Protein 4IXJ (pdb70)

Foldseek 3Di:
DVVVLVLQLLVVVVQVLLLVQLVVQCVVCVPDDSQVSSVCSQQCPPVPRHVHRDARPVRWDKDWDDVSIGMDTPVHGAPLVLLLVQQVLLVVLLVVCQVPVPLQPDDDDAQVSSQVSCCVPPVVVAADWHDPSLCVQQVHDPATWGWHWGWAPSNDPQIHIWIFIDNDRDDDQWHQWTQDNVNSWIKGFPGTDGQPDAACCDQDPPRHHVVVCLVDPPRMDTGD/DDPVLVLQLLVVVLQVLLQVLLVVQCVVPVVDDSVVSQVCSQVCPVVVRDPDRRARPVRWRKHWDWDDLHIDIDIQTPVHGAPLNLLLVQQVLLVVLLVVCQVPVVVQDDPPDAQVSSQVSCCVPPVVVAADWHDVSNCVLVVHDPATKGWHWGWAPSNDPLIHIWIFIDNDRDDDQWHQWTQDSSVSWIKGFPGTDGQPDAHCCDQDPPRGHVVVCLVDPPRMDTDD

Structure (mmCIF, N/CA/C/O backbone):
data_4IXJ
#
_entry.id   4IXJ
#
_cell.length_a   52.823
_cell.length_b   77.857
_cell.length_c   133.661
_cell.angle_alpha   90.00
_cell.angle_beta   90.00
_cell.angle_gamma   90.00
#
_symmetry.space_group_name_H-M   'P 21 21 21'
#
loop_
_entity.id
_entity.type
_entity.pdbx_description
1 polymer 'Fimbrial protein (Pilin)'
2 non-polymer 'ZINC ION'
3 non-polymer GLYCEROL
4 water water
#
loop_
_atom_site.group_PDB
_atom_site.id
_atom_site.type_symbol
_atom_site.label_atom_id
_atom_site.label_alt_id
_atom_site.label_comp_id
_atom_site.label_asym_id
_atom_site.label_entity_id
_atom_site.label_seq_id
_atom_site.pdbx_PDB_ins_code
_atom_site.Cartn_x
_atom_site.Cartn_y
_atom_site.Cartn_z
_atom_site.occupancy
_atom_site.B_iso_or_equiv
_atom_site.auth_seq_id
_atom_site.auth_comp_id
_atom_site.auth_asym_id
_atom_site.auth_atom_id
_atom_site.pdbx_PDB_model_num
ATOM 1 N N . ARG A 1 47 ? 9.866 25.361 95.750 1.00 54.36 26 ARG A N 1
ATOM 2 C CA . ARG A 1 47 ? 9.724 23.925 95.546 1.00 48.37 26 ARG A CA 1
ATOM 3 C C . ARG A 1 47 ? 10.127 23.141 96.794 1.00 45.79 26 ARG A C 1
ATOM 4 O O . ARG A 1 47 ? 10.696 23.690 97.742 1.00 44.80 26 ARG A O 1
ATOM 12 N N . ASN A 1 48 ? 9.811 21.854 96.799 1.00 46.36 27 ASN A N 1
ATOM 13 C CA . ASN A 1 48 ? 10.318 20.973 97.836 1.00 43.10 27 ASN A CA 1
ATOM 14 C C . ASN A 1 48 ? 11.839 20.825 97.686 1.00 41.42 27 ASN A C 1
ATOM 15 O O . ASN A 1 48 ? 12.549 20.521 98.658 1.00 38.86 27 ASN A O 1
ATOM 20 N N . ILE A 1 49 ? 12.317 21.077 96.465 1.00 40.43 28 ILE A N 1
ATOM 21 C CA . ILE A 1 49 ? 13.741 21.073 96.131 1.00 42.30 28 ILE A CA 1
ATOM 22 C C . ILE A 1 49 ? 14.491 22.161 96.900 1.00 38.26 28 ILE A C 1
ATOM 23 O O . ILE A 1 49 ? 15.527 21.887 97.513 1.00 37.68 28 ILE A O 1
ATOM 28 N N . GLU A 1 50 ? 13.980 23.392 96.862 1.00 36.52 29 GLU A N 1
ATOM 29 C CA . GLU A 1 50 ? 14.648 24.495 97.554 1.00 38.70 29 GLU A CA 1
ATOM 30 C C . GLU A 1 50 ? 14.658 24.300 99.074 1.00 34.31 29 GLU A C 1
ATOM 31 O O . GLU A 1 50 ? 15.657 24.598 99.742 1.00 32.06 29 GLU A O 1
ATOM 37 N N . LYS A 1 51 ? 13.550 23.802 99.615 1.00 31.83 30 LYS A N 1
ATOM 38 C CA . LYS A 1 51 ? 13.454 23.577 101.051 1.00 32.04 30 LYS A CA 1
ATOM 39 C C . LYS A 1 51 ? 14.409 22.477 101.455 1.00 29.37 30 LYS A C 1
ATOM 40 O O . LYS A 1 51 ? 15.038 22.546 102.522 1.00 27.56 30 LYS A O 1
ATOM 46 N N . SER A 1 52 ? 14.497 21.455 100.607 1.00 25.29 31 SER A N 1
ATOM 47 C CA . SER A 1 52 ? 15.386 20.331 100.853 1.00 27.62 31 SER A CA 1
ATOM 48 C C . SER A 1 52 ? 16.819 20.811 100.847 1.00 21.47 31 SER A C 1
ATOM 49 O O . SER A 1 52 ? 17.606 20.421 101.697 1.00 23.26 31 SER A O 1
ATOM 52 N N . LYS A 1 53 ? 17.155 21.651 99.875 1.00 21.66 32 LYS A N 1
ATOM 53 C CA . LYS A 1 53 ? 18.500 22.219 99.810 1.00 25.42 32 LYS A CA 1
ATOM 54 C C . LYS A 1 53 ? 18.834 22.934 101.115 1.00 19.45 32 LYS A C 1
ATOM 55 O O . LYS A 1 53 ? 19.967 22.838 101.611 1.00 19.98 32 LYS A O 1
ATOM 61 N N . ALA A 1 54 ? 17.850 23.659 101.653 1.00 19.44 33 ALA A N 1
ATOM 62 C CA . ALA A 1 54 ? 18.009 24.355 102.928 1.00 20.59 33 ALA A CA 1
ATOM 63 C C . ALA A 1 54 ? 18.187 23.392 104.110 1.00 18.51 33 ALA A C 1
ATOM 64 O O . ALA A 1 54 ? 19.034 23.620 104.980 1.00 19.24 33 ALA A O 1
ATOM 66 N N . VAL A 1 55 ? 17.376 22.338 104.166 1.00 19.84 34 VAL A N 1
ATOM 67 C CA . VAL A 1 55 ? 17.541 21.327 105.213 1.00 18.87 34 VAL A CA 1
ATOM 68 C C . VAL A 1 55 ? 18.891 20.633 105.071 1.00 18.05 34 VAL A C 1
ATOM 69 O O . VAL A 1 55 ? 19.612 20.434 106.051 1.00 16.49 34 VAL A O 1
ATOM 73 N N . THR A 1 56 ? 19.228 20.258 103.841 1.00 18.44 35 THR A N 1
ATOM 74 C CA . THR A 1 56 ? 20.491 19.580 103.587 1.00 19.74 35 THR A CA 1
ATOM 75 C C . THR A 1 56 ? 21.669 20.452 104.000 1.00 18.53 35 THR A C 1
ATOM 76 O O . THR A 1 56 ? 22.609 19.977 104.660 1.00 17.78 35 THR A O 1
ATOM 80 N N . CYS A 1 57 ? 21.614 21.737 103.641 1.00 16.92 36 CYS A N 1
ATOM 81 C CA . CYS A 1 57 ? 22.693 22.656 104.004 1.00 17.45 36 CY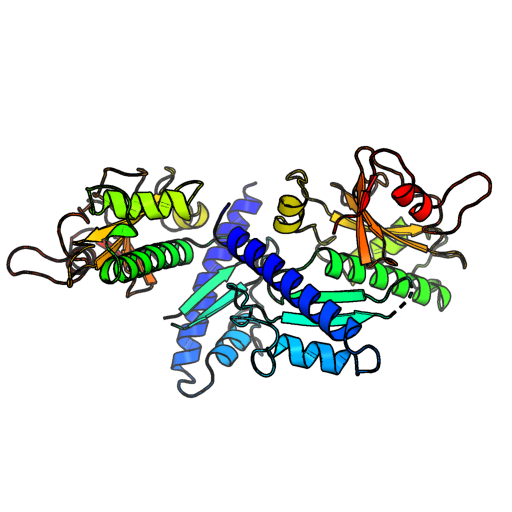S A CA 1
ATOM 82 C C . CYS A 1 57 ? 22.846 22.799 105.518 1.00 15.11 36 CYS A C 1
ATOM 83 O O . CYS A 1 57 ? 23.959 22.805 106.041 1.00 17.03 36 CYS A O 1
ATOM 86 N N . LEU A 1 58 ? 21.733 22.896 106.226 1.00 15.31 37 LEU A N 1
ATOM 87 C CA . LEU A 1 58 ? 21.779 22.941 107.689 1.00 16.30 37 LEU A CA 1
ATOM 88 C C . LEU A 1 58 ? 22.513 21.722 108.261 1.00 17.48 37 LEU A C 1
ATOM 89 O O . LEU A 1 58 ? 23.369 21.856 109.122 1.00 16.77 37 LEU A O 1
ATOM 94 N N . SER A 1 59 ? 22.187 20.528 107.762 1.00 18.51 38 SER A N 1
ATOM 95 C CA . SER A 1 59 ? 22.817 19.313 108.266 1.00 19.46 38 SER A CA 1
ATOM 96 C C . SER A 1 59 ? 24.293 19.310 107.910 1.00 19.26 38 SER A C 1
ATOM 97 O O . SER A 1 59 ? 25.140 18.844 108.688 1.00 16.94 38 SER A O 1
ATOM 100 N N . ASN A 1 60 ? 24.595 19.828 106.723 1.00 17.26 39 ASN A N 1
ATOM 101 C CA . ASN A 1 60 ? 25.978 20.026 106.311 1.00 18.88 39 ASN A CA 1
ATOM 102 C C . ASN A 1 60 ? 26.748 20.867 107.299 1.00 16.85 39 ASN A C 1
ATOM 103 O O . ASN A 1 60 ? 27.853 20.497 107.706 1.00 16.75 39 ASN A O 1
ATOM 108 N N . ARG A 1 61 ? 26.183 22.022 107.652 1.00 16.57 40 ARG A N 1
ATOM 109 C CA . ARG A 1 61 ? 26.873 22.941 108.531 1.00 14.76 40 ARG A CA 1
ATOM 110 C C . ARG A 1 61 ? 27.074 22.321 109.895 1.00 16.37 40 ARG A C 1
ATOM 111 O O . ARG A 1 61 ? 28.109 22.539 110.522 1.00 15.96 40 ARG A O 1
ATOM 119 N N . GLU A 1 62 ? 26.090 21.562 110.364 1.00 16.07 41 GLU A N 1
ATOM 120 C CA . GLU A 1 62 ? 26.241 20.884 111.652 1.00 20.35 41 GLU A CA 1
ATOM 121 C C . GLU A 1 62 ? 27.348 19.829 111.577 1.00 17.07 41 GLU A C 1
ATOM 122 O O . GLU A 1 62 ? 28.136 19.693 112.505 1.00 18.27 41 GLU A O 1
ATOM 128 N N . ASN A 1 63 ? 27.418 19.099 110.464 1.00 20.04 42 ASN A N 1
ATOM 129 C CA . ASN A 1 63 ? 28.504 18.126 110.263 1.00 17.66 42 ASN A CA 1
ATOM 130 C C . ASN A 1 63 ? 29.870 18.790 110.163 1.00 17.96 42 ASN A C 1
ATOM 131 O O . ASN A 1 63 ? 30.866 18.317 110.736 1.00 16.60 42 ASN A O 1
ATOM 136 N N . ILE A 1 64 ? 29.916 19.900 109.437 1.00 17.92 43 ILE A N 1
ATOM 137 C CA . ILE A 1 64 ? 31.133 20.694 109.399 1.00 18.06 43 ILE A CA 1
ATOM 138 C C . ILE A 1 64 ? 31.531 21.106 110.810 1.00 18.32 43 ILE A C 1
ATOM 139 O O . ILE A 1 64 ? 32.705 20.996 111.205 1.00 18.00 43 ILE A O 1
ATOM 144 N N . LYS A 1 65 ? 30.560 21.561 111.594 1.00 15.19 44 LYS A N 1
ATOM 145 C CA . LYS A 1 65 ? 30.882 21.977 112.955 1.00 16.68 44 LYS A CA 1
ATOM 146 C C . LYS A 1 65 ? 31.455 20.841 113.789 1.00 20.18 44 LYS A C 1
ATOM 147 O O . LYS A 1 65 ? 32.485 21.003 114.449 1.00 20.29 44 LYS A O 1
ATOM 153 N N . THR A 1 66 ? 30.805 19.680 113.758 1.00 18.34 45 THR A N 1
ATOM 154 C CA . THR A 1 66 ? 31.316 18.532 114.518 1.00 17.73 45 THR A CA 1
ATOM 155 C C . THR A 1 66 ? 32.721 18.137 114.073 1.00 17.68 45 THR A C 1
ATOM 156 O O . THR A 1 66 ? 33.601 17.924 114.910 1.00 19.38 45 THR A O 1
ATOM 160 N N . GLN A 1 67 ? 32.958 18.091 112.764 1.00 18.25 46 GLN A N 1
ATOM 161 C CA . GLN A 1 67 ? 34.280 17.687 112.270 1.00 23.25 46 GLN A CA 1
ATOM 162 C C . GLN A 1 67 ? 35.370 18.703 112.628 1.00 23.26 46 GLN A C 1
ATOM 163 O O . GLN A 1 67 ? 36.502 18.324 112.948 1.00 23.85 46 GLN A O 1
ATOM 169 N N . ILE A 1 68 ? 35.030 19.987 112.608 1.00 20.27 47 ILE A N 1
ATOM 170 C CA . ILE A 1 68 ? 35.990 20.996 113.022 1.00 23.54 47 ILE A CA 1
ATOM 171 C C . ILE A 1 68 ? 36.300 20.836 114.505 1.00 22.47 47 ILE A C 1
ATOM 172 O O . ILE A 1 68 ? 37.459 20.876 114.919 1.00 26.03 47 ILE A O 1
ATOM 177 N N . VAL A 1 69 ? 35.258 20.662 115.310 1.00 22.87 48 VAL A N 1
ATOM 178 C CA . VAL A 1 69 ? 35.430 20.481 116.749 1.00 25.09 48 VAL A CA 1
ATOM 179 C C . VAL A 1 69 ? 36.322 19.279 117.069 1.00 27.95 48 VAL A C 1
ATOM 180 O O . VAL A 1 69 ? 37.198 19.347 117.950 1.00 26.44 48 VAL A O 1
ATOM 184 N N . ILE A 1 70 ? 36.095 18.176 116.360 1.00 24.69 49 ILE A N 1
ATOM 185 C CA . ILE A 1 70 ? 36.882 16.968 116.583 1.00 24.00 49 ILE A CA 1
ATOM 186 C C . ILE A 1 70 ? 38.301 17.220 116.121 1.00 27.59 49 ILE A C 1
ATOM 187 O O . ILE A 1 70 ? 39.248 16.902 116.835 1.00 28.50 49 ILE A O 1
ATOM 192 N N . ALA A 1 71 ? 38.447 17.834 114.948 1.00 27.48 50 ALA A N 1
ATOM 193 C CA . ALA A 1 71 ? 39.772 18.088 114.383 1.00 30.43 50 ALA A CA 1
ATOM 194 C C . ALA A 1 71 ? 40.641 18.974 115.273 1.00 33.93 50 ALA A C 1
ATOM 195 O O . ALA A 1 71 ? 41.856 18.775 115.341 1.00 36.69 50 ALA A O 1
ATOM 197 N N . MET A 1 72 ? 40.019 19.948 115.942 1.00 32.02 51 MET A N 1
ATOM 198 C CA . MET A 1 72 ? 40.728 20.851 116.845 1.00 34.03 51 MET A CA 1
ATOM 199 C C . MET A 1 72 ? 41.182 20.130 118.114 1.00 43.09 51 MET A C 1
ATOM 200 O O . MET A 1 72 ? 42.265 20.402 118.636 1.00 43.90 51 MET A O 1
ATOM 205 N N . ALA A 1 73 ? 40.337 19.230 118.620 1.00 36.94 52 ALA A N 1
ATOM 206 C CA . ALA A 1 73 ? 40.684 18.423 119.787 1.00 38.93 52 ALA A CA 1
ATOM 207 C C . ALA A 1 73 ? 41.822 17.466 119.440 1.00 39.29 52 ALA A C 1
ATOM 208 O O . ALA A 1 73 ? 42.634 17.112 120.292 1.00 44.40 52 ALA A O 1
ATOM 210 N N . GLU A 1 74 ? 41.865 17.048 118.179 1.00 38.85 53 GLU A N 1
ATOM 211 C CA . GLU A 1 74 ? 42.934 16.186 117.678 1.00 49.10 53 GLU A CA 1
ATOM 212 C C . GLU A 1 74 ? 44.269 16.938 117.663 1.00 55.31 53 GLU A C 1
ATOM 213 O O . GLU A 1 74 ? 45.159 16.656 118.470 1.00 60.31 53 GLU A O 1
ATOM 219 N N . GLU A 1 75 ? 44.415 17.892 116.749 1.00 59.32 54 GLU A N 1
ATOM 220 C CA . GLU A 1 75 ? 45.593 18.753 116.765 1.00 62.65 54 GLU A CA 1
ATOM 221 C C . GLU A 1 75 ? 45.315 20.013 117.579 1.00 62.24 54 GLU A C 1
ATOM 222 O O . GLU A 1 75 ? 45.024 21.076 117.020 1.00 61.49 54 GLU A O 1
ATOM 228 N N . SER A 1 76 ? 45.395 19.871 118.903 1.00 63.61 55 SER A N 1
ATOM 229 C CA . SER A 1 76 ? 45.166 20.971 119.841 1.00 65.23 55 SER A CA 1
ATOM 230 C C . SER A 1 76 ? 46.150 22.127 119.648 1.00 70.19 55 SER A C 1
ATOM 231 O O . SER A 1 76 ? 45.812 23.290 119.892 1.00 69.08 55 SER A O 1
ATOM 234 N N . SER A 1 77 ? 47.363 21.797 119.208 1.00 71.79 56 SER A N 1
ATOM 235 C CA . SER A 1 77 ? 48.417 22.792 119.023 1.00 74.43 56 SER A CA 1
ATOM 236 C C . SER A 1 77 ? 48.767 23.008 117.545 1.00 74.60 56 SER A C 1
ATOM 237 O O . SER A 1 77 ? 49.868 22.670 117.095 1.00 76.35 56 SER A O 1
ATOM 240 N N . LYS A 1 78 ? 47.807 23.560 116.804 1.00 72.83 57 LYS A N 1
ATOM 241 C CA . LYS A 1 78 ? 48.000 23.988 115.418 1.00 71.90 57 LYS A CA 1
ATOM 242 C C . LYS A 1 78 ? 46.942 25.027 115.098 1.00 65.71 57 LYS A C 1
ATOM 243 O O . LYS A 1 78 ? 45.839 24.969 115.638 1.00 67.08 57 LYS A O 1
ATOM 249 N N . ASP A 1 79 ? 47.286 25.980 114.238 1.00 64.97 58 ASP A N 1
ATOM 250 C CA . ASP A 1 79 ? 46.398 27.092 113.904 1.00 60.20 58 ASP A CA 1
ATOM 251 C C . ASP A 1 79 ? 44.973 26.667 113.538 1.00 54.38 58 ASP A C 1
ATOM 252 O O . ASP A 1 79 ? 44.765 25.817 112.665 1.00 50.01 58 ASP A O 1
ATOM 257 N N . LYS A 1 80 ? 43.997 27.279 114.205 1.00 53.14 59 LYS A N 1
ATOM 258 C CA . LYS A 1 80 ? 42.601 26.894 114.043 1.00 49.55 59 LYS A CA 1
ATOM 259 C C . LYS A 1 80 ? 42.058 27.240 112.656 1.00 48.56 59 LYS A C 1
ATOM 260 O O . LYS A 1 80 ? 41.257 26.485 112.094 1.00 43.69 59 LYS A O 1
ATOM 266 N N . ASN A 1 81 ? 42.501 28.361 112.091 1.00 47.74 60 ASN A N 1
ATOM 267 C CA . ASN A 1 81 ? 42.019 28.755 110.775 1.00 47.77 60 ASN A CA 1
ATOM 268 C C . ASN A 1 81 ? 42.458 27.729 109.746 1.00 44.13 60 ASN A C 1
ATOM 269 O O . ASN A 1 81 ? 41.729 27.421 108.799 1.00 40.36 60 ASN A O 1
ATOM 274 N N . GLU A 1 82 ? 43.646 27.178 109.956 1.00 44.09 61 GLU A N 1
ATOM 275 C CA . GLU A 1 82 ? 44.152 26.150 109.067 1.00 45.24 61 GLU A CA 1
ATOM 276 C C . GLU A 1 82 ? 43.349 24.851 109.230 1.00 42.44 61 GLU A C 1
ATOM 277 O O . GLU A 1 82 ? 43.068 24.155 108.247 1.00 42.13 61 GLU A O 1
ATOM 283 N N . VAL A 1 83 ? 42.968 24.540 110.469 1.00 43.71 62 VAL A N 1
ATOM 284 C CA . VAL A 1 83 ? 42.122 23.379 110.738 1.00 38.13 62 VAL A CA 1
ATOM 285 C C . VAL A 1 83 ? 40.791 23.555 110.014 1.00 34.77 62 VAL A C 1
ATOM 286 O O . VAL A 1 83 ? 40.313 22.651 109.316 1.00 33.08 62 VAL A O 1
ATOM 290 N N . ILE A 1 84 ? 40.209 24.743 110.163 1.00 35.70 63 ILE A N 1
ATOM 291 C CA . ILE A 1 84 ? 38.937 25.061 109.532 1.00 31.05 63 ILE A CA 1
ATOM 292 C C . ILE A 1 84 ? 39.006 24.921 108.013 1.00 32.12 63 ILE A C 1
ATOM 293 O O . ILE A 1 84 ? 38.094 24.372 107.384 1.00 29.59 63 ILE A O 1
ATOM 298 N N . LYS A 1 85 ? 40.094 25.402 107.421 1.00 34.93 64 LYS A N 1
ATOM 299 C CA . LYS A 1 85 ? 40.273 25.347 105.968 1.00 32.38 64 LYS A CA 1
ATOM 300 C C . LYS A 1 85 ? 40.318 23.904 105.439 1.00 35.23 64 LYS A C 1
ATOM 301 O O . LYS A 1 85 ? 39.730 23.589 104.388 1.00 33.45 64 LYS A O 1
ATOM 307 N N . GLU A 1 86 ? 40.998 23.023 106.171 1.00 33.04 65 GLU A N 1
ATOM 308 C CA . GLU A 1 86 ? 41.139 21.636 105.725 1.00 36.62 65 GLU A CA 1
ATOM 309 C C . GLU A 1 86 ? 39.823 20.880 105.824 1.00 34.25 65 GLU A C 1
ATOM 310 O O . GLU A 1 86 ? 39.480 20.071 104.949 1.00 34.83 65 GLU A O 1
ATOM 316 N N . VAL A 1 87 ? 39.089 21.142 106.900 1.00 34.12 66 VAL A N 1
ATOM 317 C CA . VAL A 1 87 ? 37.775 20.534 107.060 1.00 31.00 66 VAL A CA 1
ATOM 318 C C . VAL A 1 87 ? 36.869 21.005 105.930 1.00 30.93 66 VAL A C 1
ATOM 319 O O . VAL A 1 87 ? 36.241 20.193 105.258 1.00 32.92 66 VAL A O 1
ATOM 323 N N . LEU A 1 88 ? 36.837 22.315 105.698 1.00 30.35 67 LEU A N 1
ATOM 324 C CA . LEU A 1 88 ? 35.964 22.877 104.676 1.00 32.45 67 LEU A CA 1
ATOM 325 C C . LEU A 1 88 ? 36.268 22.302 103.290 1.00 33.42 67 LEU A C 1
ATOM 326 O O . LEU A 1 88 ? 35.357 22.037 102.495 1.00 32.74 67 LEU A O 1
ATOM 331 N N . GLU A 1 89 ? 37.548 22.078 103.020 1.00 34.80 68 GLU A N 1
ATOM 332 C CA . GLU A 1 89 ? 37.962 21.594 101.709 1.00 35.80 68 GLU A CA 1
ATOM 333 C C . GLU A 1 89 ? 38.014 20.070 101.653 1.00 39.41 68 GLU A C 1
ATOM 334 O O . GLU A 1 89 ? 38.246 19.488 100.587 1.00 37.02 68 GLU A O 1
ATOM 340 N N . ASN A 1 90 ? 37.765 19.425 102.793 1.00 36.44 69 ASN A N 1
ATOM 341 C CA . ASN A 1 90 ? 37.838 17.962 102.884 1.00 34.94 69 ASN A CA 1
ATOM 342 C C . ASN A 1 90 ? 39.190 17.439 102.426 1.00 35.22 69 ASN A C 1
ATOM 343 O O . ASN A 1 90 ? 39.263 16.475 101.659 1.00 35.67 69 ASN A O 1
ATOM 348 N N . LYS A 1 91 ? 40.252 18.089 102.896 1.00 37.67 70 LYS A N 1
ATOM 349 C CA . LYS A 1 91 ? 41.621 17.680 102.581 1.00 43.20 70 LYS A CA 1
ATOM 350 C C . LYS A 1 91 ? 41.843 16.159 102.677 1.00 43.83 70 LYS A C 1
ATOM 351 O O . LYS A 1 91 ? 41.575 15.537 103.715 1.00 42.35 70 LYS A O 1
ATOM 357 N N . ASP A 1 92 ? 42.313 15.580 101.574 1.00 41.20 71 ASP A N 1
ATOM 358 C CA . ASP A 1 92 ? 42.636 14.157 101.474 1.00 42.15 71 ASP A CA 1
ATOM 359 C C . ASP A 1 92 ? 41.463 13.228 101.812 1.00 41.97 71 ASP A C 1
ATOM 360 O O . ASP A 1 92 ? 41.674 12.117 102.310 1.00 43.80 71 ASP A O 1
ATOM 365 N N . GLY A 1 93 ? 40.236 13.681 101.535 1.00 35.80 72 GLY A N 1
ATOM 366 C CA . GLY A 1 93 ? 39.033 12.913 101.824 1.00 33.58 72 GLY A CA 1
ATOM 367 C C . GLY A 1 93 ? 38.900 12.454 103.269 1.00 35.28 72 GLY A C 1
ATOM 368 O O . GLY A 1 93 ? 38.200 11.480 103.561 1.00 35.05 72 GLY A O 1
ATOM 369 N N . LYS A 1 94 ? 39.568 13.161 104.177 1.00 35.25 73 LYS A N 1
ATOM 370 C CA . LYS A 1 94 ? 39.662 12.737 105.576 1.00 34.20 73 LYS A CA 1
ATOM 371 C C . LYS A 1 94 ? 38.403 13.008 106.402 1.00 33.99 73 LYS A C 1
ATOM 372 O O . LYS A 1 94 ? 38.170 12.345 107.418 1.00 32.78 73 LYS A O 1
ATOM 378 N N . TYR A 1 95 ? 37.590 13.975 105.978 1.00 32.40 74 TYR A N 1
ATOM 379 C CA . TYR A 1 95 ? 36.509 14.453 106.840 1.00 27.28 74 TYR A CA 1
ATOM 380 C C . TYR A 1 95 ? 35.112 14.064 106.381 1.00 30.22 74 TYR A C 1
ATOM 381 O O . TYR A 1 95 ? 34.217 13.843 107.209 1.00 26.49 74 TYR A O 1
ATOM 390 N N . PHE A 1 96 ? 34.929 13.986 105.062 1.00 26.24 75 PHE A N 1
ATOM 391 C CA . PHE A 1 96 ? 33.631 13.682 104.486 1.00 24.68 75 PHE A CA 1
ATOM 392 C C . PHE A 1 96 ? 33.771 12.747 103.282 1.00 28.86 75 PHE A C 1
ATOM 393 O O . PHE A 1 96 ? 34.886 12.428 102.858 1.00 27.35 75 PHE A O 1
ATOM 401 N N . GLU A 1 97 ? 32.632 12.322 102.736 1.00 29.42 76 GLU A N 1
ATOM 402 C CA . GLU A 1 97 ? 32.609 11.515 101.518 1.00 31.95 76 GLU A CA 1
ATOM 403 C C . GLU A 1 97 ? 33.002 12.398 100.330 1.00 36.24 76 GLU A C 1
ATOM 404 O O . GLU A 1 97 ? 33.571 11.923 99.347 1.00 34.46 76 GLU A O 1
ATOM 410 N N . THR A 1 98 ? 32.706 13.692 100.440 1.00 33.69 77 THR A N 1
ATOM 411 C CA . THR A 1 98 ? 33.069 14.664 99.410 1.00 33.48 77 THR A CA 1
ATOM 412 C C . THR A 1 98 ? 33.082 16.069 100.010 1.00 36.78 77 THR A C 1
ATOM 413 O O . THR A 1 98 ? 32.545 16.283 101.102 1.00 32.74 77 THR A O 1
ATOM 417 N N . GLU A 1 99 ? 33.701 17.027 99.327 1.00 34.85 78 GLU A N 1
ATOM 418 C CA . GLU A 1 99 ? 33.724 18.394 99.862 1.00 35.29 78 GLU A CA 1
ATOM 419 C C . GLU A 1 99 ? 32.299 18.922 100.061 1.00 31.24 78 GLU A C 1
ATOM 420 O O . GLU A 1 99 ? 31.473 18.829 99.150 1.00 27.81 78 GLU A O 1
ATOM 426 N N . PRO A 1 100 ? 31.997 19.449 101.265 1.00 29.13 79 PRO A N 1
ATOM 427 C CA . PRO A 1 100 ? 30.615 19.881 101.494 1.00 27.72 79 PRO A CA 1
ATOM 428 C C . PRO A 1 100 ? 30.330 21.040 100.568 1.00 26.56 79 PRO A C 1
ATOM 429 O O . PRO A 1 100 ? 31.142 21.961 100.483 1.00 26.79 79 PRO A O 1
ATOM 433 N N . LYS A 1 101 ? 29.214 20.972 99.859 1.00 24.48 80 LYS A N 1
ATOM 434 C CA . LYS A 1 101 ? 28.812 22.034 98.950 1.00 25.40 80 LYS A CA 1
ATOM 435 C C . LYS A 1 101 ? 27.363 22.354 99.252 1.00 27.14 80 LYS A C 1
ATOM 436 O O . LYS A 1 101 ? 26.557 21.448 99.481 1.00 27.37 80 LYS A O 1
ATOM 442 N N . CYS A 1 102 ? 27.024 23.636 99.262 1.00 22.50 81 CYS A N 1
ATOM 443 C CA . CYS A 1 102 ? 25.636 24.029 99.396 1.00 20.97 81 CYS A CA 1
ATOM 444 C C . CYS A 1 102 ? 24.986 23.910 98.019 1.00 24.20 81 CYS A C 1
ATOM 445 O O . CYS A 1 102 ? 25.492 24.464 97.046 1.00 22.28 81 CYS A O 1
ATOM 448 N N . LYS A 1 103 ? 23.872 23.191 97.930 1.00 23.40 82 LYS A N 1
ATOM 449 C CA . LYS A 1 103 ? 23.211 23.007 96.642 1.00 26.58 82 LYS A CA 1
ATOM 450 C C . LYS A 1 103 ? 22.530 24.268 96.092 1.00 25.62 82 LYS A C 1
ATOM 451 O O . LYS A 1 103 ? 22.031 24.269 94.968 1.00 25.55 82 LYS A O 1
ATOM 457 N N . SER A 1 104 ? 22.515 25.339 96.871 1.00 23.37 83 SER A N 1
ATOM 458 C CA . SER A 1 104 ? 21.949 26.583 96.379 1.00 22.96 83 SER A CA 1
ATOM 459 C C . SER A 1 104 ? 23.076 27.495 95.955 1.00 25.08 83 SER A C 1
ATOM 460 O O . SER A 1 104 ? 22.846 28.644 95.600 1.00 28.48 83 SER A O 1
ATOM 463 N N . GLY A 1 105 ? 24.301 26.987 96.019 1.00 22.25 84 GLY A N 1
ATOM 464 C CA . GLY A 1 105 ? 25.446 27.733 95.537 1.00 22.66 84 GLY A CA 1
ATOM 465 C C . GLY A 1 105 ? 26.077 28.606 96.598 1.00 24.24 84 GLY A C 1
ATOM 466 O O . GLY A 1 105 ? 26.920 29.451 96.283 1.00 21.56 84 GLY A O 1
ATOM 467 N N . GLY A 1 106 ? 25.677 28.416 97.854 1.00 22.49 85 GLY A N 1
ATOM 468 C CA . GLY A 1 106 ? 26.258 29.172 98.953 1.00 17.56 85 GLY A CA 1
ATOM 469 C C . GLY A 1 106 ? 27.704 28.820 99.189 1.00 18.35 85 GLY A C 1
ATOM 470 O O . GLY A 1 106 ? 28.182 27.792 98.701 1.00 19.01 85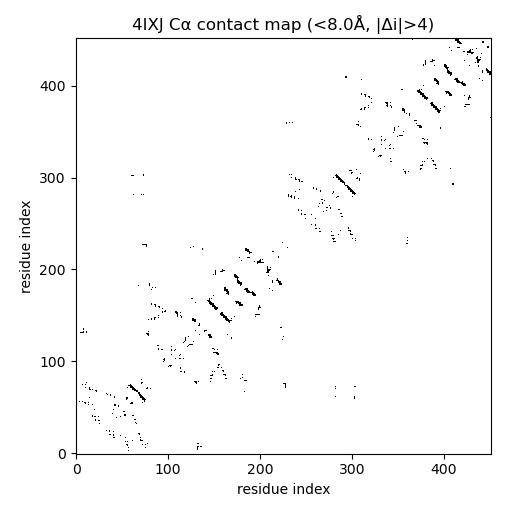 GLY A O 1
ATOM 471 N N . ILE A 1 107 ? 28.409 29.682 99.915 1.00 15.87 86 ILE A N 1
ATOM 472 C CA . ILE A 1 107 ? 29.800 29.428 100.280 1.00 18.02 86 ILE A CA 1
ATOM 473 C C . ILE A 1 107 ? 29.888 29.331 101.807 1.00 19.84 86 ILE A C 1
ATOM 474 O O . ILE A 1 107 ? 29.412 30.219 102.516 1.00 19.57 86 ILE A O 1
ATOM 479 N N . TYR A 1 108 ? 30.479 28.251 102.318 1.00 19.27 87 TYR A N 1
ATOM 480 C CA . TYR A 1 108 ? 30.587 28.053 103.774 1.00 18.04 87 TYR A CA 1
ATOM 481 C C . TYR A 1 108 ? 31.707 28.839 104.420 1.00 19.81 87 TYR A C 1
ATOM 482 O O . TYR A 1 108 ? 32.740 29.070 103.797 1.00 20.49 87 TYR A O 1
ATOM 491 N N . SER A 1 109 ? 31.492 29.236 105.676 1.00 14.27 88 SER A N 1
ATOM 492 C CA . SER A 1 109 ? 32.522 29.852 106.495 1.00 15.90 88 SER A CA 1
ATOM 493 C C . SER A 1 109 ? 32.384 29.208 107.849 1.00 18.40 88 SER A C 1
ATOM 494 O O . SER A 1 109 ? 31.305 28.720 108.203 1.00 17.11 88 SER A O 1
ATOM 497 N N . ALA A 1 110 ? 33.461 29.214 108.616 1.00 18.74 89 ALA A N 1
ATOM 498 C CA . ALA A 1 110 ? 33.395 28.762 109.993 1.00 23.75 89 ALA A CA 1
ATOM 499 C C . ALA A 1 110 ? 34.325 29.629 110.819 1.00 25.98 89 ALA A C 1
ATOM 500 O O . ALA A 1 110 ? 35.323 30.138 110.296 1.00 27.40 89 ALA A O 1
ATOM 502 N N . THR A 1 111 ? 33.989 29.814 112.094 1.00 24.02 90 THR A N 1
ATOM 503 C CA . THR A 1 111 ? 34.814 30.593 113.017 1.00 31.21 90 THR A CA 1
ATOM 504 C C . THR A 1 111 ? 34.981 29.863 114.341 1.00 35.85 90 THR A C 1
ATOM 505 O O . THR A 1 111 ? 34.225 28.931 114.642 1.00 28.06 90 THR A O 1
ATOM 509 N N . PHE A 1 112 ? 35.951 30.330 115.131 1.00 38.36 91 PHE A N 1
ATOM 510 C CA . PHE A 1 112 ? 36.241 29.807 116.467 1.00 41.61 91 PHE A CA 1
ATOM 511 C C . PHE A 1 112 ? 36.138 30.950 117.474 1.00 47.65 91 PHE A C 1
ATOM 512 O O . PHE A 1 112 ? 36.755 32.001 117.281 1.00 50.01 91 PHE A O 1
ATOM 520 N N . ASP A 1 113 ? 35.342 30.764 118.527 1.00 44.48 92 ASP A N 1
ATOM 521 C CA . ASP A 1 113 ? 35.310 31.708 119.642 1.00 45.61 92 ASP A CA 1
ATOM 522 C C . ASP A 1 113 ? 35.998 31.085 120.847 1.00 51.10 92 ASP A C 1
ATOM 523 O O . ASP A 1 113 ? 37.147 31.399 121.149 1.00 58.53 92 ASP A O 1
ATOM 528 N N . LYS A 1 127 ? 34.379 27.518 121.031 1.00 35.67 106 LYS A N 1
ATOM 529 C CA . LYS A 1 127 ? 33.106 27.194 120.398 1.00 29.47 106 LYS A CA 1
ATOM 530 C C . LYS A 1 127 ? 33.191 27.499 118.901 1.00 35.03 106 LYS A C 1
ATOM 531 O O . LYS A 1 127 ? 33.778 28.500 118.492 1.00 32.35 106 LYS A O 1
ATOM 537 N N . VAL A 1 128 ? 32.596 26.629 118.091 1.00 28.81 107 VAL A N 1
ATOM 538 C CA . VAL A 1 128 ? 32.726 26.685 116.641 1.00 27.25 107 VAL A CA 1
ATOM 539 C C . VAL A 1 128 ? 31.372 26.983 116.004 1.00 27.14 107 VAL A C 1
ATOM 540 O O . VAL A 1 128 ? 30.365 26.388 116.390 1.00 24.38 107 VAL A O 1
ATOM 544 N N . TYR A 1 129 ? 31.344 27.927 115.062 1.00 22.00 108 TYR A N 1
ATOM 545 C CA . TYR A 1 129 ? 30.120 28.244 114.324 1.00 24.16 108 TYR A CA 1
ATOM 546 C C . TYR A 1 129 ? 30.350 28.229 112.817 1.00 19.86 108 TYR A C 1
ATOM 547 O O . TYR A 1 129 ? 31.446 28.536 112.362 1.00 21.84 108 TYR A O 1
ATOM 556 N N . VAL A 1 130 ? 29.327 27.839 112.061 1.00 18.52 109 VAL A N 1
ATOM 557 C CA . VAL A 1 130 ? 29.427 27.659 110.610 1.00 19.32 109 VAL A CA 1
ATOM 558 C C . VAL A 1 130 ? 28.289 28.438 109.972 1.00 17.38 109 VAL A C 1
ATOM 559 O O . VAL A 1 130 ? 27.166 28.437 110.489 1.00 20.66 109 VAL A O 1
ATOM 563 N N . THR A 1 131 ? 28.573 29.101 108.857 1.00 17.11 110 THR A N 1
ATOM 564 C CA . THR A 1 131 ? 27.549 29.829 108.124 1.00 16.20 110 THR A CA 1
ATOM 565 C C . THR A 1 131 ? 27.595 29.512 106.646 1.00 16.03 110 THR A C 1
ATOM 566 O O . THR A 1 131 ? 28.601 29.024 106.129 1.00 16.57 110 THR A O 1
ATOM 570 N N . CYS A 1 132 ? 26.501 29.817 105.962 1.00 16.88 111 CYS A N 1
ATOM 571 C CA . CYS A 1 132 ? 26.429 29.681 104.513 1.00 16.70 111 CYS A CA 1
ATOM 572 C C . CYS A 1 132 ? 25.880 30.989 103.938 1.00 17.93 111 CYS A C 1
ATOM 573 O O . CYS A 1 132 ? 24.837 31.455 104.391 1.00 16.77 111 CYS A O 1
ATOM 576 N N . THR A 1 133 ? 26.554 31.564 102.937 1.00 18.40 112 THR A N 1
ATOM 577 C CA . THR A 1 133 ? 26.110 32.829 102.317 1.00 20.65 112 THR A CA 1
ATOM 578 C C . THR A 1 133 ? 24.726 32.780 101.659 1.00 22.13 112 THR A C 1
ATOM 579 O O . THR A 1 133 ? 24.126 33.822 101.386 1.00 22.00 112 THR A O 1
ATOM 583 N N . LYS A 1 134 ? 24.214 31.588 101.388 1.00 16.11 113 LYS A N 1
ATOM 584 C CA . LYS A 1 134 ? 22.865 31.485 100.844 1.00 18.46 113 LYS A CA 1
ATOM 585 C C . LYS A 1 134 ? 21.813 30.971 101.829 1.00 19.71 113 LYS A C 1
ATOM 586 O O . LYS A 1 134 ? 20.627 30.912 101.484 1.00 20.67 113 LYS A O 1
ATOM 592 N N . HIS A 1 135 ? 22.218 30.597 103.046 1.00 16.90 114 HIS A N 1
ATOM 593 C CA . HIS A 1 135 ? 21.248 30.066 104.016 1.00 17.42 114 HIS A CA 1
ATOM 594 C C . HIS A 1 135 ? 21.485 30.610 105.405 1.00 16.05 114 HIS A C 1
ATOM 595 O O . HIS A 1 135 ? 22.234 30.016 106.190 1.00 20.85 114 HIS A O 1
ATOM 602 N N . PRO A 1 136 ? 20.852 31.748 105.715 1.00 17.26 115 PRO A N 1
ATOM 603 C CA . PRO A 1 136 ? 20.983 32.395 107.025 1.00 18.42 115 PRO A CA 1
ATOM 604 C C . PRO A 1 136 ? 20.723 31.380 108.132 1.00 19.20 115 PRO A C 1
ATOM 605 O O . PRO A 1 136 ? 19.831 30.525 108.002 1.00 17.90 115 PRO A O 1
ATOM 609 N N . ASP A 1 137 ? 21.509 31.465 109.197 1.00 18.34 116 ASP A N 1
ATOM 610 C CA . ASP A 1 137 ? 21.506 30.435 110.218 1.00 20.00 116 ASP A CA 1
ATOM 611 C C . ASP A 1 137 ? 21.011 30.980 111.552 1.00 18.58 116 ASP A C 1
ATOM 612 O O . ASP A 1 137 ? 21.504 32.008 112.012 1.00 15.94 116 ASP A O 1
ATOM 617 N N . GLY A 1 138 ? 20.063 30.280 112.181 1.00 18.63 117 GLY A N 1
ATOM 618 C CA . GLY A 1 138 ? 19.422 30.793 113.388 1.00 17.85 117 GLY A CA 1
ATOM 619 C C . GLY A 1 138 ? 20.348 30.965 114.574 1.00 19.06 117 GLY A C 1
ATOM 620 O O . GLY A 1 138 ? 20.124 31.827 115.452 1.00 19.51 117 GLY A O 1
ATOM 621 N N . ILE A 1 139 ? 21.391 30.147 114.635 1.00 18.41 118 ILE A N 1
ATOM 622 C CA . ILE A 1 139 ? 22.354 30.291 115.728 1.00 17.35 118 ILE A CA 1
ATOM 623 C C . ILE A 1 139 ? 23.156 31.586 115.560 1.00 21.38 118 ILE A C 1
ATOM 624 O O . ILE A 1 139 ? 23.351 32.331 116.517 1.00 17.38 118 ILE A O 1
ATOM 629 N N . GLU A 1 140 ? 23.587 31.877 114.331 1.00 19.36 119 GLU A N 1
ATOM 630 C CA . GLU A 1 140 ? 24.303 33.117 114.100 1.00 17.80 119 GLU A CA 1
ATOM 631 C C . GLU A 1 140 ? 23.411 34.306 114.442 1.00 16.47 119 GLU A C 1
ATOM 632 O O . GLU A 1 140 ? 23.864 35.267 115.065 1.00 18.45 119 GLU A O 1
ATOM 638 N N . MET A 1 141 ? 22.142 34.242 114.044 1.00 17.20 120 MET A N 1
ATOM 639 C CA . MET A 1 141 ? 21.216 35.353 114.310 1.00 16.71 120 MET A CA 1
ATOM 640 C C . MET A 1 141 ? 21.073 35.581 115.817 1.00 19.21 120 MET A C 1
ATOM 641 O O . MET A 1 141 ? 21.062 36.730 116.288 1.00 18.42 120 MET A O 1
ATOM 646 N N . ALA A 1 142 ? 21.005 34.495 116.577 1.00 17.07 121 ALA A N 1
ATOM 647 C CA . ALA A 1 142 ? 20.864 34.613 118.025 1.00 16.84 121 ALA A CA 1
ATOM 648 C C . ALA A 1 142 ? 22.108 35.211 118.622 1.00 16.61 121 ALA A C 1
ATOM 649 O O . ALA A 1 142 ? 22.044 36.039 119.543 1.00 16.22 121 ALA A O 1
ATOM 651 N N . ARG A 1 143 ? 23.261 34.776 118.113 1.00 17.32 122 ARG A N 1
ATOM 652 C CA . ARG A 1 143 ? 24.529 35.267 118.647 1.00 18.42 122 ARG A CA 1
ATOM 653 C C . ARG A 1 143 ? 24.650 36.742 118.371 1.00 18.86 122 ARG A C 1
ATOM 654 O O . ARG A 1 143 ? 25.029 37.511 119.246 1.00 18.66 122 ARG A O 1
ATOM 662 N N . ASP A 1 144 ? 24.310 37.134 117.144 1.00 17.36 123 ASP A N 1
ATOM 663 C CA . ASP A 1 144 ? 24.356 38.546 116.759 1.00 19.04 123 ASP A CA 1
ATOM 664 C C . ASP A 1 144 ? 23.428 39.424 117.622 1.00 18.67 123 ASP A C 1
ATOM 665 O O . ASP A 1 144 ? 23.811 40.513 118.057 1.00 20.19 123 ASP A O 1
ATOM 670 N N . ILE A 1 145 ? 22.207 38.952 117.859 1.00 18.10 124 ILE A N 1
ATOM 671 C CA . ILE A 1 145 ? 21.272 39.641 118.756 1.00 18.63 124 ILE A CA 1
ATOM 672 C C . ILE A 1 145 ? 21.841 39.772 120.178 1.00 19.76 124 ILE A C 1
ATOM 673 O O . ILE A 1 145 ? 21.775 40.844 120.807 1.00 17.85 124 ILE A O 1
ATOM 678 N N . HIS A 1 146 ? 22.391 38.674 120.686 1.00 17.70 125 HIS A N 1
ATOM 679 C CA . HIS A 1 146 ? 22.960 38.649 122.025 1.00 18.60 125 HIS A CA 1
ATOM 680 C C . HIS A 1 146 ? 24.044 39.714 122.145 1.00 21.75 125 HIS A C 1
ATOM 681 O O . HIS A 1 146 ? 24.084 40.467 123.105 1.00 19.99 125 HIS A O 1
ATOM 688 N N . GLN A 1 147 ? 24.923 39.780 121.150 1.00 22.10 126 GLN A N 1
ATOM 689 C CA . GLN A 1 147 ? 26.054 40.698 121.202 1.00 21.56 126 GLN A CA 1
ATOM 690 C C . GLN A 1 147 ? 25.653 42.156 121.012 1.00 20.77 126 GLN A C 1
ATOM 691 O O . GLN A 1 147 ? 26.278 43.055 121.576 1.00 23.16 126 GLN A O 1
ATOM 697 N N . SER A 1 148 ? 24.603 42.391 120.234 1.00 21.98 127 SER A N 1
ATOM 698 C CA . SER A 1 148 ? 24.112 43.749 120.031 1.00 21.33 127 SER A CA 1
ATOM 699 C C . SER A 1 148 ? 23.531 44.303 121.316 1.00 23.40 127 SER A C 1
ATOM 700 O O . SER A 1 148 ? 23.761 45.472 121.682 1.00 19.15 127 SER A O 1
ATOM 703 N N . MET A 1 149 ? 22.776 43.470 122.018 1.00 21.73 128 MET A N 1
ATOM 704 C CA . MET A 1 149 ? 22.264 43.898 123.311 1.00 18.99 128 MET A CA 1
ATOM 705 C C . MET A 1 149 ? 23.415 44.088 124.310 1.00 20.30 128 MET A C 1
ATOM 706 O O . MET A 1 149 ? 23.436 45.069 125.055 1.00 22.72 128 MET A O 1
ATOM 711 N N . LYS A 1 150 ? 24.385 43.171 124.321 1.00 23.08 129 LYS A N 1
ATOM 712 C CA . LYS A 1 150 ? 25.515 43.319 125.255 1.00 24.65 129 LYS A CA 1
ATOM 713 C C . LYS A 1 150 ? 26.284 44.624 125.011 1.00 25.99 129 LYS A C 1
ATOM 714 O O . LYS A 1 150 ? 26.659 45.304 125.966 1.00 24.47 129 LYS A O 1
ATOM 720 N N . ASP A 1 151 ? 26.502 44.957 123.736 1.00 24.61 130 ASP A N 1
ATOM 721 C CA . ASP A 1 151 ? 27.156 46.217 123.332 1.00 24.48 130 ASP A CA 1
ATOM 722 C C . ASP A 1 151 ? 26.365 47.408 123.812 1.00 21.99 130 ASP A C 1
ATOM 723 O O . ASP A 1 151 ? 26.919 48.380 124.318 1.00 23.63 130 ASP A O 1
ATOM 728 N N . LEU A 1 152 ? 25.052 47.346 123.627 1.00 22.95 131 LEU A N 1
ATOM 729 C CA . LEU A 1 152 ? 24.195 48.447 124.043 1.00 23.34 131 LEU A CA 1
ATOM 730 C C . LEU A 1 152 ? 24.236 48.623 125.565 1.00 22.95 131 LEU A C 1
ATOM 731 O O . LEU A 1 152 ? 24.274 49.750 126.078 1.00 24.50 131 LEU A O 1
ATOM 736 N N . ILE A 1 153 ? 24.244 47.511 126.288 1.00 23.93 132 ILE A N 1
ATOM 737 C CA . ILE A 1 153 ? 24.349 47.579 127.745 1.00 25.72 132 ILE A CA 1
ATOM 738 C C . ILE A 1 153 ? 25.677 48.226 128.156 1.00 25.40 132 ILE A C 1
ATOM 739 O O . ILE A 1 153 ? 25.723 49.063 129.064 1.00 25.63 132 ILE A O 1
ATOM 744 N N . ALA A 1 154 ? 26.761 47.848 127.481 1.00 27.54 133 ALA A N 1
ATOM 745 C CA . ALA A 1 154 ? 28.053 48.456 127.779 1.00 26.22 133 ALA A CA 1
ATOM 746 C C . ALA A 1 154 ? 28.048 49.961 127.447 1.00 30.25 133 ALA A C 1
ATOM 747 O O . ALA A 1 154 ? 28.594 50.781 128.202 1.00 27.83 133 ALA A O 1
ATOM 749 N N . SER A 1 155 ? 27.421 50.332 126.332 1.00 23.59 134 SER A N 1
ATOM 750 C CA . SER A 1 155 ? 27.337 51.747 125.974 1.00 25.05 134 SER A CA 1
ATOM 751 C C . SER A 1 155 ? 26.573 52.566 127.007 1.00 28.88 134 SER A C 1
ATOM 752 O O . SER A 1 155 ? 26.995 53.667 127.382 1.00 27.47 134 SER A O 1
ATOM 755 N N . PHE A 1 156 ? 25.451 52.030 127.473 1.00 28.00 135 PHE A N 1
ATOM 756 C CA . PHE A 1 156 ? 24.669 52.716 128.492 1.00 25.04 135 PHE A CA 1
ATOM 757 C C . PHE A 1 156 ? 25.502 52.927 129.753 1.00 26.86 135 PHE A C 1
ATOM 758 O O . PHE A 1 156 ? 25.377 53.950 130.411 1.00 23.61 135 PHE A O 1
ATOM 766 N N . ALA A 1 157 ? 26.348 51.960 130.093 1.00 28.69 136 ALA A N 1
ATOM 767 C CA . ALA A 1 157 ? 27.157 52.099 131.304 1.00 30.11 136 ALA A CA 1
ATOM 768 C C . ALA A 1 157 ? 28.107 53.306 131.247 1.00 33.65 136 ALA A C 1
ATOM 769 O O . ALA A 1 157 ? 28.632 53.723 132.274 1.00 35.09 136 ALA A O 1
ATOM 771 N N . GLN A 1 158 ? 28.327 53.865 130.057 1.00 32.31 137 GLN A N 1
ATOM 772 C CA . GLN A 1 158 ? 29.190 55.036 129.918 1.00 31.21 137 GLN A CA 1
ATOM 773 C C . GLN A 1 158 ? 28.373 56.262 129.628 1.00 31.31 137 GLN A C 1
ATOM 774 O O . GLN A 1 158 ? 28.872 57.376 129.705 1.00 34.02 137 GLN A O 1
ATOM 780 N N . ASP A 1 159 ? 27.112 56.059 129.274 1.00 31.78 138 ASP A N 1
ATOM 781 C CA . ASP A 1 159 ? 26.297 57.142 128.738 1.00 29.10 138 ASP A CA 1
ATOM 782 C C . ASP A 1 159 ? 24.828 56.741 128.722 1.00 29.33 138 ASP A C 1
ATOM 783 O O . ASP A 1 159 ? 24.350 56.136 127.756 1.00 26.84 138 ASP A O 1
ATOM 788 N N . PRO A 1 160 ? 24.121 57.067 129.809 1.00 28.45 139 PRO A N 1
ATOM 789 C CA . PRO A 1 160 ? 22.690 56.841 130.020 1.00 27.56 139 PRO A CA 1
ATOM 790 C C . PRO A 1 160 ? 21.847 57.400 128.884 1.00 31.93 139 PRO A C 1
ATOM 791 O O . PRO A 1 160 ? 20.764 56.871 128.592 1.00 30.45 139 PRO A O 1
ATOM 795 N N . SER A 1 161 ? 22.327 58.474 128.263 1.00 26.00 140 SER A N 1
ATOM 796 C CA . SER A 1 161 ? 21.550 59.155 127.241 1.00 25.35 140 SER A CA 1
ATOM 797 C C . SER A 1 161 ? 21.537 58.405 125.917 1.00 24.18 140 SER A C 1
ATOM 798 O O . SER A 1 161 ? 20.816 58.796 124.999 1.00 28.17 140 SER A O 1
ATOM 801 N N . ILE A 1 162 ? 22.311 57.332 125.794 1.00 25.03 141 ILE A N 1
ATOM 802 C CA . ILE A 1 162 ? 22.250 56.587 124.537 1.00 28.08 141 ILE A CA 1
ATOM 803 C C . ILE A 1 162 ? 20.839 56.014 124.306 1.00 27.97 141 ILE A C 1
ATOM 804 O O . ILE A 1 162 ? 20.389 55.875 123.168 1.00 25.43 141 ILE A O 1
ATOM 809 N N . ILE A 1 163 ? 20.145 55.691 125.397 1.00 25.95 142 ILE A N 1
ATOM 810 C CA . ILE A 1 163 ? 18.726 55.370 125.319 1.00 25.88 142 ILE A CA 1
ATOM 811 C C . ILE A 1 163 ? 17.943 56.659 125.504 1.00 25.90 142 ILE A C 1
ATOM 812 O O . ILE A 1 163 ? 17.999 57.250 126.590 1.00 24.71 142 ILE A O 1
ATOM 817 N N . PRO A 1 164 ? 17.191 57.092 124.469 1.00 26.48 143 PRO A N 1
ATOM 818 C CA . PRO A 1 164 ? 16.407 58.338 124.573 1.00 26.97 143 PRO A CA 1
ATOM 819 C C . PRO A 1 164 ? 15.254 58.166 125.543 1.00 31.23 143 PRO A C 1
ATOM 820 O O . PRO A 1 164 ? 14.825 57.027 125.756 1.00 29.73 143 PRO A O 1
ATOM 824 N N . GLY A 1 165 ? 14.768 59.251 126.141 1.00 30.41 144 GLY A N 1
ATOM 825 C CA . GLY A 1 165 ? 13.614 59.156 127.019 1.00 31.38 144 GLY A CA 1
ATOM 826 C C . GLY A 1 165 ? 13.937 58.865 128.471 1.00 30.50 144 GLY A C 1
ATOM 827 O O . GLY A 1 165 ? 15.091 58.585 128.820 1.00 31.68 144 GLY A O 1
ATOM 828 N N . ALA A 1 166 ? 12.913 58.919 129.322 1.00 28.02 145 ALA A N 1
ATOM 829 C CA . ALA A 1 166 ? 13.096 58.746 130.761 1.00 30.00 145 ALA A CA 1
ATOM 830 C C . ALA A 1 166 ? 13.217 57.280 131.175 1.00 34.33 145 ALA A C 1
ATOM 831 O O . ALA A 1 166 ? 13.845 56.954 132.183 1.00 34.63 145 ALA A O 1
ATOM 833 N N . SER A 1 167 ? 12.599 56.393 130.408 1.00 28.76 146 SER A N 1
ATOM 834 C CA . SER A 1 167 ? 12.580 54.983 130.773 1.00 30.63 146 SER A CA 1
ATOM 835 C C . SER A 1 167 ? 13.790 54.255 130.195 1.00 26.87 146 SER A C 1
ATOM 836 O O . SER A 1 167 ? 14.023 54.305 128.993 1.00 25.70 146 SER A O 1
ATOM 839 N N . LYS A 1 168 ? 14.545 53.576 131.051 1.00 27.09 147 LYS A N 1
ATOM 840 C CA . LYS A 1 168 ? 15.766 52.880 130.650 1.00 24.01 147 LYS A CA 1
ATOM 841 C C . LYS A 1 168 ? 15.624 51.381 130.945 1.00 24.12 147 LYS A C 1
ATOM 842 O O . LYS A 1 168 ? 16.535 50.748 131.510 1.00 23.99 147 LYS A O 1
ATOM 848 N N . GLY A 1 169 ? 14.482 50.816 130.567 1.00 22.36 148 GLY A N 1
ATOM 849 C CA . GLY A 1 169 ? 14.204 49.423 130.873 1.00 22.89 148 GLY A CA 1
ATOM 850 C C . GLY A 1 169 ? 14.465 48.531 129.675 1.00 21.78 148 GLY A C 1
ATOM 851 O O . GLY A 1 169 ? 14.740 49.025 128.574 1.00 18.60 148 GLY A O 1
ATOM 852 N N . ASN A 1 170 ? 14.385 47.223 129.901 1.00 21.40 149 ASN A N 1
ATOM 853 C CA . ASN A 1 170 ? 14.525 46.228 128.846 1.00 21.10 149 ASN A CA 1
ATOM 854 C C . ASN A 1 170 ? 13.776 46.584 127.548 1.00 18.17 149 ASN A C 1
ATOM 855 O O . ASN A 1 170 ? 14.331 46.466 126.452 1.00 21.29 149 ASN A O 1
ATOM 860 N N . ASP A 1 171 ? 12.528 47.043 127.646 1.00 19.34 150 ASP A N 1
ATOM 861 C CA . ASP A 1 171 ? 11.797 47.392 126.420 1.00 22.14 150 ASP A CA 1
ATOM 862 C C . ASP A 1 171 ? 12.445 48.561 125.681 1.00 23.37 150 ASP A C 1
ATOM 863 O O . ASP A 1 171 ? 12.425 48.620 124.448 1.00 22.17 150 ASP A O 1
ATOM 868 N N . ASP A 1 172 ? 13.016 49.492 126.430 1.00 20.40 151 ASP A N 1
ATOM 869 C CA . ASP A 1 172 ? 13.649 50.664 125.818 1.00 22.38 151 ASP A CA 1
ATOM 870 C C . ASP A 1 172 ? 14.993 50.305 125.170 1.00 22.01 151 ASP A C 1
ATOM 871 O O . ASP A 1 172 ? 15.360 50.855 124.135 1.00 21.52 151 ASP A O 1
ATOM 876 N N . PHE A 1 173 ? 15.726 49.371 125.768 1.00 21.49 152 PHE A N 1
ATOM 877 C CA . PHE A 1 173 ? 16.926 48.858 125.114 1.00 19.79 152 PHE A CA 1
ATOM 878 C C . PHE A 1 173 ? 16.553 48.095 123.841 1.00 20.21 152 PHE A C 1
ATOM 879 O O . PHE A 1 173 ? 17.216 48.255 122.811 1.00 20.50 152 PHE A O 1
ATOM 887 N N . ARG A 1 174 ? 15.502 47.272 123.901 1.00 18.87 153 ARG A N 1
ATOM 888 C CA . ARG A 1 174 ? 15.058 46.547 122.709 1.00 19.25 153 ARG A CA 1
ATOM 889 C C . ARG A 1 174 ? 14.619 47.520 121.612 1.00 19.85 153 ARG A C 1
ATOM 890 O O . ARG A 1 174 ? 14.937 47.328 120.432 1.00 19.39 153 ARG A O 1
ATOM 898 N N . LYS A 1 175 ? 13.864 48.546 121.993 1.00 20.40 154 LYS A N 1
ATOM 899 C CA . LYS A 1 175 ? 13.401 49.535 121.011 1.00 23.29 154 LYS A CA 1
ATOM 900 C C . LYS A 1 175 ? 14.572 50.189 120.283 1.00 21.27 154 LYS A C 1
ATOM 901 O O . LYS A 1 175 ? 14.517 50.421 119.057 1.00 22.23 154 LYS A O 1
ATOM 907 N N . TYR A 1 176 ? 15.634 50.470 121.038 1.00 20.48 155 TYR A N 1
ATOM 908 C CA . TYR A 1 176 ? 16.855 51.021 120.456 1.00 22.53 155 TYR A CA 1
ATOM 909 C C . TYR A 1 176 ? 17.387 50.068 119.400 1.00 23.95 155 TYR A C 1
ATOM 910 O O . TYR A 1 176 ? 17.723 50.488 118.288 1.00 20.23 155 TYR A O 1
ATOM 919 N N . LEU A 1 177 ? 17.489 48.787 119.752 1.00 19.18 156 LEU A N 1
ATOM 920 C CA . LEU A 1 177 ? 17.955 47.791 118.789 1.00 18.98 156 LEU A CA 1
ATOM 921 C C . LEU A 1 177 ? 17.084 47.753 117.535 1.00 19.83 156 LEU A C 1
ATOM 922 O O . LEU A 1 177 ? 17.586 47.623 116.402 1.00 19.15 156 LEU A O 1
ATOM 927 N N . LEU A 1 178 ? 15.771 47.852 117.716 1.00 19.50 157 LEU A N 1
ATOM 928 C CA . LEU A 1 178 ? 14.879 47.782 116.559 1.00 20.70 157 LEU A CA 1
ATOM 929 C C . LEU A 1 178 ? 15.005 49.022 115.670 1.00 24.52 157 LEU A C 1
ATOM 930 O O . LEU A 1 178 ? 15.011 48.918 114.436 1.00 24.66 157 LEU A O 1
ATOM 935 N N . ASP A 1 179 ? 15.128 50.187 116.307 1.00 23.12 158 ASP A N 1
ATOM 936 C CA . ASP A 1 179 ? 15.183 51.470 115.614 1.00 23.62 158 ASP A CA 1
ATOM 937 C C . ASP A 1 179 ? 16.487 51.685 114.871 1.00 23.72 158 ASP A C 1
ATOM 938 O O . ASP A 1 179 ? 16.532 52.385 113.863 1.00 31.34 158 ASP A O 1
ATOM 943 N N . ASN A 1 180 ? 17.560 51.096 115.374 1.00 22.47 159 ASN A N 1
ATOM 944 C CA . ASN A 1 180 ? 18.886 51.432 114.884 1.00 21.61 159 ASN A CA 1
ATOM 945 C C . ASN A 1 180 ? 19.559 50.326 114.110 1.00 26.31 159 ASN A C 1
ATOM 9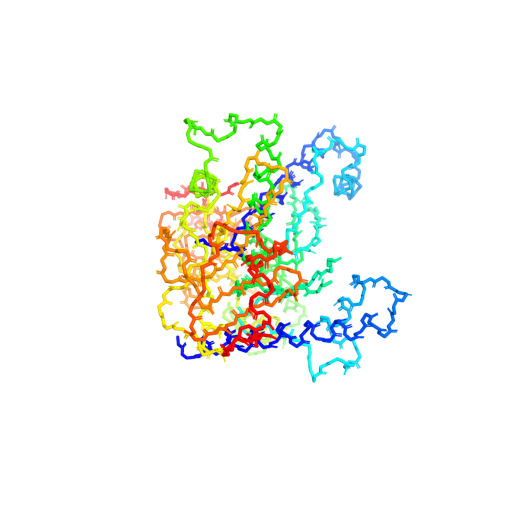46 O O . ASN A 1 180 ? 20.450 50.590 113.299 1.00 30.30 159 ASN A O 1
ATOM 951 N N . LYS A 1 181 ? 19.120 49.092 114.335 1.00 24.42 160 LYS A N 1
ATOM 952 C CA . LYS A 1 181 ? 19.718 47.943 113.659 1.00 22.40 160 LYS A CA 1
ATOM 953 C C . LYS A 1 181 ? 18.695 47.008 113.001 1.00 26.53 160 LYS A C 1
ATOM 954 O O . LYS A 1 181 ? 18.688 46.833 111.773 1.00 28.31 160 LYS A O 1
ATOM 960 N N . TYR A 1 182 ? 17.822 46.407 113.802 1.00 21.63 161 TYR A N 1
ATOM 961 C CA . TYR A 1 182 ? 16.866 45.452 113.248 1.00 21.39 161 TYR A CA 1
ATOM 962 C C . TYR A 1 182 ? 15.625 46.177 112.747 1.00 24.37 161 TYR A C 1
ATOM 963 O O . TYR A 1 182 ? 14.551 46.073 113.336 1.00 22.81 161 TYR A O 1
ATOM 972 N N . LYS A 1 183 ? 15.784 46.900 111.635 1.00 23.78 162 LYS A N 1
ATOM 973 C CA . LYS A 1 183 ? 14.770 47.848 111.192 1.00 23.59 162 LYS A CA 1
ATOM 974 C C . LYS A 1 183 ? 13.603 47.212 110.484 1.00 25.17 162 LYS A C 1
ATOM 975 O O . LYS A 1 183 ? 12.563 47.847 110.322 1.00 27.88 162 LYS A O 1
ATOM 981 N N . ASN A 1 184 ? 13.773 45.965 110.065 1.00 26.16 163 ASN A N 1
ATOM 982 C CA . ASN A 1 184 ? 12.670 45.185 109.535 1.00 27.06 163 ASN A CA 1
ATOM 983 C C . ASN A 1 184 ? 12.123 44.224 110.583 1.00 27.31 163 ASN A C 1
ATOM 984 O O . ASN A 1 184 ? 11.339 43.328 110.270 1.00 26.96 163 ASN A O 1
ATOM 989 N N . GLY A 1 185 ? 12.539 44.419 111.830 1.00 23.56 164 GLY A N 1
ATOM 990 C CA . GLY A 1 185 ? 12.054 43.604 112.928 1.00 21.22 164 GLY A CA 1
ATOM 991 C C . GLY A 1 185 ? 13.039 42.520 113.314 1.00 19.81 164 GLY A C 1
ATOM 992 O O . GLY A 1 185 ? 14.113 42.399 112.707 1.00 18.83 164 GLY A O 1
ATOM 993 N N . TRP A 1 186 ? 12.678 41.722 114.315 1.00 19.40 165 TRP A N 1
ATOM 994 C CA . TRP A 1 186 ? 13.565 40.658 114.795 1.00 18.82 165 TRP A CA 1
ATOM 995 C C . TRP A 1 186 ? 13.791 39.631 113.700 1.00 16.24 165 TRP A C 1
ATOM 996 O O . TRP A 1 186 ? 12.878 39.340 112.919 1.00 13.54 165 TRP A O 1
ATOM 1007 N N . PRO A 1 187 ? 15.004 39.054 113.654 1.00 19.16 166 PRO A N 1
ATOM 1008 C CA . PRO A 1 187 ? 15.236 37.942 112.734 1.00 19.03 166 PRO A CA 1
ATOM 1009 C C . PRO A 1 187 ? 14.447 36.719 113.191 1.00 22.47 166 PRO A C 1
ATOM 1010 O O . PRO A 1 187 ? 14.037 36.627 114.361 1.00 20.29 166 PRO A O 1
ATOM 1014 N N . THR A 1 188 ? 14.240 35.772 112.283 1.00 17.74 167 THR A N 1
ATOM 1015 C CA . THR A 1 188 ? 13.344 34.669 112.571 1.00 18.84 167 THR A CA 1
ATOM 1016 C C . THR A 1 188 ? 14.015 33.321 112.362 1.00 18.82 167 THR A C 1
ATOM 1017 O O . THR A 1 188 ? 14.877 33.185 111.503 1.00 18.65 167 THR A O 1
ATOM 1021 N N . ILE A 1 189 ? 13.602 32.317 113.132 1.00 18.66 168 ILE A N 1
ATOM 1022 C CA . ILE A 1 189 ? 14.206 30.988 112.996 1.00 18.27 168 ILE A CA 1
ATOM 1023 C C . ILE A 1 189 ? 13.904 30.423 111.608 1.00 17.30 168 ILE A C 1
ATOM 1024 O O . ILE A 1 189 ? 12.741 30.334 111.215 1.00 18.60 168 ILE A O 1
ATOM 1029 N N . PRO A 1 190 ? 14.951 30.070 110.846 1.00 19.98 169 PRO A N 1
ATOM 1030 C CA . PRO A 1 190 ? 14.777 29.544 109.484 1.00 21.29 169 PRO A CA 1
ATOM 1031 C C . PRO A 1 190 ? 13.849 28.326 109.414 1.00 20.11 169 PRO A C 1
ATOM 1032 O O . PRO A 1 190 ? 13.857 27.509 110.339 1.00 18.19 169 PRO A O 1
ATOM 1036 N N . ASP A 1 191 ? 13.068 28.207 108.342 1.00 19.62 170 ASP A N 1
ATOM 1037 C CA . ASP A 1 191 ? 12.107 27.111 108.222 1.00 21.64 170 ASP A CA 1
ATOM 1038 C C . ASP A 1 191 ? 12.778 25.742 108.279 1.00 21.08 170 ASP A C 1
ATOM 1039 O O . ASP A 1 191 ? 12.197 24.769 108.773 1.00 20.19 170 ASP A O 1
ATOM 1044 N N . GLU A 1 192 ? 13.993 25.643 107.756 1.00 18.82 171 GLU A N 1
ATOM 1045 C CA . GLU A 1 192 ? 14.656 24.338 107.724 1.00 20.53 171 GLU A CA 1
ATOM 1046 C C . GLU A 1 192 ? 15.036 23.838 109.134 1.00 21.97 171 GLU A C 1
ATOM 1047 O O . GLU A 1 192 ? 14.989 22.635 109.416 1.00 20.69 171 GLU A O 1
ATOM 1053 N N . PHE A 1 193 ? 15.391 24.768 110.021 1.00 18.76 172 PHE A N 1
ATOM 1054 C CA . PHE A 1 193 ? 15.716 24.441 111.401 1.00 17.53 172 PHE A CA 1
ATOM 1055 C C . PHE A 1 193 ? 14.436 24.021 112.116 1.00 21.58 172 PHE A C 1
ATOM 1056 O O . PHE A 1 193 ? 14.424 23.057 112.898 1.00 21.05 172 PHE A O 1
ATOM 1064 N N . LYS A 1 194 ? 13.347 24.740 111.849 1.00 19.16 173 LYS A N 1
ATOM 1065 C CA . LYS A 1 194 ? 12.070 24.391 112.464 1.00 18.49 173 LYS A CA 1
ATOM 1066 C C . LYS A 1 194 ? 11.614 23.005 112.005 1.00 21.16 173 LYS A C 1
ATOM 1067 O O . LYS A 1 194 ? 11.115 22.223 112.807 1.00 21.01 173 LYS A O 1
ATOM 1073 N N . ALA A 1 195 ? 11.796 22.701 110.721 1.00 19.59 174 ALA A N 1
ATOM 1074 C CA . ALA A 1 195 ? 11.321 21.428 110.184 1.00 23.88 174 ALA A CA 1
ATOM 1075 C C . ALA A 1 195 ? 12.134 20.293 110.790 1.00 22.68 174 ALA A C 1
ATOM 1076 O O . ALA A 1 195 ? 11.593 19.271 111.261 1.00 23.76 174 ALA A O 1
ATOM 1078 N N . LYS A 1 196 ? 13.442 20.496 110.831 1.00 22.13 175 LYS A N 1
ATOM 1079 C CA . LYS A 1 196 ? 14.334 19.463 111.334 1.00 25.17 175 LYS A CA 1
ATOM 1080 C C . LYS A 1 196 ? 14.098 19.191 112.803 1.00 23.41 175 LYS A C 1
ATOM 1081 O O . LYS A 1 196 ? 14.119 18.043 113.241 1.00 25.51 175 LYS A O 1
ATOM 1087 N N . TYR A 1 197 ? 13.865 20.247 113.574 1.00 23.37 176 TYR A N 1
ATOM 1088 C CA . TYR A 1 197 ? 13.850 20.097 115.016 1.00 22.35 176 TYR A CA 1
ATOM 1089 C C . TYR A 1 197 ? 12.444 20.132 115.597 1.00 24.40 176 TYR A C 1
ATOM 1090 O O . TYR A 1 197 ? 12.262 20.289 116.809 1.00 26.68 176 TYR A O 1
ATOM 1099 N N . GLY A 1 198 ? 11.455 19.956 114.724 1.00 24.81 177 GLY A N 1
ATOM 1100 C CA . GLY A 1 198 ? 10.070 19.856 115.167 1.00 26.54 177 GLY A CA 1
ATOM 1101 C C . GLY A 1 198 ? 9.530 21.110 115.832 1.00 27.65 177 GLY A C 1
ATOM 1102 O O . GLY A 1 198 ? 8.841 21.037 116.851 1.00 26.45 177 GLY A O 1
ATOM 1103 N N . LEU A 1 199 ? 9.828 22.272 115.258 1.00 25.23 178 LEU A N 1
ATOM 1104 C CA . LEU A 1 199 ? 9.324 23.508 115.830 1.00 25.52 178 LEU A CA 1
ATOM 1105 C C . LEU A 1 199 ? 8.107 24.001 115.045 1.00 27.01 178 LEU A C 1
ATOM 1106 O O . LEU A 1 199 ? 7.788 23.480 113.977 1.00 28.22 178 LEU A O 1
ATOM 1111 N N . SER A 1 200 ? 7.426 24.997 115.598 1.00 30.08 179 SER A N 1
ATOM 1112 C CA . SER A 1 200 ? 6.130 25.463 115.097 1.00 30.68 179 SER A CA 1
ATOM 1113 C C . SER A 1 200 ? 6.175 26.063 113.696 1.00 32.15 179 SER A C 1
ATOM 1114 O O . SER A 1 200 ? 7.180 26.658 113.305 1.00 33.83 179 SER A O 1
ATOM 1117 N N . LYS A 1 201 ? 5.083 25.926 112.946 1.00 31.08 180 LYS A N 1
ATOM 1118 C CA . LYS A 1 201 ? 4.939 26.642 111.676 1.00 32.68 180 LYS A CA 1
ATOM 1119 C C . LYS A 1 201 ? 4.944 28.145 111.908 1.00 28.45 180 LYS A C 1
ATOM 1120 O O . LYS A 1 201 ? 5.338 28.901 111.024 1.00 30.86 180 LYS A O 1
ATOM 1126 N N . ASP A 1 202 ? 4.490 28.576 113.081 1.00 29.73 181 ASP A N 1
ATOM 1127 C CA . ASP A 1 202 ? 4.461 30.009 113.398 1.00 31.54 181 ASP A CA 1
ATOM 1128 C C . ASP A 1 202 ? 5.820 30.653 113.189 1.00 27.03 181 ASP A C 1
ATOM 1129 O O . ASP A 1 202 ? 6.856 30.021 113.425 1.00 25.15 181 ASP A O 1
ATOM 1134 N N . THR A 1 203 ? 5.817 31.905 112.745 1.00 23.89 182 THR A N 1
ATOM 1135 C CA . THR A 1 203 ? 7.048 32.678 112.715 1.00 23.94 182 THR A CA 1
ATOM 1136 C C . THR A 1 203 ? 7.579 32.747 114.139 1.00 24.24 182 THR A C 1
ATOM 1137 O O . THR A 1 203 ? 6.835 33.046 115.089 1.00 26.08 182 THR A O 1
ATOM 1141 N N . LEU A 1 204 ? 8.852 32.408 114.299 1.00 18.03 183 LEU A N 1
ATOM 1142 C CA . LEU A 1 204 ? 9.464 32.397 115.620 1.00 18.74 183 LEU A CA 1
ATOM 1143 C C . LEU A 1 204 ? 10.506 33.504 115.610 1.00 20.00 183 LEU A C 1
ATOM 1144 O O . LEU A 1 204 ? 11.454 33.471 114.812 1.00 16.53 183 LEU A O 1
ATOM 1149 N N . TYR A 1 205 ? 10.298 34.512 116.454 1.00 16.60 184 TYR A N 1
ATOM 1150 C CA . TYR A 1 205 ? 11.160 35.692 116.477 1.00 16.78 184 TYR A CA 1
ATOM 1151 C C . TYR A 1 205 ? 12.288 35.537 117.477 1.00 16.70 184 TYR A C 1
ATOM 1152 O O . TYR A 1 205 ? 12.051 35.332 118.690 1.00 14.90 184 TYR A O 1
ATOM 1161 N N . ILE A 1 206 ? 13.514 35.644 116.963 1.00 17.51 185 ILE A N 1
ATOM 1162 C CA . ILE A 1 206 ? 14.729 35.549 117.776 1.00 16.67 185 ILE A CA 1
ATOM 1163 C C . ILE A 1 206 ? 15.012 36.944 118.345 1.00 18.91 185 ILE A C 1
ATOM 1164 O O . ILE A 1 206 ? 15.175 37.921 117.602 1.00 15.92 185 ILE A O 1
ATOM 1169 N N . GLN A 1 207 ? 15.084 37.038 119.664 1.00 14.97 186 GLN A N 1
ATOM 1170 C CA . GLN A 1 207 ? 15.035 38.344 120.308 1.00 18.20 186 GLN A CA 1
ATOM 1171 C C . GLN A 1 207 ? 15.631 38.281 121.700 1.00 18.26 186 GLN A C 1
ATOM 1172 O O . GLN A 1 207 ? 15.751 37.186 122.275 1.00 17.06 186 GLN A O 1
ATOM 1178 N N . PRO A 1 208 ? 16.021 39.451 122.246 1.00 16.61 187 PRO A N 1
ATOM 1179 C CA . PRO A 1 208 ? 16.727 39.454 123.522 1.00 16.93 187 PRO A CA 1
ATOM 1180 C C . PRO A 1 208 ? 15.847 39.900 124.690 1.00 18.79 187 PRO A C 1
ATOM 1181 O O . PRO A 1 208 ? 14.861 40.621 124.508 1.00 19.21 187 PRO A O 1
ATOM 1185 N N . TYR A 1 209 ? 16.195 39.450 125.884 1.00 16.91 188 TYR A N 1
ATOM 1186 C CA . TYR A 1 209 ? 15.665 40.054 127.088 1.00 16.27 188 TYR A CA 1
ATOM 1187 C C . TYR A 1 209 ? 16.863 40.484 127.912 1.00 17.19 188 TYR A C 1
ATOM 1188 O O . TYR A 1 209 ? 17.753 39.689 128.177 1.00 17.28 188 TYR A O 1
ATOM 1197 N N . ALA A 1 210 ? 16.896 41.750 128.313 1.00 17.98 189 ALA A N 1
ATOM 1198 C CA . ALA A 1 210 ? 18.018 42.233 129.098 1.00 18.78 189 ALA A CA 1
ATOM 1199 C C . ALA A 1 210 ? 17.579 42.293 130.558 1.00 20.75 189 ALA A C 1
ATOM 1200 O O . ALA A 1 210 ? 16.626 43.012 130.882 1.00 21.85 189 ALA A O 1
ATOM 1202 N N . TYR A 1 211 ? 18.250 41.547 131.435 1.00 20.56 190 TYR A N 1
ATOM 1203 C CA . TYR A 1 211 ? 17.951 41.631 132.864 1.00 20.72 190 TYR A CA 1
ATOM 1204 C C . TYR A 1 211 ? 18.777 42.750 133.494 1.00 22.03 190 TYR A C 1
ATOM 1205 O O . TYR A 1 211 ? 19.989 42.775 133.324 1.00 22.67 190 TYR A O 1
ATOM 1214 N N . ASN A 1 212 ? 18.127 43.656 134.227 1.00 22.75 191 ASN A N 1
ATOM 1215 C CA . ASN A 1 212 ? 18.806 44.786 134.878 1.00 25.39 191 ASN A CA 1
ATOM 1216 C C . ASN A 1 212 ? 19.801 45.512 133.971 1.00 24.94 191 ASN A C 1
ATOM 1217 O O . ASN A 1 212 ? 20.966 45.648 134.332 1.00 25.36 191 ASN A O 1
ATOM 1222 N N . PRO A 1 213 ? 19.350 45.982 132.797 1.00 22.02 192 PRO A N 1
ATOM 1223 C CA . PRO A 1 213 ? 20.311 46.510 131.813 1.00 24.33 192 PRO A CA 1
ATOM 1224 C C . PRO A 1 213 ? 21.093 47.759 132.263 1.00 26.94 192 PRO A C 1
ATOM 1225 O O . PRO A 1 213 ? 22.137 48.062 131.668 1.00 25.28 192 PRO A O 1
ATOM 1229 N N . THR A 1 214 ? 20.604 48.483 133.270 1.00 26.16 193 THR A N 1
ATOM 1230 C CA . THR A 1 214 ? 21.304 49.685 133.747 1.00 26.27 193 THR A CA 1
ATOM 1231 C C . THR A 1 214 ? 22.206 49.396 134.942 1.00 29.68 193 THR A C 1
ATOM 1232 O O . THR A 1 214 ? 22.785 50.316 135.518 1.00 28.98 193 THR A O 1
ATOM 1236 N N . LYS A 1 215 ? 22.313 48.131 135.331 1.00 26.59 194 LYS A N 1
ATOM 1237 C CA . LYS A 1 215 ? 23.036 47.790 136.556 1.00 27.27 194 LYS A CA 1
ATOM 1238 C C . LYS A 1 215 ? 24.219 46.899 136.264 1.00 27.62 194 LYS A C 1
ATOM 1239 O O . LYS A 1 215 ? 24.337 46.380 135.150 1.00 25.89 194 LYS A O 1
ATOM 1245 N N . SER A 1 216 ? 25.084 46.715 137.266 1.00 27.93 195 SER A N 1
ATOM 1246 C CA . SER A 1 216 ? 26.323 45.947 137.105 1.00 27.44 195 SER A CA 1
ATOM 1247 C C . SER A 1 216 ? 26.081 44.454 136.934 1.00 30.68 195 SER A C 1
ATOM 1248 O O . SER A 1 216 ? 26.948 43.730 136.438 1.00 31.36 195 SER A O 1
ATOM 1251 N N . ASP A 1 217 ? 24.915 43.971 137.345 1.00 28.92 196 ASP A N 1
ATOM 1252 C CA . ASP A 1 217 ? 24.631 42.556 137.134 1.00 29.38 196 ASP A CA 1
ATOM 1253 C C . ASP A 1 217 ? 23.742 42.295 135.907 1.00 26.31 196 ASP A C 1
ATOM 1254 O O . ASP A 1 217 ? 23.102 41.243 135.816 1.00 25.12 196 ASP A O 1
ATOM 1259 N N . ALA A 1 218 ? 23.720 43.235 134.965 1.00 29.10 197 ALA A N 1
ATOM 1260 C CA . ALA A 1 218 ? 23.005 43.035 133.695 1.00 25.30 197 ALA A CA 1
ATOM 1261 C C . ALA A 1 218 ? 23.350 41.711 133.033 1.00 22.91 197 ALA A C 1
ATOM 1262 O O . ALA A 1 218 ? 24.508 41.295 133.035 1.00 25.39 197 ALA A O 1
ATOM 1264 N N . THR A 1 219 ? 22.342 41.025 132.491 1.00 23.39 198 THR A N 1
ATOM 1265 C CA . THR A 1 219 ? 22.575 39.842 131.663 1.00 24.06 198 THR A CA 1
ATOM 1266 C C . THR A 1 219 ? 21.677 39.909 130.435 1.00 22.82 198 THR A C 1
ATOM 1267 O O . THR A 1 219 ? 20.735 40.717 130.387 1.00 21.98 198 THR A O 1
ATOM 1271 N N . VAL A 1 220 ? 21.981 39.073 129.445 1.00 22.25 199 VAL A N 1
ATOM 1272 C CA . VAL A 1 220 ? 21.208 39.028 128.219 1.00 22.90 199 VAL A CA 1
ATOM 1273 C C . VAL A 1 220 ? 20.812 37.600 127.964 1.00 19.59 199 VAL A C 1
ATOM 1274 O O . VAL A 1 220 ? 21.653 36.706 128.032 1.00 23.88 199 VAL A O 1
ATOM 1278 N N . VAL A 1 221 ? 19.534 37.362 127.693 1.00 17.85 200 VAL A N 1
ATOM 1279 C CA . VAL A 1 221 ? 19.160 36.055 127.166 1.00 19.78 200 VAL A CA 1
ATOM 1280 C C . VAL A 1 221 ? 18.425 36.206 125.838 1.00 19.67 200 VAL A C 1
ATOM 1281 O O . VAL A 1 221 ? 17.537 37.051 125.684 1.00 20.43 200 VAL A O 1
ATOM 1285 N N . VAL A 1 222 ? 18.823 35.396 124.870 1.00 17.67 201 VAL A N 1
ATOM 1286 C CA . VAL A 1 222 ? 18.129 35.357 123.615 1.00 15.50 201 VAL A CA 1
ATOM 1287 C C . VAL A 1 222 ? 17.158 34.181 123.590 1.00 18.23 201 VAL A C 1
ATOM 1288 O O . VAL A 1 222 ? 17.489 33.052 124.005 1.00 18.95 201 VAL A O 1
ATOM 1292 N N . PHE A 1 223 ? 15.953 34.431 123.098 1.00 15.25 202 PHE A N 1
ATOM 1293 C CA . PHE A 1 223 ? 14.947 33.384 123.082 1.00 18.76 202 PHE A CA 1
ATOM 1294 C C . PHE A 1 223 ? 14.160 33.527 121.804 1.00 20.24 202 PHE A C 1
ATOM 1295 O O . PHE A 1 223 ? 14.415 34.447 121.012 1.00 17.67 202 PHE A O 1
ATOM 1303 N N . ALA A 1 224 ? 13.235 32.603 121.565 1.00 18.95 203 ALA A N 1
ATOM 1304 C CA . ALA A 1 224 ? 12.384 32.732 120.397 1.00 19.14 203 ALA A CA 1
ATOM 1305 C C . ALA A 1 224 ? 10.988 32.338 120.769 1.00 19.43 203 ALA A C 1
ATOM 1306 O O . ALA A 1 224 ? 10.782 31.329 121.444 1.00 23.88 203 ALA A O 1
ATOM 1308 N N . ASN A 1 225 ? 10.024 33.154 120.355 1.00 18.82 204 ASN A N 1
ATOM 1309 C CA . ASN A 1 225 ? 8.640 32.739 120.463 1.00 20.94 204 ASN A CA 1
ATOM 1310 C C . ASN A 1 225 ? 7.881 33.385 119.345 1.00 22.01 204 ASN A C 1
ATOM 1311 O O . ASN A 1 225 ? 8.487 34.045 118.491 1.00 19.19 204 ASN A O 1
ATOM 1316 N N . ASN A 1 226 ? 6.573 33.185 119.298 1.00 22.38 205 ASN A N 1
ATOM 1317 C CA . ASN A 1 226 ? 5.836 33.691 118.148 1.00 23.57 205 ASN A CA 1
ATOM 1318 C C . ASN A 1 226 ? 5.407 35.167 118.282 1.00 22.83 205 ASN A C 1
ATOM 1319 O O . ASN A 1 226 ? 4.684 35.683 117.430 1.00 26.87 205 ASN A O 1
ATOM 1324 N N . LYS A 1 227 ? 5.887 35.847 119.323 1.00 25.31 206 LYS A N 1
ATOM 1325 C CA . LYS A 1 227 ? 5.581 37.279 119.529 1.00 25.58 206 LYS A CA 1
ATOM 1326 C C . LYS A 1 227 ? 6.774 38.204 119.262 1.00 23.35 206 LYS A C 1
ATOM 1327 O O . LYS A 1 227 ? 7.923 37.812 119.459 1.00 21.56 206 LYS A O 1
ATOM 1333 N N . THR A 1 228 ? 6.513 39.439 118.836 1.00 23.86 207 THR A N 1
ATOM 1334 C CA . THR A 1 228 ? 7.608 40.381 118.618 1.00 22.89 207 THR A CA 1
ATOM 1335 C C . THR A 1 228 ? 7.935 41.176 119.870 1.00 25.13 207 THR A C 1
ATOM 1336 O O . THR A 1 228 ? 8.948 41.879 119.925 1.00 23.49 207 THR A O 1
ATOM 1340 N N . GLY A 1 229 ? 7.078 41.082 120.878 1.00 26.63 208 GLY A N 1
ATOM 1341 C CA . GLY A 1 229 ? 7.343 41.753 122.134 1.00 28.26 208 GLY A CA 1
ATOM 1342 C C . GLY A 1 229 ? 6.262 41.494 123.156 1.00 29.89 208 GLY A C 1
ATOM 1343 O O . GLY A 1 229 ? 5.233 40.889 122.847 1.00 32.28 208 GLY A O 1
ATOM 1344 N N . GLY A 1 230 ? 6.507 41.936 124.382 1.00 33.70 209 GLY A N 1
ATOM 1345 C CA . GLY A 1 230 ? 5.513 41.865 125.439 1.00 34.98 209 GLY A CA 1
ATOM 1346 C C . GLY A 1 230 ? 5.167 40.477 125.945 1.00 33.19 209 GLY A C 1
ATOM 1347 O O . GLY A 1 230 ? 4.178 40.310 126.659 1.00 39.58 209 GLY A O 1
ATOM 1348 N N . ASN A 1 231 ? 5.960 39.475 125.578 1.00 30.65 210 ASN A N 1
ATOM 1349 C CA . ASN A 1 231 ? 5.730 38.122 126.090 1.00 31.29 210 ASN A CA 1
ATOM 1350 C C . ASN A 1 231 ? 7.061 37.464 126.366 1.00 25.65 210 ASN A C 1
ATOM 1351 O O . ASN A 1 231 ? 7.816 37.162 125.428 1.00 20.56 210 ASN A O 1
ATOM 1356 N N . TRP A 1 232 ? 7.333 37.245 127.651 1.00 21.33 211 TRP A N 1
ATOM 1357 C CA . TRP A 1 232 ? 8.633 36.780 128.099 1.00 21.26 211 TRP A CA 1
ATOM 1358 C C . TRP A 1 232 ? 8.608 35.300 128.428 1.00 18.28 211 TRP A C 1
ATOM 1359 O O . TRP A 1 232 ? 9.602 34.760 128.910 1.00 18.97 211 TRP A O 1
ATOM 1370 N N . TYR A 1 233 ? 7.476 34.644 128.182 1.00 20.49 212 TYR A N 1
ATOM 1371 C CA . TYR A 1 233 ? 7.428 33.182 128.293 1.00 21.15 212 TYR A CA 1
ATOM 1372 C C . TYR A 1 233 ? 7.820 32.543 126.973 1.00 19.22 212 TYR A C 1
ATOM 1373 O O . TYR A 1 233 ? 7.389 32.989 125.907 1.00 20.55 212 TYR A O 1
ATOM 1382 N N . THR A 1 234 ? 8.629 31.488 127.054 1.00 20.76 213 THR A N 1
ATOM 1383 C CA . THR A 1 234 ? 9.211 30.886 125.868 1.00 21.01 213 THR A CA 1
ATOM 1384 C C . THR A 1 234 ? 9.520 29.396 126.096 1.00 22.27 213 THR A C 1
ATOM 13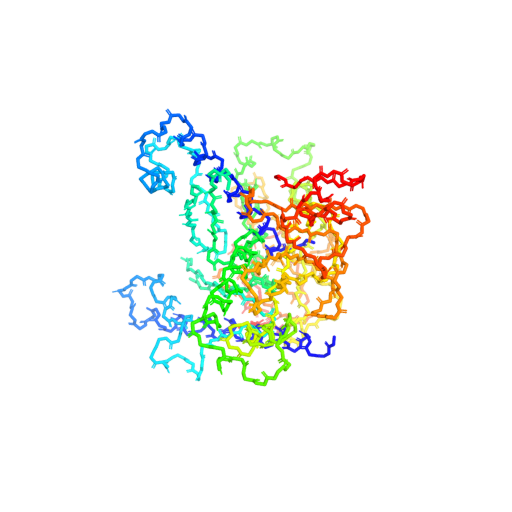85 O O . THR A 1 234 ? 9.837 28.982 127.218 1.00 23.39 213 THR A O 1
ATOM 1389 N N . SER A 1 235 ? 9.419 28.607 125.028 1.00 22.40 214 SER A N 1
ATOM 1390 C CA . SER A 1 235 ? 9.813 27.192 125.036 1.00 26.13 214 SER A CA 1
ATOM 1391 C C . SER A 1 235 ? 11.110 27.002 124.263 1.00 25.72 214 SER A C 1
ATOM 1392 O O . SER A 1 235 ? 11.543 25.872 124.052 1.00 23.99 214 SER A O 1
ATOM 1395 N N . LEU A 1 236 ? 11.702 28.102 123.803 1.00 21.45 215 LEU A N 1
ATOM 1396 C CA . LEU A 1 236 ? 12.947 28.034 123.048 1.00 22.47 215 LEU A CA 1
ATOM 1397 C C . LEU A 1 236 ? 13.913 29.053 123.584 1.00 20.39 215 LEU A C 1
ATOM 1398 O O . LEU A 1 236 ? 13.696 30.261 123.473 1.00 22.10 215 LEU A O 1
ATOM 1403 N N . VAL A 1 237 ? 14.991 28.584 124.177 1.00 19.08 216 VAL A N 1
ATOM 1404 C CA . VAL A 1 237 ? 15.949 29.510 124.757 1.00 20.01 216 VAL A CA 1
ATOM 1405 C C . VAL A 1 237 ? 17.299 29.196 124.159 1.00 22.21 216 VAL A C 1
ATOM 1406 O O . VAL A 1 237 ? 17.668 28.017 124.031 1.00 23.46 216 VAL A O 1
ATOM 1410 N N . TYR A 1 238 ? 18.023 30.235 123.762 1.00 22.20 217 TYR A N 1
ATOM 1411 C CA . TYR A 1 238 ? 19.341 30.037 123.188 1.00 21.11 217 TYR A CA 1
ATOM 1412 C C . TYR A 1 238 ? 20.364 30.110 124.302 1.00 22.30 217 TYR A C 1
ATOM 1413 O O . TYR A 1 238 ? 20.470 31.125 124.977 1.00 23.31 217 TYR A O 1
ATOM 1422 N N . ASP A 1 239 ? 21.101 29.030 124.535 1.00 24.62 218 ASP A N 1
ATOM 1423 C CA . ASP A 1 239 ? 22.131 29.108 125.565 1.00 23.59 218 ASP A CA 1
ATOM 1424 C C . ASP A 1 239 ? 23.372 29.607 124.854 1.00 25.34 218 ASP A C 1
ATOM 1425 O O . ASP A 1 239 ? 24.017 28.864 124.107 1.00 25.44 218 ASP A O 1
ATOM 1430 N N . TYR A 1 240 ? 23.683 30.872 125.077 1.00 23.05 219 TYR A N 1
ATOM 1431 C CA . TYR A 1 240 ? 24.790 31.527 124.409 1.00 28.28 219 TYR A CA 1
ATOM 1432 C C . TYR A 1 240 ? 26.120 30.855 124.751 1.00 30.73 219 TYR A C 1
ATOM 1433 O O . TYR A 1 240 ? 27.038 30.803 123.913 1.00 24.77 219 TYR A O 1
ATOM 1442 N N . ASP A 1 241 ? 26.217 30.337 125.975 1.00 27.63 220 ASP A N 1
ATOM 1443 C CA . ASP A 1 241 ? 27.447 29.694 126.427 1.00 28.42 220 ASP A CA 1
ATOM 1444 C C . ASP A 1 241 ? 27.687 28.358 125.733 1.00 25.79 220 ASP A C 1
ATOM 1445 O O . ASP A 1 241 ? 28.831 27.979 125.527 1.00 33.16 220 ASP A O 1
ATOM 1450 N N . GLU A 1 242 ? 26.620 27.647 125.368 1.00 26.55 221 GLU A N 1
ATOM 1451 C CA . GLU A 1 242 ? 26.741 26.337 124.730 1.00 30.65 221 GLU A CA 1
ATOM 1452 C C . GLU A 1 242 ? 26.671 26.339 123.197 1.00 33.72 221 GLU A C 1
ATOM 1453 O O . GLU A 1 242 ? 27.028 25.341 122.566 1.00 30.53 221 GLU A O 1
ATOM 1459 N N . GLY A 1 243 ? 26.167 27.415 122.598 1.00 30.96 222 GLY A N 1
ATOM 1460 C CA . GLY A 1 243 ? 25.924 27.409 121.156 1.00 28.24 222 GLY A CA 1
ATOM 1461 C C . GLY A 1 243 ? 24.756 26.516 120.782 1.00 31.01 222 GLY A C 1
ATOM 1462 O O . GLY A 1 243 ? 24.696 25.965 119.673 1.00 31.79 222 GLY A O 1
ATOM 1463 N N . ARG A 1 244 ? 23.812 26.366 121.709 1.00 28.90 223 ARG A N 1
ATOM 1464 C CA . ARG A 1 244 ? 22.696 25.443 121.520 1.00 26.93 223 ARG A CA 1
ATOM 1465 C C . ARG A 1 244 ? 21.369 26.091 121.880 1.00 23.77 223 ARG A C 1
ATOM 1466 O O . ARG A 1 244 ? 21.266 26.792 122.881 1.00 24.78 223 ARG A O 1
ATOM 1474 N N . TRP A 1 245 ? 20.341 25.809 121.090 1.00 22.10 224 TRP A N 1
ATOM 1475 C CA . TRP A 1 245 ? 18.989 26.098 121.514 1.00 23.99 224 TRP A CA 1
ATOM 147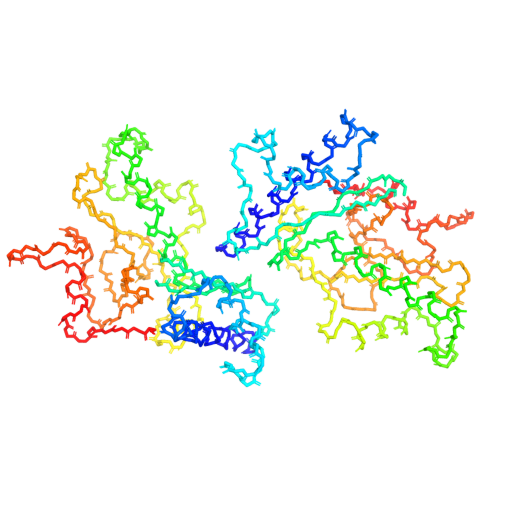6 C C . TRP A 1 245 ? 18.536 25.019 122.503 1.00 32.74 224 TRP A C 1
ATOM 1477 O O . TRP A 1 245 ? 18.817 23.816 122.296 1.00 26.99 224 TRP A O 1
ATOM 1488 N N . TYR A 1 246 ? 17.843 25.449 123.561 1.00 25.82 225 TYR A N 1
ATOM 1489 C CA . TYR A 1 246 ? 17.074 24.548 124.424 1.00 25.93 225 TYR A CA 1
ATOM 1490 C C . TYR A 1 246 ? 15.579 24.666 124.138 1.00 28.55 225 TYR A C 1
ATOM 1491 O O . TYR A 1 246 ? 15.071 25.764 123.850 1.00 24.13 225 TYR A O 1
ATOM 1500 N N . LYS A 1 247 ? 14.898 23.521 124.164 1.00 21.97 226 LYS A N 1
ATOM 1501 C CA . LYS A 1 247 ? 13.458 23.433 123.944 1.00 24.94 226 LYS A CA 1
ATOM 1502 C C . LYS A 1 247 ? 12.819 22.685 125.121 1.00 30.15 226 LYS A C 1
ATOM 1503 O O . LYS A 1 247 ? 13.419 21.751 125.668 1.00 29.74 226 LYS A O 1
ATOM 1509 N N . GLY A 1 248 ? 11.628 23.109 125.533 1.00 27.50 227 GLY A N 1
ATOM 1510 C CA . GLY A 1 248 ? 10.838 22.358 126.505 1.00 29.10 227 GLY A CA 1
ATOM 1511 C C . GLY A 1 248 ? 9.394 22.491 126.072 1.00 31.19 227 GLY A C 1
ATOM 1512 O O . GLY A 1 248 ? 9.119 23.356 125.252 1.00 33.71 227 GLY A O 1
ATOM 1513 N N . LYS A 1 249 ? 8.459 21.683 126.574 1.00 33.17 228 LYS A N 1
ATOM 1514 C CA . LYS A 1 249 ? 7.070 21.948 126.173 1.00 35.84 228 LYS A CA 1
ATOM 1515 C C . LYS A 1 249 ? 6.391 22.967 127.063 1.00 36.28 228 LYS A C 1
ATOM 1516 O O . LYS A 1 249 ? 5.530 23.726 126.607 1.00 37.33 228 LYS A O 1
ATOM 1522 N N . ASN A 1 250 ? 6.767 22.990 128.333 1.00 32.53 229 ASN A N 1
ATOM 1523 C CA . ASN A 1 250 ? 6.230 24.006 129.214 1.00 32.42 229 ASN A CA 1
ATOM 1524 C C . ASN A 1 250 ? 7.135 25.227 129.191 1.00 29.98 229 ASN A C 1
ATOM 1525 O O . ASN A 1 250 ? 8.292 25.153 129.601 1.00 27.99 229 ASN A O 1
ATOM 1530 N N . GLY A 1 251 ? 6.601 26.351 128.725 1.00 26.68 230 GLY A N 1
ATOM 1531 C CA . GLY A 1 251 ? 7.374 27.577 128.666 1.00 24.87 230 GLY A CA 1
ATOM 1532 C C . GLY A 1 251 ? 7.866 28.059 130.018 1.00 29.53 230 GLY A C 1
ATOM 1533 O O . GLY A 1 251 ? 7.286 27.720 131.059 1.00 26.76 230 GLY A O 1
ATOM 1534 N N . ILE A 1 252 ? 8.959 28.821 130.007 1.00 23.56 231 ILE A N 1
ATOM 1535 C CA . ILE A 1 252 ? 9.429 29.497 131.203 1.00 25.49 231 ILE A CA 1
ATOM 1536 C C . ILE A 1 252 ? 9.580 30.990 130.930 1.00 22.19 231 ILE A C 1
ATOM 1537 O O . ILE A 1 252 ? 9.722 31.414 129.773 1.00 21.36 231 ILE A O 1
ATOM 1542 N N . SER A 1 253 ? 9.572 31.786 131.991 1.00 20.50 232 SER A N 1
ATOM 1543 C CA . SER A 1 253 ? 9.741 33.220 131.824 1.00 22.05 232 SER A CA 1
ATOM 1544 C C . SER A 1 253 ? 11.213 33.566 131.839 1.00 20.79 232 SER A C 1
ATOM 1545 O O . SER A 1 253 ? 11.940 33.112 132.729 1.00 19.47 232 SER A O 1
ATOM 1548 N N . VAL A 1 254 ? 11.659 34.380 130.878 1.00 17.78 233 VAL A N 1
ATOM 1549 C CA . VAL A 1 254 ? 13.039 34.869 130.906 1.00 18.17 233 VAL A CA 1
ATOM 1550 C C . VAL A 1 254 ? 13.155 36.192 131.642 1.00 19.72 233 VAL A C 1
ATOM 1551 O O . VAL A 1 254 ? 14.261 36.677 131.882 1.00 21.07 233 VAL A O 1
ATOM 1555 N N . ALA A 1 255 ? 12.011 36.760 132.021 1.00 18.92 234 ALA A N 1
ATOM 1556 C CA . ALA A 1 255 ? 11.960 38.096 132.612 1.00 20.18 234 ALA A CA 1
ATOM 1557 C C . ALA A 1 255 ? 12.244 38.107 134.112 1.00 22.48 234 ALA A C 1
ATOM 1558 O O . ALA A 1 255 ? 12.015 37.109 134.792 1.00 21.96 234 ALA A O 1
ATOM 1560 N N . GLY A 1 256 ? 12.729 39.245 134.613 1.00 21.94 235 GLY A N 1
ATOM 1561 C CA . GLY A 1 256 ? 12.811 39.512 136.050 1.00 21.19 235 GLY A CA 1
ATOM 1562 C C . GLY A 1 256 ? 13.867 38.726 136.803 1.00 22.62 235 GLY A C 1
ATOM 1563 O O . GLY A 1 256 ? 13.881 38.717 138.035 1.00 21.88 235 GLY A O 1
ATOM 1564 N N . ARG A 1 257 ? 14.753 38.050 136.078 1.00 20.29 236 ARG A N 1
ATOM 1565 C CA . ARG A 1 257 ? 15.801 37.280 136.734 1.00 21.34 236 ARG A CA 1
ATOM 1566 C C . ARG A 1 257 ? 17.004 37.124 135.821 1.00 22.11 236 ARG A C 1
ATOM 1567 O O . ARG A 1 257 ? 16.901 37.259 134.603 1.00 21.51 236 ARG A O 1
ATOM 1575 N N . SER A 1 258 ? 18.144 36.830 136.431 1.00 23.24 237 SER A N 1
ATOM 1576 C CA . SER A 1 258 ? 19.419 36.732 135.734 1.00 25.19 237 SER A CA 1
ATOM 1577 C C . SER A 1 258 ? 19.468 35.547 134.777 1.00 24.76 237 SER A C 1
ATOM 1578 O O . SER A 1 258 ? 18.845 34.513 135.024 1.00 22.75 237 SER A O 1
ATOM 1581 N N . TRP A 1 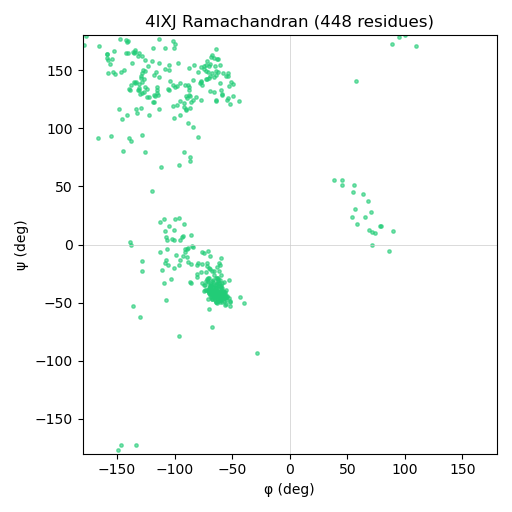259 ? 20.199 35.697 133.675 1.00 24.92 238 TRP A N 1
ATOM 1582 C CA . TRP A 1 259 ? 20.473 34.564 132.811 1.00 21.49 238 TRP A CA 1
ATOM 1583 C C . TRP A 1 259 ? 21.171 33.441 133.577 1.00 23.10 238 TRP A C 1
ATOM 1584 O O . TRP A 1 259 ? 20.826 32.272 133.425 1.00 24.62 238 TRP A O 1
ATOM 1595 N N . ASP A 1 260 ? 22.158 33.776 134.402 1.00 25.21 239 ASP A N 1
ATOM 1596 C CA . ASP A 1 260 ? 22.981 32.696 134.969 1.00 27.34 239 ASP A CA 1
ATOM 1597 C C . ASP A 1 260 ? 23.374 32.794 136.459 1.00 26.50 239 ASP A C 1
ATOM 1598 O O . ASP A 1 260 ? 24.096 31.936 136.972 1.00 30.85 239 ASP A O 1
ATOM 1603 N N . VAL A 1 261 ? 22.909 33.820 137.153 1.00 23.28 240 VAL A N 1
ATOM 1604 C CA . VAL A 1 261 ? 23.154 33.910 138.590 1.00 27.24 240 VAL A CA 1
ATOM 1605 C C . VAL A 1 261 ? 21.922 33.453 139.368 1.00 31.44 240 VAL A C 1
ATOM 1606 O O . VAL A 1 261 ? 20.904 34.154 139.381 1.00 27.26 240 VAL A O 1
ATOM 1610 N N . ASP A 1 262 ? 22.012 32.284 140.000 1.00 29.03 241 ASP A N 1
ATOM 1611 C CA . ASP A 1 262 ? 20.932 31.773 140.850 1.00 31.42 241 ASP A CA 1
ATOM 1612 C C . ASP A 1 262 ? 20.891 32.538 142.163 1.00 32.79 241 ASP A C 1
ATOM 1613 O O . ASP A 1 262 ? 21.916 33.045 142.609 1.00 35.18 241 ASP A O 1
ATOM 1618 N N . THR A 1 263 ? 19.711 32.643 142.773 1.00 34.43 242 THR A N 1
ATOM 1619 C CA . THR A 1 263 ? 19.612 33.027 144.186 1.00 32.47 242 THR A CA 1
ATOM 1620 C C . THR A 1 263 ? 19.077 31.832 144.975 1.00 34.41 242 THR A C 1
ATOM 1621 O O . THR A 1 263 ? 18.758 30.792 144.387 1.00 28.90 242 THR A O 1
ATOM 1625 N N . ASP A 1 264 ? 18.985 31.976 146.298 1.00 38.28 243 ASP A N 1
ATOM 1626 C CA . ASP A 1 264 ? 18.435 30.919 147.145 1.00 38.14 243 ASP A CA 1
ATOM 1627 C C . ASP A 1 264 ? 17.073 30.496 146.619 1.00 37.48 243 ASP A C 1
ATOM 1628 O O . ASP A 1 264 ? 16.800 29.305 146.472 1.00 38.48 243 ASP A O 1
ATOM 1633 N N . SER A 1 265 ? 16.240 31.483 146.292 1.00 30.29 244 SER A N 1
ATOM 1634 C CA . SER A 1 265 ? 14.852 31.213 145.932 1.00 33.81 244 SER A CA 1
ATOM 1635 C C . SER A 1 265 ? 14.523 31.342 144.439 1.00 30.56 244 SER A C 1
ATOM 1636 O O . SER A 1 265 ? 13.499 30.833 143.989 1.00 32.50 244 SER A O 1
ATOM 1639 N N . VAL A 1 266 ? 15.372 32.005 143.662 1.00 27.97 245 VAL A N 1
ATOM 1640 C CA . VAL A 1 266 ? 15.076 32.171 142.228 1.00 27.65 245 VAL A CA 1
ATOM 1641 C C . VAL A 1 266 ? 16.183 31.608 141.355 1.00 23.06 245 VAL A C 1
ATOM 1642 O O . VAL A 1 266 ? 17.277 32.156 141.320 1.00 26.93 245 VAL A O 1
ATOM 1646 N N . LYS A 1 267 ? 15.900 30.527 140.642 1.00 22.65 246 LYS A N 1
ATOM 1647 C CA . LYS A 1 267 ? 16.909 29.921 139.792 1.00 28.10 246 LYS A CA 1
ATOM 1648 C C . LYS A 1 267 ? 17.058 30.744 138.512 1.00 29.02 246 LYS A C 1
ATOM 1649 O O . LYS A 1 267 ? 16.072 31.249 137.971 1.00 24.78 246 LYS A O 1
ATOM 1655 N N . SER A 1 268 ? 18.297 30.899 138.057 1.00 26.38 247 SER A N 1
ATOM 1656 C CA . SER A 1 268 ? 18.580 31.613 136.819 1.00 26.35 247 SER A CA 1
ATOM 1657 C C . SER A 1 268 ? 17.920 30.895 135.653 1.00 24.52 247 SER A C 1
ATOM 1658 O O . SER A 1 268 ? 17.591 29.702 135.748 1.00 26.56 247 SER A O 1
ATOM 1661 N N . VAL A 1 269 ? 17.730 31.612 134.545 1.00 24.03 248 VAL A N 1
ATOM 1662 C CA . VAL A 1 269 ? 17.162 31.009 133.344 1.00 20.00 248 VAL A CA 1
ATOM 1663 C C . VAL A 1 269 ? 17.968 29.783 132.925 1.00 21.21 248 VAL A C 1
ATOM 1664 O O . VAL A 1 269 ? 17.409 28.725 132.607 1.00 23.81 248 VAL A O 1
ATOM 1668 N N . LYS A 1 270 ? 19.291 29.920 132.943 1.00 23.67 249 LYS A N 1
ATOM 1669 C CA . LYS A 1 270 ? 20.176 28.854 132.469 1.00 22.90 249 LYS A CA 1
ATOM 1670 C C . LYS A 1 270 ? 20.042 27.605 133.328 1.00 25.91 249 LYS A C 1
ATOM 1671 O O . LYS A 1 270 ? 19.968 26.478 132.816 1.00 25.13 249 LYS A O 1
ATOM 1677 N N . THR A 1 271 ? 20.009 27.808 134.640 1.00 25.84 250 THR A N 1
ATOM 1678 C CA . THR A 1 271 ? 19.827 26.674 135.547 1.00 28.54 250 THR A CA 1
ATOM 1679 C C . THR A 1 271 ? 18.540 25.976 135.157 1.00 24.49 250 THR A C 1
ATOM 1680 O O . THR A 1 271 ? 18.515 24.774 134.876 1.00 29.08 250 THR A O 1
ATOM 1684 N N . GLU A 1 272 ? 17.473 26.752 135.064 1.00 27.69 251 GLU A N 1
ATOM 1685 C CA . GLU A 1 272 ? 16.177 26.189 134.744 1.00 24.07 251 GLU A CA 1
ATOM 1686 C C . GLU A 1 272 ? 16.117 25.389 133.436 1.00 29.23 251 GLU A C 1
ATOM 1687 O O . GLU A 1 272 ? 15.546 24.293 133.399 1.00 26.87 251 GLU A O 1
ATOM 1693 N N . ILE A 1 273 ? 16.707 25.906 132.362 1.00 25.22 252 ILE A N 1
ATOM 1694 C CA . ILE A 1 273 ? 16.562 25.209 131.074 1.00 27.95 252 ILE A CA 1
ATOM 1695 C C . ILE A 1 273 ? 17.319 23.879 131.075 1.00 26.95 252 ILE A C 1
ATOM 1696 O O . ILE A 1 273 ? 17.027 22.973 130.294 1.00 30.65 252 ILE A O 1
ATOM 1701 N N . HIS A 1 274 ? 18.288 23.776 131.971 1.00 29.14 253 HIS A N 1
ATOM 1702 C CA . HIS A 1 274 ? 19.108 22.578 132.095 1.00 30.10 253 HIS A CA 1
ATOM 1703 C C . HIS A 1 274 ? 18.564 21.579 133.122 1.00 34.77 253 HIS A C 1
ATOM 1704 O O . HIS A 1 274 ? 19.046 20.455 133.202 1.00 33.54 253 HIS A O 1
ATOM 1711 N N . SER A 1 275 ? 17.562 21.979 133.902 1.00 34.92 254 SER A N 1
ATOM 1712 C CA . SER A 1 275 ? 17.059 21.098 134.958 1.00 36.89 254 SER A CA 1
ATOM 1713 C C . SER A 1 275 ? 15.548 20.864 134.954 1.00 40.25 254 SER A C 1
ATOM 1714 O O . SER A 1 275 ? 15.072 19.871 135.506 1.00 45.91 254 SER A O 1
ATOM 1717 N N . LYS A 1 276 ? 14.793 21.775 134.351 1.00 39.19 255 LYS A N 1
ATOM 1718 C CA . LYS A 1 276 ? 13.339 21.633 134.284 1.00 38.70 255 LYS A CA 1
ATOM 1719 C C . LYS A 1 276 ? 12.958 20.383 133.503 1.00 42.92 255 LYS A C 1
ATOM 1720 O O . LYS A 1 276 ? 13.680 19.971 132.589 1.00 39.73 255 LYS A O 1
ATOM 1726 N N . GLU A 1 277 ? 11.834 19.767 133.870 1.00 44.80 256 GLU A N 1
ATOM 1727 C CA . GLU A 1 277 ? 11.396 18.552 133.190 1.00 44.67 256 GLU A CA 1
ATOM 1728 C C . GLU A 1 277 ? 10.775 18.874 131.838 1.00 40.66 256 GLU A C 1
ATOM 1729 O O . GLU A 1 277 ? 10.039 19.850 131.698 1.00 39.51 256 GLU A O 1
ATOM 1735 N N . GLY A 1 278 ? 11.082 18.045 130.846 1.00 31.41 257 GLY A N 1
ATOM 1736 C CA . GLY A 1 278 ? 10.601 18.260 129.500 1.00 36.53 257 GLY A CA 1
ATOM 1737 C C . GLY A 1 278 ? 11.512 19.195 128.728 1.00 32.71 257 GLY A C 1
ATOM 1738 O O . GLY A 1 278 ? 11.312 19.405 127.536 1.00 32.41 257 GLY A O 1
ATOM 1739 N N . TRP A 1 279 ? 12.513 19.749 129.406 1.00 32.63 258 TRP A N 1
ATOM 1740 C CA . TRP A 1 279 ? 13.494 20.624 128.766 1.00 36.46 258 TRP A CA 1
ATOM 1741 C C . TRP A 1 279 ? 14.755 19.870 128.345 1.00 35.81 258 TRP A C 1
ATOM 1742 O O . TRP A 1 279 ? 15.255 19.009 129.072 1.00 35.42 258 TRP A O 1
ATOM 1753 N N . GLY A 1 280 ? 15.259 20.191 127.159 1.00 31.63 259 GLY A N 1
ATOM 1754 C CA . GLY A 1 280 ? 16.485 19.593 126.671 1.00 34.21 259 GLY A CA 1
ATOM 1755 C C . GLY A 1 280 ? 17.069 20.339 125.485 1.00 38.07 259 GLY A C 1
ATOM 1756 O O . GLY A 1 280 ? 16.427 21.248 124.937 1.00 35.12 259 GLY A O 1
ATOM 1757 N N . PRO A 1 281 ? 18.296 19.964 125.090 1.00 38.60 260 PRO A N 1
ATOM 1758 C CA . PRO A 1 281 ? 19.021 20.526 123.942 1.00 34.85 260 PRO A CA 1
ATOM 1759 C C . PRO A 1 281 ? 18.387 20.129 122.620 1.00 35.82 260 PRO A C 1
ATOM 1760 O O . PRO A 1 281 ? 17.873 19.013 122.511 1.00 36.09 260 PRO A O 1
ATOM 1764 N N . LEU A 1 282 ? 18.416 21.020 121.629 1.00 31.23 261 LEU A N 1
ATOM 1765 C CA . LEU A 1 282 ? 17.870 20.701 120.315 1.00 33.90 261 LEU A CA 1
ATOM 1766 C C . LEU A 1 282 ? 18.953 20.240 119.362 1.00 33.83 261 LEU A C 1
ATOM 1767 O O . LEU A 1 282 ? 19.104 19.039 119.065 1.00 30.81 261 LEU A O 1
ATOM 1772 N N . ASN A 1 283 ? 19.683 21.221 118.844 1.00 27.55 262 ASN A N 1
ATOM 1773 C CA . ASN A 1 283 ? 20.789 20.944 117.953 1.00 30.37 262 ASN A CA 1
ATOM 1774 C C . ASN A 1 283 ? 21.957 20.450 118.796 1.00 30.60 262 ASN A C 1
ATOM 1775 O O . ASN A 1 283 ? 22.882 19.799 118.297 1.00 29.52 262 ASN A O 1
ATOM 1781 N N . ARG B 1 47 ? 15.562 41.476 104.136 1.00 45.54 26 ARG B N 1
ATOM 1782 C CA . ARG B 1 47 ? 16.877 41.599 104.773 1.00 40.49 26 ARG B CA 1
ATOM 1783 C C . ARG B 1 47 ? 17.107 40.542 105.863 1.00 40.19 26 ARG B C 1
ATOM 1784 O O . ARG B 1 47 ? 16.269 40.317 106.739 1.00 44.57 26 ARG B O 1
ATOM 1792 N N . ASN B 1 48 ? 18.249 39.876 105.773 1.00 28.68 27 ASN B N 1
ATOM 1793 C CA . ASN B 1 48 ? 18.633 38.872 106.734 1.00 24.73 27 ASN B CA 1
ATOM 1794 C C . ASN B 1 48 ? 20.122 39.036 106.961 1.00 22.58 27 ASN B C 1
ATOM 1795 O O . ASN B 1 48 ? 20.780 39.833 106.278 1.00 20.73 27 ASN B O 1
ATOM 1800 N N . ILE B 1 49 ? 20.660 38.283 107.904 1.00 18.01 28 ILE B N 1
ATOM 1801 C CA . ILE B 1 49 ? 22.042 38.468 108.309 1.00 18.00 28 ILE B CA 1
ATOM 1802 C C . ILE B 1 49 ? 23.039 38.180 107.176 1.00 19.17 28 ILE B C 1
ATOM 1803 O O . ILE B 1 49 ? 24.126 38.759 107.151 1.00 17.37 28 ILE B O 1
ATOM 1808 N N . GLU B 1 50 ? 22.692 37.295 106.240 1.00 16.19 29 GLU B N 1
ATOM 1809 C CA . GLU B 1 50 ? 23.610 37.020 105.132 1.00 18.00 29 GLU B CA 1
ATOM 1810 C C . GLU B 1 50 ? 23.647 38.183 104.140 1.00 18.14 29 GLU B C 1
ATOM 1811 O O . GLU B 1 50 ? 24.704 38.524 103.611 1.00 18.61 29 GLU B O 1
ATOM 1817 N N . LYS B 1 51 ? 22.491 38.786 103.889 1.00 18.61 30 LYS B N 1
ATOM 1818 C CA . LYS B 1 51 ? 22.423 39.951 103.005 1.00 22.98 30 LYS B CA 1
ATOM 1819 C C . LYS B 1 51 ? 23.175 41.093 103.635 1.00 20.73 30 LYS B C 1
ATOM 1820 O O . LYS B 1 51 ? 23.947 41.792 102.975 1.00 19.25 30 LYS B O 1
ATOM 1826 N N . SER B 1 52 ? 22.961 41.264 104.932 1.00 19.73 31 SER B N 1
ATOM 1827 C CA . SER B 1 52 ? 23.631 42.316 105.689 1.00 23.89 31 SER B CA 1
ATOM 1828 C C . SER B 1 52 ? 25.152 42.216 105.597 1.00 21.01 31 SER B C 1
ATOM 1829 O O . SER B 1 52 ? 25.839 43.204 105.310 1.00 18.10 31 SER B O 1
ATOM 1832 N N . LYS B 1 53 ? 25.687 41.022 105.826 1.00 16.43 32 LYS B N 1
ATOM 1833 C CA . LYS B 1 53 ? 27.127 40.810 105.709 1.00 16.41 32 LYS B CA 1
ATOM 1834 C C . LYS B 1 53 ? 27.608 41.045 104.264 1.00 17.99 32 LYS B C 1
ATOM 1835 O O . LYS B 1 53 ? 28.736 41.517 104.042 1.00 15.87 32 LYS B O 1
ATOM 1841 N N . ALA B 1 54 ? 26.758 40.728 103.287 1.00 15.75 33 ALA B N 1
ATOM 1842 C CA . ALA B 1 54 ? 27.119 40.910 101.873 1.00 16.46 33 ALA B CA 1
ATOM 1843 C C . ALA B 1 54 ? 27.084 42.397 101.477 1.00 16.28 33 ALA B C 1
ATOM 1844 O O . ALA B 1 54 ? 27.945 42.879 100.728 1.00 16.90 33 ALA B O 1
ATOM 1846 N N . VAL B 1 55 ? 26.089 43.123 101.970 1.00 16.33 34 VAL B N 1
ATOM 1847 C CA . VAL B 1 55 ? 25.994 44.560 101.668 1.00 17.58 34 VAL B CA 1
ATOM 1848 C C . VAL B 1 55 ? 27.189 45.266 102.281 1.00 18.83 34 VAL B C 1
ATOM 1849 O O . VAL B 1 55 ? 27.875 46.059 101.632 1.00 19.12 34 VAL B O 1
ATOM 1853 N N . THR B 1 56 ? 27.446 44.959 103.541 1.00 16.51 35 THR B N 1
ATOM 1854 C CA . THR B 1 56 ? 28.600 45.515 104.246 1.00 20.26 35 THR B CA 1
ATOM 1855 C C . THR B 1 56 ? 29.915 45.211 103.508 1.00 19.59 35 THR B C 1
ATOM 1856 O O . THR B 1 56 ? 30.789 46.069 103.377 1.00 18.64 35 THR B O 1
ATOM 1860 N N . CYS B 1 57 ? 30.051 43.983 103.015 1.00 16.52 36 CYS B N 1
ATOM 1861 C CA . CYS B 1 57 ? 31.274 43.598 102.324 1.00 19.19 36 CYS B CA 1
ATOM 1862 C C . CYS B 1 57 ? 31.406 44.318 100.981 1.00 16.16 36 CYS B C 1
ATOM 1863 O O . CYS B 1 57 ? 32.507 44.672 100.565 1.00 16.66 36 CYS B O 1
ATOM 1866 N N . LEU B 1 58 ? 30.293 44.529 100.293 1.00 16.98 37 LEU B N 1
ATOM 1867 C CA . LEU B 1 58 ? 30.357 45.324 99.062 1.00 20.02 37 LEU B CA 1
ATOM 1868 C C . LEU B 1 58 ? 30.857 46.753 99.359 1.00 19.72 37 LEU B C 1
ATOM 1869 O O . LEU B 1 58 ? 31.708 47.266 98.636 1.00 20.08 37 LEU B O 1
ATOM 1874 N N . SER B 1 59 ? 30.366 47.377 100.431 1.00 22.98 38 SER B N 1
ATOM 1875 C CA . SER B 1 59 ? 30.854 48.713 100.819 1.00 22.69 38 SER B CA 1
ATOM 1876 C C . SER B 1 59 ? 32.346 48.675 101.102 1.00 22.17 38 SER B C 1
ATOM 1877 O O . SER B 1 59 ? 33.098 49.561 100.667 1.00 23.16 38 SER B O 1
ATOM 1880 N N . ASN B 1 60 ? 32.770 47.662 101.848 1.00 19.07 39 ASN B N 1
ATOM 1881 C CA . ASN B 1 60 ? 34.181 47.456 102.091 1.00 18.38 39 ASN B CA 1
ATOM 1882 C C . ASN B 1 60 ? 34.947 47.431 100.782 1.00 17.09 39 ASN B C 1
ATOM 1883 O O . ASN B 1 60 ? 35.946 48.119 100.648 1.00 17.52 39 ASN B O 1
ATOM 1888 N N . ARG B 1 61 ? 34.487 46.644 99.809 1.00 15.09 40 ARG B N 1
ATOM 1889 C CA . ARG B 1 61 ? 35.215 46.534 98.552 1.00 17.26 40 ARG B CA 1
ATOM 1890 C C . ARG B 1 61 ? 35.254 47.866 97.793 1.00 18.47 40 ARG B C 1
ATOM 1891 O O . ARG B 1 61 ? 36.269 48.218 97.204 1.00 18.47 40 ARG B O 1
ATOM 1899 N N . GLU B 1 62 ? 34.155 48.607 97.803 1.00 20.19 41 GLU B N 1
ATOM 1900 C CA . GLU B 1 62 ? 34.144 49.911 97.130 1.00 22.96 41 GLU B CA 1
ATOM 1901 C C . GLU B 1 62 ? 35.116 50.858 97.833 1.00 22.82 41 GLU B C 1
ATOM 1902 O O . GLU B 1 62 ? 35.817 51.646 97.186 1.00 21.93 41 GLU B O 1
ATOM 1908 N N . ASN B 1 63 ? 35.154 50.785 99.162 1.00 20.58 42 ASN B N 1
ATOM 1909 C CA . ASN B 1 63 ? 36.031 51.666 99.924 1.00 22.36 42 ASN B CA 1
ATOM 1910 C C . ASN B 1 63 ? 37.494 51.358 99.669 1.00 21.46 42 ASN B C 1
ATOM 1911 O O . ASN B 1 63 ? 38.309 52.269 99.502 1.00 22.27 42 ASN B O 1
ATOM 1916 N N . ILE B 1 64 ? 37.812 50.071 99.632 1.00 22.17 43 ILE B N 1
ATOM 1917 C CA . ILE B 1 64 ? 39.139 49.602 99.259 1.00 18.93 43 ILE B CA 1
ATOM 1918 C C . ILE B 1 64 ? 39.463 50.049 97.847 1.00 21.29 43 ILE B C 1
ATOM 1919 O O . ILE B 1 64 ? 40.552 50.578 97.581 1.00 21.46 43 ILE B O 1
ATOM 1924 N N . LYS B 1 65 ? 38.540 49.813 96.919 1.00 20.80 44 LYS B N 1
ATOM 1925 C CA . LYS B 1 65 ? 38.779 50.242 95.543 1.00 20.76 44 LYS B CA 1
ATOM 1926 C C . LYS B 1 65 ? 39.077 51.748 95.479 1.00 22.59 44 LYS B C 1
ATOM 1927 O O . LYS B 1 65 ? 40.000 52.180 94.791 1.00 22.70 44 LYS B O 1
ATOM 1933 N N . THR B 1 66 ? 38.298 52.534 96.214 1.00 25.14 45 THR B N 1
ATOM 1934 C CA . THR B 1 66 ? 38.474 53.982 96.244 1.00 21.87 45 THR B CA 1
ATOM 1935 C C . THR B 1 66 ? 39.859 54.383 96.772 1.00 26.01 45 THR B C 1
ATOM 1936 O O . THR B 1 66 ? 40.514 55.270 96.208 1.00 23.29 45 THR B O 1
ATOM 1940 N N . GLN B 1 67 ? 40.308 53.734 97.846 1.00 20.99 46 GLN B N 1
ATOM 1941 C CA . GLN B 1 67 ? 41.636 54.023 98.398 1.00 22.74 46 GLN B CA 1
ATOM 1942 C C . GLN B 1 67 ? 42.723 53.675 97.389 1.00 24.49 46 GLN B C 1
ATOM 1943 O O . GLN B 1 67 ? 43.718 54.394 97.255 1.00 26.13 46 GLN B O 1
ATOM 1949 N N . ILE B 1 68 ? 42.517 52.597 96.649 1.00 22.67 47 ILE B N 1
ATOM 1950 C CA . ILE B 1 68 ? 43.494 52.189 95.653 1.00 23.83 47 ILE B CA 1
ATOM 1951 C C . ILE B 1 68 ? 43.530 53.209 94.506 1.00 28.83 47 ILE B C 1
ATOM 1952 O O . ILE B 1 68 ? 44.603 53.563 93.997 1.00 28.22 47 ILE B O 1
ATOM 1957 N N . VAL B 1 69 ? 42.354 53.680 94.097 1.00 25.57 48 VAL B N 1
ATOM 1958 C CA . VAL B 1 69 ? 42.280 54.625 92.988 1.00 24.01 48 VAL B CA 1
ATOM 1959 C C . VAL B 1 69 ? 42.991 55.925 93.348 1.00 27.19 48 VAL B C 1
ATOM 1960 O O . VAL B 1 69 ? 43.800 56.424 92.569 1.00 27.13 48 VAL B O 1
ATOM 1964 N N . ILE B 1 70 ? 42.708 56.444 94.545 1.00 27.74 49 ILE B N 1
ATOM 1965 C CA . ILE B 1 70 ? 43.326 57.673 95.024 1.00 27.06 49 ILE B CA 1
ATOM 1966 C C . ILE B 1 70 ? 44.836 57.488 95.145 1.00 31.80 49 ILE B C 1
ATOM 1967 O O . ILE B 1 70 ? 45.612 58.335 94.702 1.00 31.99 49 ILE B O 1
ATOM 1972 N N . ALA B 1 71 ? 45.250 56.362 95.719 1.00 30.50 50 ALA B N 1
ATOM 1973 C CA . ALA B 1 71 ? 46.670 56.098 95.937 1.00 32.87 50 ALA B CA 1
ATOM 1974 C C . ALA B 1 71 ? 47.409 55.999 94.613 1.00 30.95 50 ALA B C 1
ATOM 1975 O O . ALA B 1 71 ? 48.550 56.453 94.501 1.00 35.50 50 ALA B O 1
ATOM 1977 N N . MET B 1 72 ? 46.767 55.410 93.607 1.00 33.32 51 MET B N 1
ATOM 1978 C CA . MET B 1 72 ? 47.371 55.343 92.275 1.00 30.04 51 MET B CA 1
ATOM 1979 C C . MET B 1 72 ? 47.454 56.725 91.620 1.00 37.86 51 MET B C 1
ATOM 1980 O O . MET B 1 72 ? 48.471 57.066 91.022 1.00 37.63 51 MET B O 1
ATOM 1985 N N . ALA B 1 73 ? 46.395 57.526 91.740 1.00 35.07 52 ALA B N 1
ATOM 1986 C CA . ALA B 1 73 ? 46.391 58.852 91.122 1.00 33.51 52 ALA B CA 1
ATOM 1987 C C . ALA B 1 73 ? 47.409 59.767 91.789 1.00 38.26 52 ALA B C 1
ATOM 1988 O O . ALA B 1 73 ? 47.978 60.641 91.138 1.00 41.89 52 ALA B O 1
ATOM 1990 N N . GLU B 1 74 ? 47.645 59.571 93.084 1.00 37.02 53 GLU B N 1
ATOM 1991 C CA . GLU B 1 74 ? 48.563 60.459 93.795 1.00 41.72 53 GLU B CA 1
ATOM 1992 C C . GLU B 1 74 ? 50.018 60.085 93.566 1.00 46.86 53 GLU B C 1
ATOM 1993 O O . GLU B 1 74 ? 50.915 60.898 93.804 1.00 48.26 53 GLU B O 1
ATOM 1999 N N . GLU B 1 75 ? 50.245 58.856 93.104 1.00 45.63 54 GLU B N 1
ATOM 2000 C CA . GLU B 1 75 ? 51.580 58.393 92.722 1.00 46.94 54 GLU B CA 1
ATOM 2001 C C . GLU B 1 75 ? 51.479 57.451 91.527 1.00 45.42 54 GLU B C 1
ATOM 2002 O O . GLU B 1 75 ? 51.530 56.231 91.693 1.00 46.20 54 GLU B O 1
ATOM 2008 N N . SER B 1 76 ? 51.344 58.012 90.328 1.00 44.23 55 SER B N 1
ATOM 2009 C CA . SER B 1 76 ? 51.082 57.209 89.133 1.00 46.52 55 SER B CA 1
ATOM 2010 C C . SER B 1 76 ? 52.291 56.401 88.660 1.00 47.72 55 SER B C 1
ATOM 2011 O O . SER B 1 76 ? 52.137 55.387 87.978 1.00 49.97 55 SER B O 1
ATOM 2014 N N . SER B 1 77 ? 53.490 56.850 89.019 1.00 51.77 56 SER B N 1
ATOM 2015 C CA . SER B 1 77 ? 54.710 56.157 88.604 1.00 53.19 56 SER B CA 1
ATOM 2016 C C . SER B 1 77 ? 55.062 55.013 89.565 1.00 52.92 56 SER B C 1
ATOM 2017 O O . SER B 1 77 ? 56.045 54.300 89.364 1.00 54.40 56 SER B O 1
ATOM 2020 N N . LYS B 1 78 ? 54.255 54.840 90.609 1.00 51.98 57 LYS B N 1
ATOM 2021 C CA . LYS B 1 78 ? 54.491 53.774 91.579 1.00 50.88 57 LYS B CA 1
ATOM 2022 C C . LYS B 1 78 ? 53.904 52.449 91.101 1.00 49.37 57 LYS B C 1
ATOM 2023 O O . LYS B 1 78 ? 52.826 52.416 90.501 1.00 48.60 57 LYS B O 1
ATOM 2029 N N . ASP B 1 79 ? 54.630 51.365 91.362 1.00 49.94 58 ASP B N 1
ATOM 2030 C CA . ASP B 1 79 ? 54.206 50.018 90.991 1.00 48.37 58 ASP B CA 1
ATOM 2031 C C . ASP B 1 79 ? 52.783 49.709 91.477 1.00 45.59 58 ASP B C 1
ATOM 2032 O O . ASP B 1 79 ? 52.492 49.754 92.686 1.00 44.44 58 ASP B O 1
ATOM 2037 N N . LYS B 1 80 ? 51.907 49.393 90.526 1.00 41.47 59 LYS B N 1
ATOM 2038 C CA . LYS B 1 80 ? 50.491 49.218 90.814 1.00 41.51 59 LYS B CA 1
ATOM 2039 C C . LYS B 1 80 ? 50.202 48.099 91.823 1.00 43.19 59 LYS B C 1
ATOM 2040 O O . LYS B 1 80 ? 49.340 48.251 92.685 1.00 41.49 59 LYS B O 1
ATOM 2046 N N . ASN B 1 81 ? 50.923 46.986 91.723 1.00 44.45 60 ASN B N 1
ATOM 2047 C CA . ASN B 1 81 ? 50.759 45.892 92.680 1.00 41.90 60 ASN B CA 1
ATOM 2048 C C . ASN B 1 81 ? 51.212 46.288 94.086 1.00 42.19 60 ASN B C 1
ATOM 2049 O O . ASN B 1 81 ? 50.668 45.827 95.093 1.00 42.73 60 ASN B O 1
ATOM 2054 N N . GLU B 1 82 ? 52.209 47.160 94.149 1.00 43.00 61 GLU B N 1
ATOM 2055 C CA . GLU B 1 82 ? 52.744 47.618 95.420 1.00 44.88 61 GLU B CA 1
ATOM 2056 C C . GLU B 1 82 ? 51.747 48.579 96.073 1.00 43.42 61 GLU B C 1
ATOM 2057 O O . GLU B 1 82 ? 51.599 48.607 97.306 1.00 44.56 61 GLU B O 1
ATOM 2063 N N . VAL B 1 83 ? 51.058 49.365 95.241 1.00 40.29 62 VAL B N 1
ATOM 2064 C CA . VAL B 1 83 ? 49.996 50.240 95.728 1.00 37.00 62 VAL B CA 1
ATOM 2065 C C . VAL B 1 83 ? 48.874 49.390 96.306 1.00 33.92 62 VAL B C 1
ATOM 2066 O O . VAL B 1 83 ? 48.414 49.616 97.432 1.00 34.81 62 VAL B O 1
ATOM 2070 N N . ILE B 1 84 ? 48.451 48.395 95.537 1.00 34.46 63 ILE B N 1
ATOM 2071 C CA . ILE B 1 84 ? 47.420 47.479 95.998 1.00 33.19 63 ILE B CA 1
ATOM 2072 C C . ILE B 1 84 ? 47.797 46.812 97.328 1.00 37.02 63 ILE B C 1
ATOM 2073 O O . ILE B 1 84 ? 46.986 46.797 98.266 1.00 33.74 63 ILE B O 1
ATOM 2078 N N . LYS B 1 85 ? 49.021 46.288 97.426 1.00 39.12 64 LYS B N 1
ATOM 2079 C CA . LYS B 1 85 ? 49.455 45.597 98.651 1.00 40.43 64 LYS B CA 1
ATOM 2080 C C . LYS B 1 85 ? 49.392 46.492 99.888 1.00 39.39 64 LYS B C 1
ATOM 2081 O O . LYS B 1 85 ? 48.900 46.077 100.949 1.00 38.88 64 LYS B O 1
ATOM 2087 N N . GLU B 1 86 ? 49.874 47.724 99.750 1.00 38.54 65 GLU B N 1
ATOM 2088 C CA . GLU B 1 86 ? 49.927 48.637 100.890 1.00 38.88 65 GLU B CA 1
ATOM 2089 C C . GLU B 1 86 ? 48.536 49.081 101.345 1.00 35.75 65 GLU B C 1
ATOM 2090 O O . GLU B 1 86 ? 48.288 49.250 102.543 1.00 39.15 65 GLU B O 1
ATOM 2096 N N . VAL B 1 87 ? 47.626 49.264 100.392 1.00 34.15 66 VAL B N 1
ATOM 2097 C CA . VAL B 1 87 ? 46.245 49.579 100.737 1.00 34.50 66 VAL B CA 1
ATOM 2098 C C . VAL B 1 87 ? 45.619 48.411 101.495 1.00 31.79 66 VAL B C 1
ATOM 2099 O O . VAL B 1 87 ? 45.044 48.598 102.565 1.00 32.64 66 VAL B O 1
ATOM 2103 N N . LEU B 1 88 ? 45.755 47.205 100.953 1.00 34.53 67 LEU B N 1
ATOM 2104 C CA . LEU B 1 88 ? 45.162 46.026 101.582 1.00 33.34 67 LEU B CA 1
ATOM 2105 C C . LEU B 1 88 ? 45.706 45.799 102.995 1.00 34.93 67 LEU B C 1
ATOM 2106 O O . LEU B 1 88 ? 45.020 45.228 103.846 1.00 37.78 67 LEU B O 1
ATOM 2111 N N . GLU B 1 89 ? 46.922 46.274 103.251 1.00 36.06 68 GLU B N 1
ATOM 2112 C CA . GLU B 1 89 ? 47.528 46.137 104.575 1.00 38.96 68 GLU B CA 1
ATOM 2113 C C . GLU B 1 89 ? 47.297 47.328 105.487 1.00 43.61 68 GLU B C 1
ATOM 2114 O O . GLU B 1 89 ? 47.851 47.368 106.589 1.00 44.03 68 GLU B O 1
ATOM 2120 N N . ASN B 1 90 ? 46.475 48.278 105.039 1.00 40.55 69 ASN B N 1
ATOM 2121 C CA . ASN B 1 90 ? 46.314 49.562 105.726 1.00 41.57 69 ASN B CA 1
ATOM 2122 C C . ASN B 1 90 ? 47.647 50.049 106.264 1.00 43.71 69 ASN B C 1
ATOM 2123 O O . ASN B 1 90 ? 47.801 50.286 107.464 1.00 42.37 69 ASN B O 1
ATOM 2128 N N . LYS B 1 91 ? 48.607 50.153 105.351 1.00 44.40 70 LYS B N 1
ATOM 2129 C CA . LYS B 1 91 ? 49.980 50.498 105.670 1.00 45.43 70 LYS B CA 1
ATOM 2130 C C . LYS B 1 91 ? 50.065 51.799 106.450 1.00 48.84 70 LYS B C 1
ATOM 2131 O O . LYS B 1 91 ? 49.546 52.839 106.015 1.00 47.85 70 LYS B O 1
ATOM 2137 N N . ASP B 1 92 ? 50.698 51.718 107.619 1.00 48.89 71 ASP B N 1
ATOM 2138 C CA . ASP B 1 92 ? 50.844 52.852 108.523 1.00 47.18 71 ASP B CA 1
ATOM 2139 C C . ASP B 1 92 ? 49.497 53.445 108.965 1.00 47.80 71 ASP B C 1
ATOM 2140 O O . ASP B 1 92 ? 49.447 54.571 109.464 1.00 44.51 71 ASP B O 1
ATOM 2145 N N . GLY B 1 93 ? 48.415 52.682 108.791 1.00 45.34 72 GLY B N 1
ATOM 2146 C CA . GLY B 1 93 ? 47.072 53.139 109.130 1.00 40.86 72 GLY B CA 1
ATOM 2147 C C . GLY B 1 93 ? 46.614 54.299 108.260 1.00 38.55 72 GLY B C 1
ATOM 2148 O O . GLY B 1 93 ? 45.740 55.075 108.639 1.00 39.97 72 GLY B O 1
ATOM 2149 N N . LYS B 1 94 ? 47.206 54.403 107.078 1.00 39.17 73 LYS B N 1
ATOM 2150 C CA . LYS B 1 94 ? 47.060 55.576 106.217 1.00 39.53 73 LYS B CA 1
ATOM 2151 C C . LYS B 1 94 ? 45.760 55.599 105.401 1.00 39.99 73 LYS B C 1
ATOM 2152 O O . LYS B 1 94 ? 45.273 56.668 105.019 1.00 40.76 73 LYS B O 1
ATOM 2158 N N . TYR B 1 95 ? 45.198 54.420 105.136 1.00 37.96 74 TYR B N 1
ATOM 2159 C CA . TYR B 1 95 ? 44.067 54.295 104.216 1.00 32.29 74 TYR B CA 1
ATOM 2160 C C . TYR B 1 95 ? 42.719 54.107 104.907 1.00 35.33 74 TYR B C 1
ATOM 2161 O O . TYR B 1 95 ? 41.680 54.517 104.375 1.00 32.16 74 TYR B O 1
ATOM 2170 N N . PHE B 1 96 ? 42.741 53.491 106.089 1.00 35.46 75 PHE B N 1
ATOM 2171 C CA . PHE B 1 96 ? 41.515 53.157 106.800 1.00 34.31 75 PHE B CA 1
ATOM 2172 C C . PHE B 1 96 ? 41.631 53.437 108.285 1.00 37.09 75 PHE B C 1
ATOM 2173 O O . PHE B 1 96 ? 42.647 53.142 108.910 1.00 38.77 75 PHE B O 1
ATOM 2181 N N . GLU B 1 97 ? 40.567 54.010 108.828 1.00 38.62 76 GLU B N 1
ATOM 2182 C CA . GLU B 1 97 ? 40.329 54.118 110.257 1.00 42.47 76 GLU B CA 1
ATOM 2183 C C . GLU B 1 97 ? 40.460 52.748 110.945 1.00 48.38 76 GLU B C 1
ATOM 2184 O O . GLU B 1 97 ? 41.210 52.587 111.917 1.00 45.73 76 GLU B O 1
ATOM 2190 N N . THR B 1 98 ? 39.731 51.761 110.427 1.00 46.27 77 THR B N 1
ATOM 2191 C CA . THR B 1 98 ? 39.863 50.369 110.855 1.00 47.57 77 THR B CA 1
ATOM 2192 C C . THR B 1 98 ? 39.885 49.484 109.622 1.00 44.78 77 THR B C 1
ATOM 2193 O O . THR B 1 98 ? 39.165 49.743 108.654 1.00 42.36 77 THR B O 1
ATOM 2197 N N . GLU B 1 99 ? 40.737 48.467 109.645 1.00 42.84 78 GLU B N 1
ATOM 2198 C CA . GLU B 1 99 ? 40.859 47.546 108.522 1.00 47.63 78 GLU B CA 1
ATOM 2199 C C . GLU B 1 99 ? 39.488 46.971 108.145 1.00 39.00 78 GLU B C 1
ATOM 2200 O O . GLU B 1 99 ? 38.770 46.463 109.006 1.00 35.19 78 GLU B O 1
ATOM 2206 N N . PRO B 1 100 ? 39.102 47.101 106.864 1.00 35.29 79 PRO B N 1
ATOM 2207 C CA . PRO B 1 100 ? 37.852 46.483 106.402 1.00 31.48 79 PRO B CA 1
ATOM 2208 C C . PRO B 1 100 ? 37.925 44.980 106.618 1.00 27.43 79 PRO B C 1
ATOM 2209 O O . PRO B 1 100 ? 38.935 44.344 106.282 1.00 30.55 79 PRO B O 1
ATOM 2213 N N . LYS B 1 101 ? 36.874 44.413 107.187 1.00 28.18 80 LYS B N 1
ATOM 2214 C CA . LYS B 1 101 ? 36.821 42.979 107.382 1.00 25.83 80 LYS B CA 1
ATOM 2215 C C . LYS B 1 101 ? 35.505 42.442 106.877 1.00 24.09 80 LYS B C 1
ATOM 2216 O O . LYS B 1 101 ? 34.440 42.997 107.147 1.00 21.97 80 LYS B O 1
ATOM 2222 N N . CYS B 1 102 ? 35.581 41.370 106.107 1.00 21.14 81 CYS B N 1
ATOM 2223 C CA . CYS B 1 102 ? 34.365 40.699 105.688 1.00 20.07 81 CYS B CA 1
ATOM 2224 C C . CYS B 1 102 ? 33.844 39.881 106.870 1.00 20.21 81 CYS B C 1
ATOM 2225 O O . CYS B 1 102 ? 34.584 39.069 107.430 1.00 17.49 81 CYS B O 1
ATOM 2228 N N . LYS B 1 103 ? 32.595 40.108 107.273 1.00 18.59 82 LYS B N 1
ATOM 2229 C CA . LYS B 1 103 ? 32.040 39.414 108.436 1.00 21.73 82 LYS B CA 1
ATOM 2230 C C . LYS B 1 103 ? 31.829 37.917 108.165 1.00 22.27 82 LYS B C 1
ATOM 2231 O O . LYS B 1 103 ? 31.547 37.148 109.070 1.00 22.11 82 LYS B O 1
ATOM 2237 N N . SER B 1 104 ? 31.970 37.510 106.909 1.00 17.34 83 SER B N 1
ATOM 2238 C CA . SER B 1 104 ? 31.885 36.102 106.561 1.00 17.05 83 SER B CA 1
ATOM 2239 C C . SER B 1 104 ? 33.259 35.467 106.561 1.00 18.82 83 SER B C 1
ATOM 2240 O O . SER B 1 104 ? 33.415 34.322 106.143 1.00 16.61 83 SER B O 1
ATOM 2243 N N . GLY B 1 105 ? 34.269 36.205 106.999 1.00 19.21 84 GLY B N 1
ATOM 2244 C CA . GLY B 1 105 ? 35.613 35.645 107.046 1.00 17.13 84 GLY B CA 1
ATOM 2245 C C . GLY B 1 105 ? 36.313 35.638 105.702 1.00 19.24 84 GLY B C 1
ATOM 2246 O O . GLY B 1 105 ? 37.327 34.963 105.520 1.00 21.44 84 GLY B O 1
ATOM 2247 N N . GLY B 1 106 ? 35.789 36.401 104.747 1.00 20.87 85 GLY B N 1
ATOM 2248 C CA . GLY B 1 106 ? 36.380 36.427 103.416 1.00 19.11 85 GLY B CA 1
ATOM 2249 C C . GLY B 1 106 ? 37.702 37.161 103.399 1.00 20.24 85 GLY B C 1
ATOM 2250 O O . GLY B 1 106 ? 37.990 37.985 104.269 1.00 22.58 85 GLY B O 1
ATOM 2251 N N . ILE B 1 107 ? 38.514 36.862 102.400 1.00 21.97 86 ILE B N 1
ATOM 2252 C CA . ILE B 1 107 ? 39.784 37.545 102.225 1.00 26.16 86 ILE B CA 1
ATOM 2253 C C . ILE B 1 107 ? 39.661 38.536 101.058 1.00 23.32 86 ILE B C 1
ATOM 2254 O O . ILE B 1 107 ? 39.125 38.179 100.007 1.00 23.03 86 ILE B O 1
ATOM 2259 N N . TYR B 1 108 ? 40.127 39.772 101.249 1.00 24.23 87 TYR B N 1
ATOM 2260 C CA . TYR B 1 108 ? 40.095 40.764 100.171 1.00 24.19 87 TYR B CA 1
ATOM 2261 C C . TYR B 1 108 ? 41.336 40.693 99.291 1.00 26.37 87 TYR B C 1
ATOM 2262 O O . TYR B 1 108 ? 42.459 40.567 99.781 1.00 24.33 87 TYR B O 1
ATOM 2271 N N . SER B 1 109 ? 41.121 40.756 97.981 1.00 21.88 88 SER B N 1
ATOM 2272 C CA . SER B 1 109 ? 42.214 40.899 97.047 1.00 25.94 88 SER B CA 1
ATOM 2273 C C . SER B 1 109 ? 41.834 41.949 96.024 1.00 22.34 88 SER B C 1
ATOM 2274 O O . SER B 1 109 ? 40.662 42.317 95.904 1.00 21.72 88 SER B O 1
ATOM 2277 N N . ALA B 1 110 ? 42.824 42.425 95.284 1.00 25.05 89 ALA B N 1
ATOM 2278 C CA . ALA B 1 110 ? 42.570 43.396 94.230 1.00 25.00 89 ALA B CA 1
ATOM 2279 C C . ALA B 1 110 ? 43.540 43.172 93.085 1.00 31.42 89 ALA B C 1
ATOM 2280 O O . ALA B 1 110 ? 44.676 42.739 93.307 1.00 28.26 89 ALA B O 1
ATOM 2282 N N . THR B 1 111 ? 43.090 43.463 91.863 1.00 28.78 90 THR B N 1
ATOM 2283 C CA . THR B 1 111 ? 43.948 43.366 90.687 1.00 29.67 90 THR B CA 1
ATOM 2284 C C . THR B 1 111 ? 43.819 44.655 89.892 1.00 32.06 90 THR B C 1
ATOM 2285 O O . THR B 1 111 ? 42.891 45.436 90.120 1.00 26.32 90 THR B O 1
ATOM 2289 N N . PHE B 1 112 ? 44.748 44.871 88.963 1.00 35.94 91 PHE B N 1
ATOM 2290 C CA . PHE B 1 112 ? 44.796 46.094 88.165 1.00 35.40 91 PHE B CA 1
ATOM 2291 C C . PHE B 1 112 ? 44.839 45.739 86.675 1.00 38.47 91 PHE B C 1
ATOM 2292 O O . PHE B 1 112 ? 45.338 44.678 86.284 1.00 36.52 91 PHE B O 1
ATOM 2300 N N . ASP B 1 113 ? 44.287 46.615 85.844 1.00 41.07 92 ASP B N 1
ATOM 2301 C CA . ASP B 1 113 ? 44.250 46.387 84.403 1.00 43.24 92 ASP B CA 1
ATOM 2302 C C . ASP B 1 113 ? 44.324 47.755 83.727 1.00 42.33 92 ASP B C 1
ATOM 2303 O O . ASP B 1 113 ? 43.442 48.593 83.911 1.00 42.28 92 ASP B O 1
ATOM 2308 N N . ASP B 1 114 ? 45.394 47.990 82.972 1.00 49.45 93 ASP B N 1
ATOM 2309 C CA . ASP B 1 114 ? 45.631 49.312 82.374 1.00 49.49 93 ASP B CA 1
ATOM 2310 C C . ASP B 1 114 ? 44.942 49.516 81.023 1.00 46.21 93 ASP B C 1
ATOM 2311 O O . ASP B 1 114 ? 44.034 48.768 80.654 1.00 47.51 93 ASP B O 1
ATOM 2316 N N . SER B 1 124 ? 40.427 50.473 77.730 1.00 40.10 103 SER B N 1
ATOM 2317 C CA . SER B 1 124 ? 40.486 51.930 77.642 1.00 42.51 103 SER B CA 1
ATOM 2318 C C . SER B 1 124 ? 41.135 52.532 78.901 1.00 42.87 103 SER B C 1
ATOM 2319 O O . SER B 1 124 ? 42.363 52.654 78.993 1.00 47.70 103 SER B O 1
ATOM 2322 N N . ILE B 1 125 ? 40.299 52.895 79.867 1.00 38.71 104 ILE B N 1
ATOM 2323 C CA . ILE B 1 125 ? 40.747 53.422 81.152 1.00 43.27 104 ILE B CA 1
ATOM 2324 C C . ILE B 1 125 ? 41.432 52.332 82.016 1.00 42.47 104 ILE B C 1
ATOM 2325 O O . ILE B 1 125 ? 41.168 51.134 81.835 1.00 41.49 104 ILE B O 1
ATOM 2330 N N . ALA B 1 126 ? 42.331 52.737 82.918 1.00 40.68 105 ALA B N 1
ATOM 2331 C CA . ALA B 1 126 ? 42.923 51.801 83.877 1.00 42.84 105 ALA B CA 1
ATOM 2332 C C . ALA B 1 126 ? 41.845 51.400 84.879 1.00 42.19 105 ALA B C 1
ATOM 2333 O O . ALA B 1 126 ? 41.002 52.219 85.262 1.00 40.66 105 ALA B O 1
ATOM 2335 N N . LYS B 1 127 ? 41.864 50.143 85.302 1.00 38.76 106 LYS B N 1
ATOM 2336 C CA . LYS B 1 127 ? 40.760 49.619 86.093 1.00 36.17 106 LYS B CA 1
ATOM 2337 C C . LYS B 1 127 ? 41.265 48.831 87.298 1.00 35.07 106 LYS B C 1
ATOM 2338 O O . LYS B 1 127 ? 42.252 48.094 87.197 1.00 30.11 106 LYS B O 1
ATOM 2344 N N . VAL B 1 128 ? 40.593 49.017 88.435 1.00 31.88 107 VAL B N 1
ATOM 2345 C CA . VAL B 1 128 ? 40.881 48.279 89.667 1.00 30.28 107 VAL B CA 1
ATOM 2346 C C . VAL B 1 128 ? 39.699 47.386 90.016 1.00 29.14 107 VAL B C 1
ATOM 2347 O O . VAL B 1 128 ? 38.564 47.864 90.051 1.00 27.35 107 VAL B O 1
ATOM 2351 N N . TYR B 1 129 ? 39.960 46.099 90.266 1.00 23.93 108 TYR B N 1
ATOM 2352 C CA . TYR B 1 129 ? 38.913 45.145 90.631 1.00 25.27 108 TYR B CA 1
ATOM 2353 C C . TYR B 1 129 ? 39.210 44.626 92.029 1.00 25.13 108 TYR B C 1
ATOM 2354 O O . TYR B 1 129 ? 40.323 44.200 92.283 1.00 28.40 108 TYR B O 1
ATOM 2363 N N . VAL B 1 130 ? 38.230 44.672 92.929 1.00 23.00 109 VAL B N 1
ATOM 2364 C CA . VAL B 1 130 ? 38.417 44.181 94.300 1.00 21.89 109 VAL B CA 1
ATOM 2365 C C . VAL B 1 130 ? 37.485 42.980 94.472 1.00 23.23 109 VAL B C 1
ATOM 2366 O O . VAL B 1 130 ? 36.334 43.025 94.030 1.00 21.97 109 VAL B O 1
ATOM 2370 N N . THR B 1 131 ? 37.976 41.900 95.075 1.00 19.77 110 THR B N 1
ATOM 2371 C CA . THR B 1 131 ? 37.161 40.707 95.258 1.00 19.32 110 THR B CA 1
ATOM 2372 C C . THR B 1 131 ? 37.196 40.266 96.714 1.00 21.31 110 THR B C 1
ATOM 2373 O O . THR B 1 131 ? 38.063 40.682 97.478 1.00 21.79 110 THR B O 1
ATOM 2377 N N . CYS B 1 132 ? 36.234 39.435 97.088 1.00 19.87 111 CYS B N 1
ATOM 2378 C CA . CYS B 1 132 ? 36.204 38.781 98.386 1.00 18.67 111 CYS B CA 1
ATOM 2379 C C . CYS B 1 132 ? 35.994 37.289 98.157 1.00 17.49 111 CYS B C 1
ATOM 2380 O O . CYS B 1 132 ? 35.256 36.905 97.250 1.00 19.11 111 CYS B O 1
ATOM 2383 N N . THR B 1 133 ? 36.623 36.437 98.963 1.00 20.29 112 THR B N 1
ATOM 2384 C CA . THR B 1 133 ? 36.506 34.993 98.732 1.00 20.07 112 THR B CA 1
ATOM 2385 C C . THR B 1 133 ? 35.146 34.411 99.079 1.00 20.47 112 THR B C 1
ATOM 2386 O O . THR B 1 133 ? 34.817 33.310 98.628 1.00 18.60 112 THR B O 1
ATOM 2390 N N . LYS B 1 134 ? 34.353 35.131 99.875 1.00 18.18 113 LYS B N 1
ATOM 2391 C CA . LYS B 1 134 ? 33.031 34.626 100.257 1.00 17.99 113 LYS B CA 1
ATOM 2392 C C . LYS B 1 134 ? 31.878 35.242 99.448 1.00 18.61 113 LYS B C 1
ATOM 2393 O O . LYS B 1 134 ? 30.781 34.668 99.378 1.00 20.37 113 LYS B O 1
ATOM 2399 N N . HIS B 1 135 ? 32.130 36.400 98.834 1.00 15.29 114 HIS B N 1
ATOM 2400 C CA . HIS B 1 135 ? 31.077 37.200 98.212 1.00 15.26 114 HIS B CA 1
ATOM 2401 C C . HIS B 1 135 ? 31.440 37.565 96.763 1.00 17.00 114 HIS B C 1
ATOM 2402 O O . HIS B 1 135 ? 32.131 38.553 96.532 1.00 18.31 114 HIS B O 1
ATOM 2409 N N . PRO B 1 136 ? 30.987 36.756 95.795 1.00 17.38 115 PRO B N 1
ATOM 2410 C CA . PRO B 1 136 ? 31.303 37.019 94.382 1.00 18.92 115 PRO B CA 1
ATOM 2411 C C . PRO B 1 136 ? 30.804 38.406 93.984 1.00 17.04 115 PRO B C 1
ATOM 2412 O O . PRO B 1 136 ? 29.797 38.877 94.518 1.00 18.00 115 PRO B O 1
ATOM 2416 N N . ASP B 1 137 ? 31.515 39.054 93.073 1.00 17.55 116 ASP B N 1
ATOM 2417 C CA . ASP B 1 137 ? 31.250 40.451 92.745 1.00 20.37 116 ASP B CA 1
ATOM 2418 C C . ASP B 1 137 ? 30.742 40.537 91.295 1.00 20.78 116 ASP B C 1
ATOM 2419 O O . ASP B 1 137 ? 31.179 39.756 90.454 1.00 19.54 116 ASP B O 1
ATOM 2424 N N . GLY B 1 138 ? 29.815 41.455 91.016 1.00 21.03 117 GLY B N 1
ATOM 2425 C CA . GLY B 1 138 ? 29.183 41.515 89.707 1.00 21.61 117 GLY B CA 1
ATOM 2426 C C . GLY B 1 138 ? 30.149 41.908 88.602 1.00 23.15 117 GLY B C 1
ATOM 2427 O O . GLY B 1 138 ? 30.062 41.431 87.458 1.00 21.86 117 GLY B O 1
ATOM 2428 N N . ILE B 1 139 ? 31.086 42.783 88.937 1.00 20.21 118 ILE B N 1
ATOM 2429 C CA . ILE B 1 139 ? 32.102 43.176 87.966 1.00 21.47 118 ILE B CA 1
ATOM 2430 C C . ILE B 1 139 ? 33.090 42.027 87.714 1.00 21.83 118 ILE B C 1
ATOM 2431 O O . ILE B 1 139 ? 33.398 41.674 86.554 1.00 22.07 118 ILE B O 1
ATOM 2436 N N . GLU B 1 140 ? 33.560 41.421 88.805 1.00 19.03 119 GLU B N 1
ATOM 2437 C CA . GLU B 1 140 ? 34.482 40.274 88.759 1.00 20.13 119 GLU B CA 1
ATOM 2438 C C . GLU B 1 140 ? 33.965 39.150 87.864 1.00 21.54 119 GLU B C 1
ATOM 2439 O O . GLU B 1 140 ? 34.689 38.626 86.986 1.00 21.03 119 GLU B O 1
ATOM 2445 N N . MET B 1 141 ? 32.706 38.779 88.069 1.00 19.27 120 MET B N 1
ATOM 2446 C CA . MET B 1 141 ? 32.149 37.645 87.355 1.00 17.11 120 MET B CA 1
ATOM 2447 C C . MET B 1 141 ? 31.947 38.009 85.897 1.00 19.42 120 MET B C 1
ATOM 2448 O O . MET B 1 141 ? 32.079 37.148 85.014 1.00 18.53 120 MET B O 1
ATOM 2453 N N . ALA B 1 142 ? 31.636 39.279 85.643 1.00 18.46 121 ALA B N 1
ATOM 2454 C CA . ALA B 1 142 ? 31.414 39.743 84.265 1.00 19.93 121 ALA B CA 1
ATOM 2455 C C . ALA B 1 142 ? 32.732 39.698 83.495 1.00 19.87 121 ALA B C 1
ATOM 2456 O O . ALA B 1 142 ? 32.805 39.216 82.346 1.00 18.47 121 ALA B O 1
ATOM 2458 N N . ARG B 1 143 ? 33.770 40.229 84.139 1.00 19.63 122 ARG B N 1
ATOM 2459 C CA . ARG B 1 143 ? 35.130 40.210 83.613 1.00 23.81 122 ARG B CA 1
ATOM 2460 C C . ARG B 1 143 ? 35.575 38.766 83.330 1.00 22.29 122 ARG B C 1
ATOM 2461 O O . ARG B 1 143 ? 36.194 38.482 82.301 1.00 23.82 122 ARG B O 1
ATOM 2469 N N . ASP B 1 144 ? 35.229 37.849 84.225 1.00 23.09 123 ASP B N 1
ATOM 2470 C CA . ASP B 1 144 ? 35.631 36.453 84.081 1.00 23.62 123 ASP B CA 1
ATOM 2471 C C . ASP B 1 144 ? 34.908 35.753 82.921 1.00 25.45 123 ASP B C 1
ATOM 2472 O O . ASP B 1 144 ? 35.486 34.930 82.203 1.00 21.18 123 ASP B O 1
ATOM 2477 N N . ILE B 1 145 ? 33.625 36.050 82.763 1.00 23.45 124 ILE B N 1
ATOM 2478 C CA . ILE B 1 145 ? 32.862 35.433 81.695 1.00 20.56 124 ILE B CA 1
ATOM 2479 C C . ILE B 1 145 ? 33.328 35.986 80.350 1.00 20.85 124 ILE B C 1
ATOM 2480 O O . ILE B 1 145 ? 33.412 35.260 79.358 1.00 24.46 124 ILE B O 1
ATOM 2485 N N . HIS B 1 146 ? 33.645 37.268 80.331 1.00 17.39 125 HIS B N 1
ATOM 2486 C CA . HIS B 1 146 ? 34.088 37.926 79.111 1.00 20.97 125 HIS B CA 1
ATOM 2487 C C . HIS B 1 146 ? 35.379 37.294 78.634 1.00 22.00 125 HIS B C 1
ATOM 2488 O O . HIS B 1 146 ? 35.561 37.031 77.445 1.00 20.53 125 HIS B O 1
ATOM 2495 N N . GLN B 1 147 ? 36.277 37.024 79.572 1.00 24.13 126 GLN B N 1
ATOM 2496 C CA . GLN B 1 147 ? 37.580 36.484 79.212 1.00 27.36 126 GLN B CA 1
ATOM 2497 C C . GLN B 1 147 ? 37.518 34.997 78.858 1.00 26.91 126 GLN B C 1
ATOM 2498 O O . GLN B 1 147 ? 38.276 34.536 77.996 1.00 24.46 126 GLN B O 1
ATOM 2504 N N . SER B 1 148 ? 36.621 34.253 79.510 1.00 22.96 127 SER B N 1
ATOM 2505 C CA . SER B 1 148 ? 36.378 32.860 79.140 1.00 24.84 127 SER B CA 1
ATOM 2506 C C . SER B 1 148 ? 35.913 32.766 77.688 1.00 26.88 127 SER B C 1
ATOM 2507 O O . SER B 1 148 ? 36.342 31.880 76.948 1.00 25.46 127 SER B O 1
ATOM 2510 N N . MET B 1 149 ? 35.024 33.665 77.278 1.00 24.82 128 MET B N 1
ATOM 2511 C CA . MET B 1 149 ? 34.565 33.648 75.890 1.00 23.83 128 MET B CA 1
ATOM 2512 C C . MET B 1 149 ? 35.674 34.093 74.947 1.00 23.18 128 MET B C 1
ATOM 2513 O O . MET B 1 149 ? 35.845 33.499 73.881 1.00 23.88 128 MET B O 1
ATOM 2518 N N . LYS B 1 150 ? 36.425 35.130 75.326 1.00 24.69 129 LYS B N 1
ATOM 2519 C CA . LYS B 1 150 ? 37.549 35.587 74.493 1.00 26.10 129 LYS B CA 1
ATOM 2520 C C . LYS B 1 150 ? 38.575 34.468 74.279 1.00 27.80 129 LYS B C 1
ATOM 2521 O O . LYS B 1 150 ? 39.071 34.282 73.162 1.00 25.51 129 LYS B O 1
ATOM 2527 N N . ASP B 1 151 ? 38.883 33.726 75.345 1.00 24.98 130 ASP B N 1
ATOM 2528 C CA . ASP B 1 151 ? 39.814 32.603 75.256 1.00 26.85 130 ASP B CA 1
ATOM 2529 C C . ASP B 1 151 ? 39.299 31.507 74.331 1.00 28.15 130 ASP B C 1
ATOM 2530 O O . ASP B 1 151 ? 40.060 30.929 73.541 1.00 29.23 130 ASP B O 1
ATOM 2535 N N . LEU B 1 152 ? 38.009 31.209 74.430 1.00 24.86 131 LEU B N 1
ATOM 2536 C CA . LEU B 1 152 ? 37.404 30.229 73.540 1.00 23.44 131 LEU B CA 1
ATOM 2537 C C . LEU B 1 152 ? 37.457 30.686 72.077 1.00 26.23 131 LEU B C 1
ATOM 2538 O O . LEU B 1 152 ? 37.736 29.887 71.182 1.00 28.23 131 LEU B O 1
ATOM 2543 N N . ILE B 1 153 ? 37.209 31.970 71.833 1.00 24.91 132 ILE B N 1
ATOM 2544 C CA . ILE B 1 153 ? 37.281 32.491 70.469 1.00 27.07 132 ILE B CA 1
ATOM 2545 C C . ILE B 1 153 ? 38.719 32.399 69.943 1.00 28.65 132 ILE B C 1
ATOM 2546 O O . ILE B 1 153 ? 38.954 31.951 68.817 1.00 30.04 132 ILE B O 1
ATOM 2551 N N . ALA B 1 154 ? 39.677 32.804 70.768 1.00 29.81 133 ALA B N 1
ATOM 2552 C CA . ALA B 1 154 ? 41.089 32.697 70.415 1.00 29.00 133 ALA B CA 1
ATOM 2553 C C . ALA B 1 154 ? 41.458 31.249 70.153 1.00 31.34 133 ALA B C 1
ATOM 2554 O O . ALA B 1 154 ? 42.080 30.934 69.136 1.00 36.39 133 ALA B O 1
ATOM 2556 N N . SER B 1 155 ? 41.065 30.361 71.054 1.00 25.31 134 SER B N 1
ATOM 2557 C CA . SER B 1 155 ? 41.292 28.935 70.831 1.00 29.44 134 SER B CA 1
ATOM 2558 C C . SER B 1 155 ? 40.698 28.401 69.505 1.00 35.78 134 SER B C 1
ATOM 2559 O O . SER B 1 155 ? 41.316 27.567 68.821 1.00 34.40 134 SER B O 1
ATOM 2562 N N . PHE B 1 156 ? 39.511 28.880 69.132 1.00 31.58 135 PHE B N 1
ATOM 2563 C CA . PHE B 1 156 ? 38.875 28.414 67.901 1.00 31.70 135 PHE B CA 1
ATOM 2564 C C . PHE B 1 156 ? 39.645 28.902 66.684 1.00 33.44 135 PHE B C 1
ATOM 2565 O O . PHE B 1 156 ? 39.724 28.210 65.668 1.00 36.96 135 PHE B O 1
ATOM 2573 N N . ALA B 1 157 ? 40.197 30.106 66.784 1.00 35.33 136 ALA B N 1
ATOM 2574 C CA . ALA B 1 157 ? 40.937 30.695 65.677 1.00 35.49 136 ALA B CA 1
ATOM 2575 C C . ALA B 1 157 ? 42.199 29.891 65.387 1.00 41.93 136 ALA B C 1
ATOM 2576 O O . ALA B 1 157 ? 42.702 29.894 64.261 1.00 44.74 136 ALA B O 1
ATOM 2578 N N . GLN B 1 158 ? 42.704 29.207 66.411 1.00 37.81 137 GLN B N 1
ATOM 2579 C CA . GLN B 1 158 ? 43.904 28.387 66.291 1.00 40.97 137 GLN B CA 1
ATOM 2580 C C . GLN B 1 158 ? 43.570 26.996 65.786 1.00 42.01 137 GLN B C 1
ATOM 2581 O O . GLN B 1 158 ? 44.360 26.372 65.077 1.00 41.94 137 GLN B O 1
ATOM 2587 N N . ASP B 1 159 ? 42.394 26.512 66.167 1.00 39.35 138 ASP B N 1
ATOM 2588 C CA . ASP B 1 159 ? 41.944 25.190 65.768 1.00 40.16 138 ASP B CA 1
ATOM 2589 C C . ASP B 1 159 ? 40.421 25.116 65.797 1.00 38.91 138 ASP B C 1
ATOM 2590 O O . ASP B 1 159 ? 39.831 24.790 66.833 1.00 38.87 138 ASP B O 1
ATOM 2595 N N . PRO B 1 160 ? 39.783 25.373 64.647 1.00 39.62 139 PRO B N 1
ATOM 2596 C CA . PRO B 1 160 ? 38.318 25.376 64.563 1.00 34.81 139 PRO B CA 1
ATOM 2597 C C . PRO B 1 160 ? 37.692 24.049 64.952 1.00 36.71 139 PRO B C 1
ATOM 2598 O O . PRO B 1 160 ? 36.474 23.992 65.131 1.00 37.51 139 PRO B O 1
ATOM 2602 N N . SER B 1 161 ? 38.494 22.995 65.095 1.00 36.50 140 SER B N 1
ATOM 2603 C CA . SER B 1 161 ? 37.930 21.712 65.480 1.00 33.29 140 SER B CA 1
ATOM 2604 C C . SER B 1 161 ? 37.534 21.650 66.962 1.00 36.02 140 SER B C 1
ATOM 2605 O O . SER B 1 161 ? 36.911 20.672 67.400 1.00 36.06 140 SER B O 1
ATOM 2608 N N . ILE B 1 162 ? 37.876 22.686 67.732 1.00 36.61 141 ILE B N 1
ATOM 2609 C CA . ILE B 1 162 ? 37.385 22.764 69.112 1.00 33.84 141 ILE B CA 1
ATOM 2610 C C . ILE B 1 162 ? 35.850 22.854 69.114 1.00 34.50 141 ILE B C 1
ATOM 2611 O O . ILE B 1 162 ? 35.181 22.356 70.027 1.00 33.90 141 ILE B O 1
ATOM 2616 N N . ILE B 1 163 ? 35.301 23.455 68.060 1.00 34.68 142 ILE B N 1
ATOM 2617 C CA . ILE B 1 163 ? 33.860 23.492 67.837 1.00 32.00 142 ILE B CA 1
ATOM 2618 C C . ILE B 1 163 ? 33.555 22.938 66.437 1.00 34.79 142 ILE B C 1
ATOM 2619 O O . ILE B 1 163 ? 33.345 23.712 65.500 1.00 31.25 142 ILE B O 1
ATOM 2624 N N . PRO B 1 164 ? 33.539 21.595 66.288 1.00 37.65 143 PRO B N 1
ATOM 2625 C CA . PRO B 1 164 ? 33.393 20.950 64.965 1.00 37.11 143 PRO B CA 1
ATOM 2626 C C . PRO B 1 164 ? 31.984 21.056 64.387 1.00 38.45 143 PRO B C 1
ATOM 2627 O O . PRO B 1 164 ? 31.018 21.172 65.138 1.00 42.95 143 PRO B O 1
ATOM 2631 N N . GLY B 1 165 ? 31.866 20.994 63.066 1.00 43.50 144 GLY B N 1
ATOM 2632 C CA . GLY B 1 165 ? 30.578 21.155 62.415 1.00 44.08 144 GLY B CA 1
ATOM 2633 C C . GLY B 1 165 ? 30.588 22.481 61.687 1.00 50.96 144 GLY B C 1
ATOM 2634 O O . GLY B 1 165 ? 31.526 23.252 61.857 1.00 52.25 144 GLY B O 1
ATOM 2635 N N . ALA B 1 166 ? 29.575 22.752 60.866 1.00 54.75 145 ALA B N 1
ATOM 2636 C CA . ALA B 1 166 ? 29.475 24.058 60.200 1.00 51.72 145 ALA B CA 1
ATOM 2637 C C . ALA B 1 166 ? 28.495 24.934 60.964 1.00 46.13 145 ALA B C 1
ATOM 2638 O O . ALA B 1 166 ? 28.343 26.126 60.673 1.00 53.15 145 ALA B O 1
ATOM 2640 N N . SER B 1 167 ? 27.816 24.311 61.925 1.00 48.13 146 SER B N 1
ATOM 2641 C CA . SER B 1 167 ? 27.047 25.032 62.931 1.00 52.22 146 SER B CA 1
ATOM 2642 C C . SER B 1 167 ? 27.990 25.555 64.023 1.00 51.08 146 SER B C 1
ATOM 2643 O O . SER B 1 167 ? 28.314 24.839 64.991 1.00 46.23 146 SER B O 1
ATOM 2646 N N . LYS B 1 168 ? 28.452 26.794 63.848 1.00 43.02 147 LYS B N 1
ATOM 2647 C CA . LYS B 1 168 ? 29.307 27.427 64.841 1.00 36.60 147 LYS B CA 1
ATOM 2648 C C . LYS B 1 168 ? 28.926 28.898 65.004 1.00 39.23 147 LYS B C 1
ATOM 2649 O O . LYS B 1 168 ? 29.433 29.772 64.285 1.00 39.82 147 LYS B O 1
ATOM 2655 N N . GLY B 1 169 ? 28.034 29.175 65.949 1.00 27.22 148 GLY B N 1
ATOM 2656 C CA . GLY B 1 169 ? 27.674 30.549 66.246 1.00 26.50 148 GLY B CA 1
ATOM 2657 C C . GLY B 1 169 ? 27.679 30.762 67.745 1.00 27.05 148 GLY B C 1
ATOM 2658 O O . GLY B 1 169 ? 28.119 29.890 68.519 1.00 23.28 148 GLY B O 1
ATOM 2659 N N . ASN B 1 170 ? 27.211 31.936 68.149 1.00 22.88 149 ASN B N 1
ATOM 2660 C CA . ASN B 1 170 ? 27.080 32.287 69.545 1.00 18.99 149 ASN B CA 1
ATOM 2661 C C . ASN B 1 170 ? 26.586 31.147 70.438 1.00 21.46 149 ASN B C 1
ATOM 2662 O O . ASN B 1 170 ? 27.202 30.840 71.468 1.00 21.56 149 ASN B O 1
ATOM 2667 N N . ASP B 1 171 ? 25.494 30.492 70.053 1.00 22.59 150 ASP B N 1
ATOM 2668 C CA . ASP B 1 171 ? 24.962 29.403 70.884 1.00 25.15 150 ASP B CA 1
ATOM 2669 C C . ASP B 1 171 ? 25.965 28.258 71.095 1.00 23.28 150 ASP B C 1
ATOM 2670 O O . ASP B 1 171 ? 26.072 27.684 72.190 1.00 21.32 150 ASP B O 1
ATOM 2675 N N . ASP B 1 172 ? 26.721 27.937 70.056 1.00 22.61 151 ASP B N 1
ATOM 2676 C CA . ASP B 1 172 ? 27.647 26.821 70.157 1.00 22.73 151 ASP B CA 1
ATOM 2677 C C . ASP B 1 172 ? 28.826 27.130 71.050 1.00 23.21 151 ASP B C 1
ATOM 2678 O O . ASP B 1 172 ? 29.277 26.263 71.786 1.00 22.34 151 ASP B O 1
ATOM 2683 N N . PHE B 1 173 ? 29.335 28.356 70.971 1.00 20.84 152 PHE B N 1
ATOM 2684 C CA . PHE B 1 173 ? 30.418 28.771 71.846 1.00 20.35 152 PHE B CA 1
ATOM 2685 C C . PHE B 1 173 ? 29.920 28.875 73.284 1.00 21.99 152 PHE B C 1
ATOM 2686 O O . PHE B 1 173 ? 30.655 28.560 74.231 1.00 22.01 152 PHE B O 1
ATOM 2694 N N . ARG B 1 174 ? 28.672 29.304 73.458 1.00 17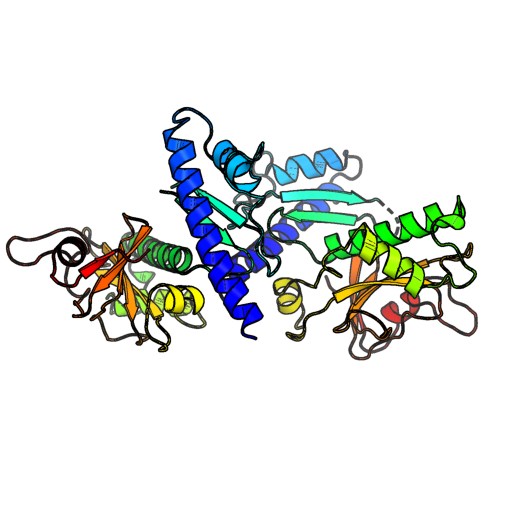.59 153 ARG B N 1
ATOM 2695 C CA . ARG B 1 174 ? 28.125 29.410 74.809 1.00 18.62 153 ARG B CA 1
ATOM 2696 C C . ARG B 1 174 ? 27.971 28.024 75.426 1.00 20.98 153 ARG B C 1
ATOM 2697 O O . ARG B 1 174 ? 28.244 27.841 76.609 1.00 16.07 153 ARG B O 1
ATOM 2705 N N . LYS B 1 175 ? 27.525 27.059 74.619 1.00 21.33 154 LYS B N 1
ATOM 2706 C CA . LYS B 1 175 ? 27.293 25.703 75.114 1.00 24.64 154 LYS B CA 1
ATOM 2707 C C . LYS B 1 175 ? 28.619 25.106 75.567 1.00 20.39 154 LYS B C 1
ATOM 2708 O O . LYS B 1 175 ? 28.695 24.421 76.591 1.00 24.15 154 LYS B O 1
ATOM 2714 N N . TYR B 1 176 ? 29.668 25.370 74.796 1.00 23.65 155 TYR B N 1
ATOM 2715 C CA . TYR B 1 176 ? 30.999 24.910 75.172 1.00 24.40 155 TYR B CA 1
ATOM 2716 C C . TYR B 1 176 ? 31.375 25.417 76.565 1.00 25.64 155 TYR B C 1
ATOM 2717 O O . TYR B 1 176 ? 31.894 24.656 77.394 1.00 25.23 155 TYR B O 1
ATOM 2726 N N . LEU B 1 177 ? 31.121 26.698 76.820 1.00 22.54 156 LEU B N 1
ATOM 2727 C CA . LEU B 1 177 ? 31.434 27.295 78.117 1.00 22.85 156 LEU B CA 1
ATOM 2728 C C . LEU B 1 177 ? 30.627 26.670 79.243 1.00 21.71 156 LEU B C 1
ATOM 2729 O O . LEU B 1 177 ? 31.141 26.448 80.345 1.00 22.55 156 LEU B O 1
ATOM 2734 N N . LEU B 1 178 ? 29.355 26.414 78.974 1.00 18.90 157 LEU B N 1
ATOM 2735 C CA . LEU B 1 178 ? 28.494 25.786 79.964 1.00 22.88 157 LEU B CA 1
ATOM 2736 C C . LEU B 1 178 ? 28.957 24.353 80.255 1.00 25.39 157 LEU B C 1
ATOM 2737 O O . LEU B 1 178 ? 28.987 23.937 81.415 1.00 26.09 157 LEU B O 1
ATOM 2742 N N . ASP B 1 179 ? 29.345 23.613 79.217 1.00 22.53 158 ASP B N 1
ATOM 2743 C CA . ASP B 1 179 ? 29.769 22.221 79.416 1.00 26.19 158 ASP B CA 1
ATOM 2744 C C . ASP B 1 179 ? 31.056 22.122 80.201 1.00 26.72 158 ASP B C 1
ATOM 2745 O O . ASP B 1 179 ? 31.221 21.243 81.058 1.00 25.58 158 ASP B O 1
ATOM 2750 N N . ASN B 1 180 ? 31.985 23.013 79.886 1.00 23.10 159 ASN B N 1
ATOM 2751 C CA . ASN B 1 180 ? 33.358 22.834 80.337 1.00 23.57 159 ASN B CA 1
ATOM 2752 C C . ASN B 1 180 ? 33.854 23.851 81.345 1.00 27.85 159 ASN B C 1
ATOM 2753 O O . ASN B 1 180 ? 34.955 23.710 81.873 1.00 27.96 159 ASN B O 1
ATOM 2758 N N . LYS B 1 181 ? 33.064 24.879 81.635 1.00 25.63 160 LYS B N 1
ATOM 2759 C CA . LYS B 1 181 ? 33.511 25.829 82.647 1.00 23.79 160 LYS B CA 1
ATOM 2760 C C . LYS B 1 181 ? 32.423 26.240 83.629 1.00 28.45 160 LYS B C 1
ATOM 2761 O O . LYS B 1 181 ? 32.620 26.140 84.833 1.00 30.68 160 LYS B O 1
ATOM 2767 N N . TYR B 1 182 ? 31.283 26.703 83.121 1.00 24.93 161 TYR B N 1
ATOM 2768 C CA . TYR B 1 182 ? 30.188 27.103 84.002 1.00 28.30 161 TYR B CA 1
ATOM 2769 C C . TYR B 1 182 ? 29.204 25.946 84.148 1.00 25.68 161 TYR B C 1
ATOM 2770 O O . TYR B 1 182 ? 28.065 26.004 83.683 1.00 21.80 161 TYR B O 1
ATOM 2779 N N . LYS B 1 183 ? 29.673 24.899 84.830 1.00 27.07 162 LYS B N 1
ATOM 2780 C CA . LYS B 1 183 ? 28.988 23.612 84.862 1.00 26.13 162 LYS B CA 1
ATOM 2781 C C . LYS B 1 183 ? 27.709 23.603 85.678 1.00 29.78 162 LYS B C 1
ATOM 2782 O O . LYS B 1 183 ? 26.896 22.688 85.552 1.00 30.19 162 LYS B O 1
ATOM 2788 N N . ASN B 1 184 ? 27.526 24.619 86.510 1.00 28.43 163 ASN B N 1
ATOM 2789 C CA . ASN B 1 184 ? 26.261 24.778 87.211 1.00 28.09 163 ASN B CA 1
ATOM 2790 C C . ASN B 1 184 ? 25.491 25.958 86.667 1.00 29.14 163 ASN B C 1
ATOM 2791 O O . ASN B 1 184 ? 24.643 26.504 87.356 1.00 28.13 163 ASN B O 1
ATOM 2796 N N . GLY B 1 185 ? 25.803 26.354 85.435 1.00 25.20 164 GLY B N 1
ATOM 2797 C CA . GLY B 1 185 ? 25.061 27.413 84.775 1.00 21.37 164 GLY B CA 1
ATOM 2798 C C . GLY B 1 185 ? 25.714 28.777 84.951 1.00 21.50 164 GLY B C 1
ATOM 2799 O O . GLY B 1 185 ? 26.755 28.899 85.603 1.00 18.84 164 GLY B O 1
ATOM 2800 N N . TRP B 1 186 ? 25.110 29.802 84.354 1.00 19.85 165 TRP B N 1
ATOM 2801 C CA . TRP B 1 186 ? 25.669 31.153 84.413 1.00 21.56 165 TRP B CA 1
ATOM 2802 C C . TRP B 1 186 ? 25.636 31.650 85.850 1.00 20.09 165 TRP B C 1
ATOM 2803 O O . TRP B 1 186 ? 24.698 31.358 86.591 1.00 17.86 165 TRP B O 1
ATOM 2814 N N . PRO B 1 187 ? 26.662 32.413 86.240 1.00 20.27 166 PRO B N 1
ATOM 2815 C CA . PRO B 1 187 ? 26.669 33.096 87.540 1.00 21.88 166 PRO B CA 1
ATOM 2816 C C . PRO B 1 187 ? 25.560 34.150 87.531 1.00 20.77 166 PRO B C 1
ATOM 2817 O O . PRO B 1 187 ? 25.095 34.544 86.453 1.00 18.14 166 PRO B O 1
ATOM 2821 N N . THR B 1 188 ? 25.135 34.594 88.705 1.00 19.01 167 THR B N 1
ATOM 2822 C CA . THR B 1 188 ? 24.020 35.521 88.786 1.00 21.66 167 THR B CA 1
ATOM 2823 C C . THR B 1 188 ? 24.402 36.800 89.514 1.00 20.03 167 THR B C 1
ATOM 2824 O O . THR B 1 188 ? 25.315 36.813 90.339 1.00 19.31 167 THR B O 1
ATOM 2828 N N . ILE B 1 189 ? 23.699 37.876 89.186 1.00 19.04 168 ILE B N 1
ATOM 2829 C CA . ILE B 1 189 ? 23.929 39.173 89.804 1.00 18.87 168 ILE B CA 1
ATOM 2830 C C . ILE B 1 189 ? 23.590 39.044 91.282 1.00 18.18 168 ILE B C 1
ATOM 2831 O O . ILE B 1 189 ? 22.488 38.627 91.618 1.00 18.25 168 ILE B O 1
ATOM 2836 N N . PRO B 1 190 ? 24.534 39.383 92.170 1.00 18.83 169 PRO B N 1
ATOM 2837 C CA . PRO B 1 190 ? 24.267 39.214 93.609 1.00 21.20 169 PRO B CA 1
ATOM 2838 C C . PRO B 1 190 ? 23.147 40.131 94.074 1.00 20.41 169 PRO B C 1
ATOM 2839 O O . PRO B 1 190 ? 22.942 41.209 93.492 1.00 18.00 169 PRO B O 1
ATOM 2843 N N . ASP B 1 191 ? 22.450 39.736 95.128 1.00 18.63 170 ASP B N 1
ATOM 2844 C CA . ASP B 1 191 ? 21.361 40.550 95.652 1.00 21.70 170 ASP B CA 1
ATOM 2845 C C . ASP B 1 191 ? 21.800 41.948 96.092 1.00 17.51 170 ASP B C 1
ATOM 2846 O O . ASP B 1 191 ? 21.039 42.907 95.971 1.00 17.19 170 ASP B O 1
ATOM 2851 N N . GLU B 1 192 ? 23.006 42.066 96.634 1.00 16.76 171 GLU B N 1
ATOM 2852 C CA . GLU B 1 192 ? 23.475 43.369 97.108 1.00 18.22 171 GLU B CA 1
ATOM 2853 C C . GLU B 1 192 ? 23.764 44.352 95.962 1.00 19.51 171 GLU B C 1
ATOM 2854 O O . GLU B 1 192 ? 23.663 45.586 96.129 1.00 18.87 171 GLU B O 1
ATOM 2860 N N . PHE B 1 193 ? 24.128 43.810 94.810 1.00 18.33 172 PHE B N 1
ATOM 2861 C CA . PHE B 1 193 ? 24.260 44.610 93.586 1.00 19.35 172 PHE B CA 1
ATOM 2862 C C . PHE B 1 193 ? 22.866 45.094 93.179 1.00 19.35 172 PHE B C 1
ATOM 2863 O O . PHE B 1 193 ? 22.663 46.270 92.856 1.00 18.55 172 PHE B O 1
ATOM 2871 N N . LYS B 1 194 ? 21.898 44.184 93.189 1.00 17.59 173 LYS B N 1
ATOM 2872 C CA . LYS B 1 194 ? 20.528 44.540 92.832 1.00 21.20 173 LYS B CA 1
ATOM 2873 C C . LYS B 1 194 ? 19.962 45.589 93.779 1.00 21.60 173 LYS B C 1
ATOM 2874 O O . LYS B 1 194 ? 19.295 46.540 93.351 1.00 20.72 173 LYS B O 1
ATOM 2880 N N . ALA B 1 195 ? 20.238 45.413 95.068 1.00 20.24 174 ALA B N 1
ATOM 2881 C CA . ALA B 1 195 ? 19.819 46.386 96.078 1.00 23.28 174 ALA B CA 1
ATOM 2882 C C . ALA B 1 195 ? 20.413 47.773 95.802 1.00 22.69 174 ALA B C 1
ATOM 2883 O O . ALA B 1 195 ? 19.710 48.798 95.861 1.00 22.20 174 ALA B O 1
ATOM 2885 N N . LYS B 1 196 ? 21.709 47.801 95.493 1.00 21.07 175 LYS B N 1
ATOM 2886 C CA . LYS B 1 196 ? 22.425 49.058 95.269 1.00 21.03 175 LYS B CA 1
ATOM 2887 C C . LYS B 1 196 ? 21.857 49.859 94.096 1.00 21.43 175 LYS B C 1
ATOM 2888 O O . LYS B 1 196 ? 21.836 51.089 94.134 1.00 20.49 175 LYS B O 1
ATOM 2894 N N . TYR B 1 197 ? 21.403 49.173 93.051 1.00 21.59 176 TYR B N 1
ATOM 2895 C CA . TYR B 1 197 ? 20.959 49.888 91.855 1.00 23.24 176 TYR B CA 1
ATOM 2896 C C . TYR B 1 197 ? 19.474 49.792 91.568 1.00 21.61 176 TYR B C 1
ATOM 2897 O O . TYR B 1 197 ? 19.062 50.037 90.439 1.00 24.53 176 TYR B O 1
ATOM 2906 N N . GLY B 1 198 ? 18.686 49.433 92.582 1.00 24.14 177 GLY B N 1
ATOM 2907 C CA . GLY B 1 198 ? 17.243 49.319 92.438 1.00 25.73 177 GLY B CA 1
ATOM 2908 C C . GLY B 1 198 ? 16.804 48.377 91.319 1.00 30.91 177 GLY B C 1
ATOM 2909 O O . GLY B 1 198 ? 15.998 48.757 90.461 1.00 31.39 177 GLY B O 1
ATOM 2910 N N . LEU B 1 199 ? 17.344 47.159 91.316 1.00 25.98 178 LEU B N 1
ATOM 2911 C CA . LEU B 1 199 ? 16.964 46.158 90.324 1.00 27.14 178 LEU B CA 1
ATOM 2912 C C . LEU B 1 199 ? 15.905 45.216 90.888 1.00 28.73 178 LEU B C 1
ATOM 2913 O O . LEU B 1 199 ? 15.782 45.055 92.108 1.00 26.42 178 LEU B O 1
ATOM 2918 N N . SER B 1 200 ? 15.133 44.598 89.999 1.00 35.03 179 SER B N 1
ATOM 2919 C CA . SER B 1 200 ? 14.045 43.728 90.437 1.00 38.64 179 SER B CA 1
ATOM 2920 C C . SER B 1 200 ? 14.636 42.547 91.181 1.00 35.19 179 SER B C 1
ATOM 2921 O O . SER B 1 200 ? 15.857 42.324 91.166 1.00 29.16 179 SER B O 1
ATOM 2924 N N . LYS B 1 201 ? 13.781 41.788 91.846 1.00 35.15 180 LYS B N 1
ATOM 2925 C CA . LYS B 1 201 ? 14.281 40.654 92.590 1.00 33.23 180 LYS B CA 1
ATOM 2926 C C . LYS B 1 201 ? 14.458 39.432 91.688 1.00 28.45 180 LYS B C 1
ATOM 2927 O O . LYS B 1 201 ? 14.930 38.404 92.157 1.00 28.74 180 LYS B O 1
ATOM 2933 N N . ASP B 1 202 ? 14.108 39.548 90.405 1.00 29.47 181 ASP B N 1
ATOM 2934 C CA . ASP B 1 202 ? 14.332 38.438 89.462 1.00 29.79 181 ASP B CA 1
ATOM 2935 C C . ASP B 1 202 ? 15.774 37.970 89.480 1.00 27.21 181 ASP B C 1
ATOM 2936 O O . ASP B 1 202 ? 16.703 38.770 89.674 1.00 23.76 181 ASP B O 1
ATOM 2941 N N . THR B 1 203 ? 15.972 36.680 89.258 1.00 20.31 182 THR B N 1
ATOM 2942 C CA . THR B 1 203 ? 17.321 36.189 89.096 1.00 21.37 182 THR B CA 1
ATOM 2943 C C . THR B 1 203 ? 17.845 36.735 87.769 1.00 18.75 182 THR B C 1
ATOM 2944 O O . THR B 1 203 ? 17.156 36.686 86.742 1.00 19.77 182 THR B O 1
ATOM 2948 N N . LEU B 1 204 ? 19.056 37.280 87.799 1.00 18.69 183 LEU B N 1
ATOM 2949 C CA . LEU B 1 204 ? 19.676 37.815 86.589 1.00 19.38 183 LEU B CA 1
ATOM 2950 C C . LEU B 1 204 ? 20.935 37.026 86.302 1.00 17.75 183 LEU B C 1
ATOM 2951 O O . LEU B 1 204 ? 21.828 36.940 87.145 1.00 20.69 183 LEU B O 1
ATOM 2956 N N . TYR B 1 205 ? 21.001 36.443 85.117 1.00 17.42 184 TYR B N 1
ATOM 2957 C CA . TYR B 1 205 ? 22.121 35.597 84.744 1.00 20.52 184 TYR B CA 1
ATOM 2958 C C . TYR B 1 205 ? 23.156 36.410 83.961 1.00 19.10 184 TYR B C 1
ATOM 2959 O O . TYR B 1 205 ? 22.845 37.023 82.932 1.00 17.42 184 TYR B O 1
ATOM 2968 N N . ILE B 1 206 ? 24.385 36.411 84.467 1.00 19.24 185 ILE B N 1
ATOM 2969 C CA . ILE B 1 206 ? 25.480 37.120 83.831 1.00 15.42 185 ILE B CA 1
ATOM 2970 C C . ILE B 1 206 ? 26.026 36.195 82.769 1.00 18.05 185 ILE B C 1
ATOM 2971 O O . ILE B 1 206 ? 26.409 35.049 83.062 1.00 19.27 185 ILE B O 1
ATOM 2976 N N . GLN B 1 207 ? 26.069 36.667 81.532 1.00 14.66 186 GLN B N 1
ATOM 2977 C CA . GLN B 1 207 ? 26.305 35.748 80.419 1.00 15.66 186 GLN B CA 1
ATOM 2978 C C . GLN B 1 207 ? 26.864 36.470 79.178 1.00 14.82 186 GLN B C 1
ATOM 2979 O O . GLN B 1 207 ? 26.715 37.692 79.032 1.00 14.43 186 GLN B O 1
ATOM 2985 N N . PRO B 1 208 ? 27.511 35.721 78.276 1.00 17.02 187 PRO B N 1
ATOM 2986 C CA . PRO B 1 208 ? 28.169 36.375 77.142 1.00 16.27 187 PRO B CA 1
ATOM 2987 C C . PRO B 1 208 ? 27.394 36.211 75.839 1.00 16.67 187 PRO B C 1
ATOM 2988 O O . PRO B 1 208 ? 26.678 35.205 75.650 1.00 16.20 187 PRO B O 1
ATOM 2992 N N . TYR B 1 209 ? 27.519 37.200 74.948 1.00 17.34 188 TYR B N 1
ATOM 2993 C CA . TYR B 1 209 ? 27.097 37.024 73.565 1.00 16.03 188 TYR B CA 1
ATOM 2994 C C . TYR B 1 209 ? 28.326 37.205 72.698 1.00 16.93 188 TYR B C 1
ATOM 2995 O O . TYR B 1 209 ? 28.976 38.257 72.738 1.00 15.83 188 TYR B O 1
ATOM 3004 N N . ALA B 1 210 ? 28.637 36.196 71.898 1.00 19.57 189 ALA B N 1
ATOM 3005 C CA . ALA B 1 210 ? 29.759 36.298 70.973 1.00 19.87 189 ALA B CA 1
ATOM 3006 C C . ALA B 1 210 ? 29.241 36.685 69.582 1.00 20.77 189 ALA B C 1
ATOM 3007 O O . ALA B 1 210 ? 28.444 35.952 68.989 1.00 18.75 189 ALA B O 1
ATOM 3009 N N . TYR B 1 211 ? 29.700 37.827 69.069 1.00 18.98 190 TYR B N 1
ATOM 3010 C CA . TYR B 1 211 ? 29.352 38.254 67.718 1.00 20.66 190 TYR B CA 1
ATOM 3011 C C . TYR B 1 211 ? 30.406 37.702 66.777 1.00 21.29 190 TYR B C 1
ATOM 3012 O O . TYR B 1 211 ? 31.601 37.890 67.020 1.00 19.97 190 TYR B O 1
ATOM 3021 N N . ASN B 1 212 ? 29.962 37.014 65.727 1.00 20.26 191 ASN B N 1
ATOM 3022 C CA . ASN B 1 212 ? 30.855 36.400 64.742 1.00 24.04 191 ASN B CA 1
ATOM 3023 C C . ASN B 1 212 ? 32.040 35.629 65.338 1.00 24.26 191 ASN B C 1
ATOM 3024 O O . ASN B 1 212 ? 33.182 35.870 64.938 1.00 23.33 191 ASN B O 1
ATOM 3029 N N . PRO B 1 213 ? 31.783 34.696 66.289 1.00 24.03 192 PRO B N 1
ATOM 3030 C CA . PRO B 1 213 ? 32.902 34.098 67.030 1.00 23.03 192 PRO B CA 1
ATOM 3031 C C . PRO B 1 213 ? 33.886 33.330 66.148 1.00 25.91 192 PRO B C 1
ATOM 3032 O O . PRO B 1 213 ? 35.034 33.159 66.551 1.00 25.37 192 PRO B O 1
ATOM 3036 N N . THR B 1 214 ? 33.454 32.884 64.972 1.00 26.93 193 THR B N 1
ATOM 3037 C CA . THR B 1 214 ? 34.368 32.198 64.060 1.00 30.74 193 THR B CA 1
ATOM 3038 C C . THR B 1 214 ? 35.101 33.154 63.117 1.00 31.40 193 THR B C 1
ATOM 3039 O O . THR B 1 214 ? 35.939 32.726 62.331 1.00 33.96 193 THR B O 1
ATOM 3043 N N . LYS B 1 215 ? 34.789 34.442 63.176 1.00 29.65 194 LYS B N 1
ATOM 3044 C CA . LYS B 1 215 ? 35.401 35.379 62.238 1.00 33.52 194 LYS B CA 1
ATOM 3045 C C . LYS B 1 215 ? 36.412 36.275 62.932 1.00 32.03 194 LYS B C 1
ATOM 3046 O O . LYS B 1 215 ? 36.473 36.329 64.168 1.00 32.13 194 LYS B O 1
ATOM 3052 N N . SER B 1 216 ? 37.188 37.002 62.130 1.00 32.22 195 SER B N 1
ATOM 3053 C CA . SER B 1 216 ? 38.249 37.830 62.669 1.00 32.05 195 SER B CA 1
ATOM 3054 C C . SER B 1 216 ? 37.686 39.086 63.289 1.00 30.12 195 SER B C 1
ATOM 3055 O O . SER B 1 216 ? 38.379 39.749 64.047 1.00 31.75 195 SER B O 1
ATOM 3058 N N . ASP B 1 217 ? 36.442 39.437 62.980 1.00 26.49 196 ASP B N 1
ATOM 3059 C CA . ASP B 1 217 ? 35.877 40.607 63.659 1.00 27.92 196 ASP B CA 1
ATOM 3060 C C . ASP B 1 217 ? 35.024 40.214 64.871 1.00 27.65 196 ASP B C 1
ATOM 3061 O O . ASP B 1 217 ? 34.164 40.974 65.307 1.00 27.80 196 ASP B O 1
ATOM 3066 N N . ALA B 1 218 ? 35.286 39.026 65.410 1.00 25.45 197 ALA B N 1
ATOM 3067 C CA . ALA B 1 218 ? 34.604 38.537 66.611 1.00 26.25 197 ALA B CA 1
ATOM 3068 C C . ALA B 1 218 ? 34.666 39.526 67.770 1.00 24.23 197 ALA B C 1
ATOM 3069 O O . ALA B 1 218 ? 35.714 40.121 68.026 1.00 22.90 197 ALA B O 1
ATOM 3071 N N . THR B 1 219 ? 33.543 39.721 68.461 1.00 24.23 198 THR B N 1
ATOM 3072 C CA . THR B 1 219 ? 33.548 40.493 69.710 1.00 18.77 198 THR B CA 1
ATOM 3073 C C . THR B 1 219 ? 32.740 39.776 70.790 1.00 19.02 198 THR B C 1
ATOM 3074 O O . THR B 1 219 ? 31.992 38.831 70.498 1.00 17.99 198 THR B O 1
ATOM 3078 N N . VAL B 1 220 ? 32.885 40.233 72.038 1.00 18.16 199 VAL B N 1
ATOM 3079 C CA . VAL B 1 220 ? 32.184 39.632 73.170 1.00 18.83 199 VAL B CA 1
ATOM 3080 C C . VAL B 1 220 ? 31.549 40.728 73.985 1.00 19.80 199 VAL B C 1
ATOM 3081 O O . VAL B 1 220 ? 32.179 41.761 74.255 1.00 20.82 199 VAL B O 1
ATOM 3085 N N . VAL B 1 221 ? 30.283 40.539 74.338 1.00 16.78 200 VAL B N 1
ATOM 3086 C CA . VAL B 1 221 ? 29.671 41.442 75.285 1.00 17.20 200 VAL B CA 1
ATOM 3087 C C . VAL B 1 221 ? 28.990 40.628 76.365 1.00 18.10 200 VAL B C 1
ATOM 3088 O O . VAL B 1 221 ? 28.317 39.627 76.081 1.00 17.32 200 VAL B O 1
ATOM 3092 N N . VAL B 1 222 ? 29.206 41.054 77.605 1.00 15.79 201 VAL B N 1
ATOM 3093 C CA . VAL B 1 222 ? 28.605 40.413 78.756 1.00 15.30 201 VAL B CA 1
ATOM 3094 C C . VAL B 1 222 ? 27.423 41.254 79.207 1.00 15.81 201 VAL B C 1
ATOM 3095 O O . VAL B 1 222 ? 27.470 42.498 79.218 1.00 14.97 201 VAL B O 1
ATOM 3099 N N . PHE B 1 223 ? 26.332 40.579 79.536 1.00 12.70 202 PHE B N 1
ATOM 3100 C CA . PHE B 1 223 ? 25.111 41.283 79.910 1.00 14.83 202 PHE B CA 1
ATOM 3101 C C . PHE B 1 223 ? 24.418 40.419 80.926 1.00 15.72 202 PHE B C 1
ATOM 3102 O O . PHE B 1 223 ? 24.872 39.302 81.230 1.00 18.11 202 PHE B O 1
ATOM 3110 N N . ALA B 1 224 ? 23.304 40.919 81.443 1.00 15.30 203 ALA B N 1
ATOM 3111 C CA . ALA B 1 224 ? 22.520 40.142 82.390 1.00 18.14 203 ALA B CA 1
ATOM 3112 C C . ALA B 1 224 ? 21.061 40.341 82.059 1.00 19.73 203 ALA B C 1
ATOM 3113 O O . ALA B 1 224 ? 20.625 41.468 81.844 1.00 21.62 203 ALA B O 1
ATOM 3115 N N . ASN B 1 225 ? 20.305 39.250 81.993 1.00 17.16 204 ASN B N 1
ATOM 3116 C CA . ASN B 1 225 ? 18.856 39.368 82.019 1.00 19.89 204 ASN B CA 1
ATOM 3117 C C . ASN B 1 225 ? 18.279 38.160 82.731 1.00 17.21 204 ASN B C 1
ATOM 3118 O O . ASN B 1 225 ? 19.035 37.356 83.298 1.00 18.40 204 ASN B O 1
ATOM 3123 N N . ASN B 1 226 ? 16.964 38.010 82.720 1.00 18.85 205 ASN B N 1
ATOM 3124 C CA . ASN B 1 226 ? 16.370 37.003 83.590 1.00 21.56 205 ASN B CA 1
ATOM 3125 C C . ASN B 1 226 ? 16.199 35.648 82.914 1.00 24.02 205 ASN B C 1
ATOM 3126 O O . ASN B 1 226 ? 15.461 34.793 83.408 1.00 22.37 205 ASN B O 1
ATOM 3131 N N . LYS B 1 227 ? 16.917 35.450 81.812 1.00 19.04 206 LYS B N 1
ATOM 3132 C CA . LYS B 1 227 ? 16.912 34.178 81.080 1.00 20.52 206 LYS B CA 1
ATOM 3133 C C . LYS B 1 227 ? 18.315 33.571 81.026 1.00 23.74 206 LYS B C 1
ATOM 3134 O O . LYS B 1 227 ? 19.319 34.288 81.141 1.00 21.93 206 LYS B O 1
ATOM 3140 N N . THR B 1 228 ? 18.392 32.254 80.820 1.00 22.26 207 THR B N 1
ATOM 3141 C CA . THR B 1 228 ? 19.681 31.571 80.780 1.00 20.20 207 THR B CA 1
ATOM 3142 C C . THR B 1 228 ? 20.175 31.433 79.347 1.00 20.19 207 THR B C 1
ATOM 3143 O O . THR B 1 228 ? 21.331 31.086 79.103 1.00 21.02 207 THR B O 1
ATOM 3147 N N . GLY B 1 229 ? 19.288 31.685 78.399 1.00 21.32 208 GLY B N 1
ATOM 3148 C CA . GLY B 1 229 ? 19.675 31.726 76.996 1.00 24.36 208 GLY B CA 1
ATOM 3149 C C . GLY B 1 229 ? 18.502 32.102 76.117 1.00 23.23 208 GLY B C 1
ATOM 3150 O O . GLY B 1 229 ? 17.398 32.322 76.621 1.00 23.84 208 GLY B O 1
ATOM 3151 N N . GLY B 1 230 ? 18.737 32.178 74.807 1.00 25.24 209 GLY B N 1
ATOM 3152 C CA . GLY B 1 230 ? 17.673 32.418 73.852 1.00 23.81 209 GLY B CA 1
ATOM 3153 C C . GLY B 1 230 ? 17.070 33.811 73.836 1.00 28.48 209 GLY B C 1
ATOM 3154 O O . GLY B 1 230 ? 16.158 34.059 73.047 1.00 29.66 209 GLY B O 1
ATOM 3155 N N . ASN B 1 231 ? 17.549 34.718 74.691 1.00 24.89 210 ASN B N 1
ATOM 3156 C CA . ASN B 1 231 ? 17.000 36.083 74.724 1.00 25.47 210 ASN B CA 1
ATOM 3157 C C . ASN B 1 231 ? 18.118 37.126 74.761 1.00 23.38 210 ASN B C 1
ATOM 3158 O O . ASN B 1 231 ? 18.889 37.176 75.720 1.00 21.00 210 ASN B O 1
ATOM 3163 N N . TRP B 1 232 ? 18.198 37.955 73.720 1.00 20.91 211 TRP B N 1
ATOM 3164 C CA . TRP B 1 232 ? 19.338 38.850 73.545 1.00 19.24 211 TRP B CA 1
ATOM 3165 C C . TRP B 1 232 ? 18.999 40.304 73.828 1.00 21.00 211 TRP B C 1
ATOM 3166 O O . TRP B 1 232 ? 19.814 41.197 73.588 1.00 18.51 211 TRP B O 1
ATOM 3177 N N . TYR B 1 233 ? 17.792 40.553 74.320 1.00 19.03 212 TYR B N 1
ATOM 3178 C CA . TYR B 1 233 ? 17.470 41.899 74.760 1.00 20.73 212 TYR B CA 1
ATOM 3179 C C . TYR B 1 233 ? 17.818 42.022 76.241 1.00 19.65 212 TYR B C 1
ATOM 3180 O O . TYR B 1 233 ? 17.583 41.107 77.037 1.00 19.40 212 TYR B O 1
ATOM 3189 N N . THR B 1 234 ? 18.432 43.142 76.601 1.00 21.37 213 THR B N 1
ATOM 3190 C CA . THR B 1 234 ? 18.912 43.317 77.962 1.00 16.66 213 THR B CA 1
ATOM 3191 C C . THR B 1 234 ? 18.939 44.790 78.364 1.00 18.50 213 THR B C 1
ATOM 3192 O O . THR B 1 234 ? 19.180 45.680 77.528 1.00 16.62 213 THR B O 1
ATOM 3196 N N . SER B 1 235 ? 18.681 45.033 79.645 1.00 17.34 214 SER B N 1
ATOM 3197 C CA . SER B 1 235 ? 18.705 46.381 80.207 1.00 19.03 214 SER B CA 1
ATOM 3198 C C . SER B 1 235 ? 19.923 46.570 81.108 1.00 19.95 214 SER B C 1
ATOM 3199 O O . SER B 1 235 ? 20.019 47.559 81.824 1.00 18.66 214 SER B O 1
ATOM 3202 N N . LEU B 1 236 ? 20.858 45.630 81.049 1.00 15.86 215 LEU B N 1
ATOM 3203 C CA . LEU B 1 236 ? 22.027 45.643 81.924 1.00 15.65 215 LEU B CA 1
ATOM 3204 C C . LEU B 1 236 ? 23.200 45.082 81.131 1.00 19.32 215 LEU B C 1
ATOM 3205 O O . LEU B 1 236 ? 23.248 43.887 80.815 1.00 18.31 215 LEU B O 1
ATOM 3210 N N . VAL B 1 237 ? 24.124 45.957 80.756 1.00 18.30 216 VAL B N 1
ATOM 3211 C CA . VAL B 1 237 ? 25.196 45.569 79.851 1.00 17.70 216 VAL B CA 1
ATOM 3212 C C . VAL B 1 237 ? 26.511 45.942 80.509 1.00 18.23 216 VAL B C 1
ATOM 3213 O O . VAL B 1 237 ? 26.674 47.067 80.999 1.00 18.67 216 VAL B O 1
ATOM 3217 N N . TYR B 1 238 ? 27.445 45.001 80.540 1.00 16.56 217 TYR B N 1
ATOM 3218 C CA . TYR B 1 238 ? 28.765 45.288 81.098 1.00 16.99 217 TYR B CA 1
ATOM 3219 C C . TYR B 1 238 ? 29.688 45.885 80.032 1.00 17.20 217 TYR B C 1
ATOM 3220 O O . TYR B 1 238 ? 29.993 45.229 79.039 1.00 17.31 217 TYR B O 1
ATOM 3229 N N . ASP B 1 239 ? 30.144 47.116 80.239 1.00 18.20 218 ASP B N 1
ATOM 3230 C CA . ASP B 1 239 ? 31.183 47.659 79.378 1.00 17.42 218 ASP B CA 1
ATOM 3231 C C . ASP B 1 239 ? 32.522 47.187 79.923 1.00 19.31 218 ASP B C 1
ATOM 3232 O O . ASP B 1 239 ? 33.044 47.729 80.898 1.00 17.18 218 ASP B O 1
ATOM 3237 N N . TYR B 1 240 ? 33.064 46.162 79.284 1.00 18.32 219 TYR B N 1
ATOM 3238 C CA . TYR B 1 240 ? 34.373 45.621 79.628 1.00 19.25 219 TYR B CA 1
ATOM 3239 C C . TYR B 1 240 ? 35.502 46.653 79.560 1.00 21.47 219 TYR B C 1
ATOM 3240 O O . TYR B 1 240 ? 36.467 46.571 80.333 1.00 20.68 219 TYR B O 1
ATOM 3249 N N . ASP B 1 241 ? 35.396 47.616 78.641 1.00 19.99 220 ASP B N 1
ATOM 3250 C CA . ASP B 1 241 ? 36.464 48.590 78.456 1.00 23.25 220 ASP B CA 1
ATOM 3251 C C . ASP B 1 241 ? 36.502 49.582 79.619 1.00 22.21 220 ASP B C 1
ATOM 3252 O O . ASP B 1 241 ? 37.577 49.967 80.079 1.00 25.27 220 ASP B O 1
ATOM 3257 N N . GLU B 1 242 ? 35.328 49.995 80.101 1.00 21.52 221 GLU B N 1
ATOM 3258 C CA . GLU B 1 242 ? 35.243 50.999 81.162 1.00 21.10 221 GLU B CA 1
ATOM 3259 C C . GLU B 1 242 ? 35.286 50.342 82.545 1.00 26.61 221 GLU B C 1
ATOM 3260 O O . GLU B 1 242 ? 35.482 51.008 83.569 1.00 23.24 221 GLU B O 1
ATOM 3266 N N . GLY B 1 243 ? 35.085 49.031 82.559 1.00 21.96 222 GLY B N 1
ATOM 3267 C CA . GLY B 1 243 ? 35.045 48.284 83.797 1.00 21.24 222 GLY B CA 1
ATOM 3268 C C . GLY B 1 243 ? 33.825 48.643 84.613 1.00 21.45 222 GLY B C 1
ATOM 3269 O O . GLY B 1 243 ? 33.903 48.696 85.827 1.00 20.63 222 GLY B O 1
ATOM 3270 N N . ARG B 1 244 ? 32.686 48.878 83.964 1.00 17.99 223 ARG B N 1
ATOM 3271 C CA . ARG B 1 244 ? 31.473 49.134 84.731 1.00 18.77 223 ARG B CA 1
ATOM 3272 C C . ARG B 1 244 ? 30.220 48.812 83.944 1.00 18.26 223 ARG B C 1
ATOM 3273 O O . ARG B 1 244 ? 30.214 48.855 82.714 1.00 16.63 223 ARG B O 1
ATOM 3281 N N . TRP B 1 245 ? 29.153 48.515 84.675 1.00 14.90 224 TRP B N 1
ATOM 3282 C CA . TRP B 1 245 ? 27.873 48.207 84.070 1.00 17.74 224 TRP B CA 1
ATOM 3283 C C . TRP B 1 245 ? 27.139 49.450 83.580 1.00 17.89 224 TRP B C 1
ATOM 3284 O O . TRP B 1 245 ? 27.319 50.543 84.123 1.00 14.71 224 TRP B O 1
ATOM 3295 N N . TYR B 1 246 ? 26.305 49.258 82.559 1.00 15.75 225 TYR B N 1
ATOM 3296 C CA . TYR B 1 246 ? 25.308 50.244 82.134 1.00 17.90 225 TYR B CA 1
ATOM 3297 C C . TYR B 1 246 ? 23.922 49.626 82.308 1.00 18.43 225 TYR B C 1
ATOM 3298 O O . TYR B 1 246 ? 23.731 48.419 82.109 1.00 18.17 225 TYR B O 1
ATOM 3307 N N . LYS B 1 247 ? 22.962 50.471 82.658 1.00 16.02 226 LYS B N 1
ATOM 3308 C CA . LYS B 1 247 ? 21.586 50.080 82.909 1.00 14.38 226 LYS B CA 1
ATOM 3309 C C . LYS B 1 247 ? 20.710 51.008 82.086 1.00 20.00 226 LYS B C 1
ATOM 3310 O O . LYS B 1 247 ? 21.035 52.196 81.912 1.00 18.87 226 LYS B O 1
ATOM 3316 N N . GLY B 1 248 ? 19.599 50.494 81.572 1.00 20.43 227 GLY B N 1
ATOM 3317 C CA . GLY B 1 248 ? 18.686 51.343 80.829 1.00 19.91 227 GLY B CA 1
ATOM 3318 C C . GLY B 1 248 ? 17.254 50.999 81.147 1.00 21.33 227 GLY B C 1
ATOM 3319 O O . GLY B 1 248 ? 16.976 49.942 81.717 1.00 22.51 227 GLY B O 1
ATOM 3320 N N . LYS B 1 249 ? 16.343 51.892 80.790 1.00 21.83 228 LYS B N 1
ATOM 3321 C CA . LYS B 1 249 ? 14.918 51.635 80.940 1.00 21.38 228 LYS B CA 1
ATOM 3322 C C . LYS B 1 249 ? 14.495 50.583 79.928 1.00 25.16 228 LYS B C 1
ATOM 3323 O O . LYS B 1 249 ? 13.925 49.558 80.293 1.00 24.31 228 LYS B O 1
ATOM 3329 N N . ASN B 1 250 ? 14.774 50.839 78.655 1.00 23.84 229 ASN B N 1
ATOM 3330 C CA . ASN B 1 250 ? 14.417 49.891 77.599 1.00 27.83 229 ASN B CA 1
ATOM 3331 C C . ASN B 1 250 ? 15.599 49.033 77.147 1.00 28.15 229 ASN B C 1
ATOM 3332 O O . ASN B 1 250 ? 16.708 49.540 76.934 1.00 22.18 229 ASN B O 1
ATOM 3337 N N . GLY B 1 251 ? 15.347 47.735 76.984 1.00 24.91 230 GLY B N 1
ATOM 3338 C CA . GLY B 1 251 ? 16.395 46.797 76.624 1.00 19.09 230 GLY B CA 1
ATOM 3339 C C . GLY B 1 251 ? 16.870 46.978 75.202 1.00 21.29 230 GLY B C 1
ATOM 3340 O O . GLY B 1 251 ? 16.111 47.381 74.328 1.00 21.60 230 GLY B O 1
ATOM 3341 N N . ILE B 1 252 ? 18.146 46.692 74.980 1.00 18.85 231 ILE B N 1
ATOM 3342 C CA . ILE B 1 252 ? 18.702 46.706 73.648 1.00 21.11 231 ILE B CA 1
ATOM 3343 C C . ILE B 1 252 ? 19.089 45.279 73.274 1.00 19.89 231 ILE B C 1
ATOM 3344 O O . ILE B 1 252 ? 19.322 44.436 74.145 1.00 15.95 231 ILE B O 1
ATOM 3349 N N . SER B 1 253 ? 19.153 44.998 71.976 1.00 20.46 232 SER B N 1
ATOM 3350 C CA . SER B 1 253 ? 19.598 43.683 71.543 1.00 19.68 232 SER B CA 1
ATOM 3351 C C . SER B 1 253 ? 21.116 43.675 71.433 1.00 21.65 232 SER B C 1
ATOM 3352 O O . SER B 1 253 ? 21.696 44.547 70.776 1.00 18.62 232 SER B O 1
ATOM 3355 N N . VAL B 1 254 ? 21.764 42.702 72.081 1.00 18.68 233 VAL B N 1
ATOM 3356 C CA . VAL B 1 254 ? 23.216 42.544 71.930 1.00 19.10 233 VAL B CA 1
ATOM 3357 C C . VAL B 1 254 ? 23.570 41.611 70.759 1.00 17.45 233 VAL B C 1
ATOM 3358 O O . VAL B 1 254 ? 24.749 41.417 70.449 1.00 19.11 233 VAL B O 1
ATOM 3362 N N . ALA B 1 255 ? 22.552 41.038 70.120 1.00 18.19 234 ALA B N 1
ATOM 3363 C CA . ALA B 1 255 ? 22.758 40.005 69.101 1.00 17.92 234 ALA B CA 1
ATOM 3364 C C . ALA B 1 255 ? 22.958 40.597 67.715 1.00 21.99 234 ALA B C 1
ATOM 3365 O O . ALA B 1 255 ? 22.448 41.677 67.416 1.00 18.08 234 ALA B O 1
ATOM 3367 N N . GLY B 1 256 ? 23.686 39.879 66.864 1.00 19.21 235 GLY B N 1
ATOM 3368 C CA . GLY B 1 256 ? 23.719 40.203 65.447 1.00 19.82 235 GLY B CA 1
ATOM 3369 C C . GLY B 1 256 ? 24.536 41.433 65.073 1.00 24.26 235 GLY B C 1
ATOM 3370 O O . GLY B 1 256 ? 24.477 41.877 63.920 1.00 20.31 235 GLY B O 1
ATOM 3371 N N . ARG B 1 257 ? 25.297 41.984 66.020 1.00 19.38 236 ARG B N 1
ATOM 3372 C CA . ARG B 1 257 ? 26.152 43.141 65.720 1.00 20.85 236 ARG B CA 1
ATOM 3373 C C . ARG B 1 257 ? 27.354 43.192 66.648 1.00 21.73 236 ARG B C 1
ATOM 3374 O O . ARG B 1 257 ? 27.395 42.507 67.666 1.00 20.58 236 ARG B O 1
ATOM 3382 N N . SER B 1 258 ? 28.327 44.019 66.293 1.00 19.86 237 SER B N 1
ATOM 3383 C CA . SER B 1 258 ? 29.602 44.090 67.007 1.00 22.50 237 SER B CA 1
ATOM 3384 C C . SER B 1 258 ? 29.454 44.777 68.371 1.00 20.06 237 SER B C 1
ATOM 3385 O O . SER B 1 258 ? 28.596 45.638 68.543 1.00 20.20 237 SER B O 1
ATOM 3388 N N . TRP B 1 259 ? 30.276 44.391 69.340 1.00 19.59 238 TRP B N 1
ATOM 3389 C CA . TRP B 1 259 ? 30.330 45.132 70.593 1.00 20.32 238 TRP B CA 1
ATOM 3390 C C . TRP B 1 259 ? 30.691 46.602 70.336 1.00 21.24 238 TRP B C 1
ATOM 3391 O O . TRP B 1 259 ? 30.077 47.518 70.905 1.00 19.52 238 TRP B O 1
ATOM 3402 N N . ASP B 1 260 ? 31.673 46.849 69.471 1.00 19.37 239 ASP B N 1
ATOM 3403 C CA . ASP B 1 260 ? 32.205 48.210 69.406 1.00 20.85 239 ASP B CA 1
ATOM 3404 C C . ASP B 1 260 ? 32.493 48.808 68.027 1.00 24.79 239 ASP B C 1
ATOM 3405 O O . ASP B 1 260 ? 32.915 49.968 67.941 1.00 25.22 239 ASP B O 1
ATOM 3410 N N . VAL B 1 261 ? 32.248 48.042 66.966 1.00 22.20 240 VAL B N 1
ATOM 3411 C CA . VAL B 1 261 ? 32.411 48.568 65.603 1.00 23.27 240 VAL B CA 1
ATOM 3412 C C . VAL B 1 261 ? 31.074 49.075 65.058 1.00 22.66 240 VAL B C 1
ATOM 3413 O O . VAL B 1 261 ? 30.157 48.284 64.833 1.00 22.99 240 VAL B O 1
ATOM 3417 N N . ASP B 1 262 ? 30.951 50.392 64.890 1.00 23.88 241 ASP B N 1
ATOM 3418 C CA . ASP B 1 262 ? 29.775 50.991 64.273 1.00 25.99 241 ASP B CA 1
ATOM 3419 C C . ASP B 1 262 ? 29.839 50.790 62.757 1.00 29.87 241 ASP B C 1
ATOM 3420 O O . ASP B 1 262 ? 30.903 50.951 62.170 1.00 31.24 241 ASP B O 1
ATOM 3425 N N . THR B 1 263 ? 28.722 50.435 62.120 1.00 30.44 242 THR B N 1
ATOM 3426 C CA . THR B 1 263 ? 28.640 50.523 60.655 1.00 31.44 242 THR B CA 1
ATOM 3427 C C . THR B 1 263 ? 27.855 51.775 60.326 1.00 34.37 242 THR B C 1
ATOM 3428 O O . THR B 1 263 ? 27.339 52.439 61.231 1.00 36.00 242 THR B O 1
ATOM 3432 N N . ASP B 1 264 ? 27.743 52.092 59.038 1.00 37.49 243 ASP B N 1
ATOM 3433 C CA . ASP B 1 264 ? 27.060 53.316 58.629 1.00 38.47 243 ASP B CA 1
ATOM 3434 C C . ASP B 1 264 ? 25.607 53.238 59.064 1.00 39.56 243 ASP B C 1
ATOM 3435 O O . ASP B 1 264 ? 25.006 54.245 59.454 1.00 43.49 243 ASP B O 1
ATOM 3440 N N . SER B 1 265 ? 25.061 52.023 59.044 1.00 32.93 244 SER B N 1
ATOM 3441 C CA . SER B 1 265 ? 23.640 51.810 59.339 1.00 36.44 244 SER B CA 1
ATOM 3442 C C . SER B 1 265 ? 23.333 51.130 60.688 1.00 34.25 244 SER B C 1
ATOM 3443 O O . SER B 1 265 ? 22.193 51.151 61.154 1.00 35.20 244 SER B O 1
ATOM 3446 N N . VAL B 1 266 ? 24.323 50.506 61.312 1.00 32.36 245 VAL B N 1
ATOM 3447 C CA . VAL B 1 266 ? 24.059 49.887 62.610 1.00 28.85 245 VAL B CA 1
ATOM 3448 C C . VAL B 1 266 ? 25.076 50.294 63.661 1.00 22.77 245 VAL B C 1
ATOM 3449 O O . VAL B 1 266 ? 26.265 50.002 63.535 1.00 22.91 245 VAL B O 1
ATOM 3453 N N . LYS B 1 267 ? 24.601 50.957 64.704 1.00 23.77 246 LYS B N 1
ATOM 3454 C CA . LYS B 1 267 ? 25.479 51.345 65.794 1.00 26.33 246 LYS B CA 1
ATOM 3455 C C . LYS B 1 267 ? 25.845 50.108 66.608 1.00 23.95 246 LYS B C 1
ATOM 3456 O O . LYS B 1 267 ? 25.029 49.191 66.780 1.00 21.69 246 LYS B O 1
ATOM 3462 N N . SER B 1 268 ? 27.090 50.069 67.066 1.00 20.92 247 SER B N 1
ATOM 3463 C CA . SER B 1 268 ? 27.549 49.008 67.955 1.00 22.20 247 SER B CA 1
ATOM 3464 C C . SER B 1 268 ? 26.781 49.058 69.263 1.00 20.18 247 SER B C 1
ATOM 3465 O O . SER B 1 268 ? 26.179 50.088 69.616 1.00 20.00 247 SER B O 1
ATOM 3468 N N . VAL B 1 269 ? 26.794 47.934 69.979 1.00 21.65 248 VAL B N 1
ATOM 3469 C CA . VAL B 1 269 ? 26.223 47.873 71.317 1.00 19.40 248 VAL B CA 1
ATOM 3470 C C . VAL B 1 269 ? 26.834 48.943 72.207 1.00 17.66 248 VAL B C 1
ATOM 3471 O O . VAL B 1 269 ? 26.131 49.605 72.966 1.00 17.45 248 VAL B O 1
ATOM 3475 N N . LYS B 1 270 ? 28.152 49.088 72.141 1.00 17.74 249 LYS B N 1
ATOM 3476 C CA . LYS B 1 270 ? 28.835 50.055 72.992 1.00 17.16 249 LYS B CA 1
ATOM 3477 C C . LYS B 1 270 ? 28.367 51.478 72.711 1.00 21.25 249 LYS B C 1
ATOM 3478 O O . LYS B 1 270 ? 28.168 52.276 73.645 1.00 20.46 249 LYS B O 1
ATOM 3484 N N . THR B 1 271 ? 28.190 51.814 71.434 1.00 21.13 250 THR B N 1
ATOM 3485 C CA . THR B 1 271 ? 27.712 53.161 71.104 1.00 21.45 250 THR B CA 1
ATOM 3486 C C . THR B 1 271 ? 26.315 53.331 71.661 1.00 19.92 250 THR B C 1
ATOM 3487 O O . THR B 1 271 ? 25.974 54.373 72.218 1.00 22.09 250 THR B O 1
ATOM 3491 N N . GLU B 1 272 ? 25.506 52.281 71.550 1.00 19.22 251 GLU B N 1
ATOM 3492 C CA . GLU B 1 272 ? 24.119 52.393 71.990 1.00 21.24 251 GLU B CA 1
ATOM 3493 C C . GLU B 1 272 ? 23.932 52.600 73.502 1.00 22.51 251 GLU B C 1
ATOM 3494 O O . GLU B 1 272 ? 23.135 53.445 73.916 1.00 21.04 251 GLU B O 1
ATOM 3500 N N . ILE B 1 273 ? 24.663 51.854 74.330 1.00 20.09 252 ILE B N 1
ATOM 3501 C CA . ILE B 1 273 ? 24.532 52.042 75.781 1.00 20.27 252 ILE B CA 1
ATOM 3502 C C . ILE B 1 273 ? 25.024 53.420 76.231 1.00 22.14 252 ILE B C 1
ATOM 3503 O O . ILE B 1 273 ? 24.637 53.915 77.289 1.00 21.33 252 ILE B O 1
ATOM 3508 N N . HIS B 1 274 ? 25.883 54.033 75.427 1.00 22.31 253 HIS B N 1
ATOM 3509 C CA . HIS B 1 274 ? 26.399 55.374 75.715 1.00 24.02 253 HIS B CA 1
ATOM 3510 C C . HIS B 1 274 ? 25.538 56.541 75.236 1.00 28.15 253 HIS B C 1
ATOM 3511 O O . HIS B 1 274 ? 25.731 57.679 75.675 1.00 27.55 253 HIS B O 1
ATOM 3518 N N . SER B 1 275 ? 24.603 56.275 74.328 1.00 25.14 254 SER B N 1
ATOM 3519 C CA . SER B 1 275 ? 23.882 57.365 73.674 1.00 25.31 254 SER B CA 1
ATOM 3520 C C . SER B 1 275 ? 22.376 57.198 73.752 1.00 28.18 254 SER B C 1
ATOM 3521 O O . SER B 1 275 ? 21.629 58.140 73.500 1.00 26.84 254 SER B O 1
ATOM 3524 N N . LYS B 1 276 ? 21.915 56.003 74.107 1.00 25.16 255 LYS B N 1
ATOM 3525 C CA . LYS B 1 276 ? 20.478 55.741 74.079 1.00 23.31 255 LYS B CA 1
ATOM 3526 C C . LYS B 1 276 ? 19.743 56.459 75.206 1.00 27.40 255 LYS B C 1
ATOM 3527 O O . LYS B 1 276 ? 20.247 56.574 76.337 1.00 26.72 255 LYS B O 1
ATOM 3533 N N . GLU B 1 277 ? 18.550 56.950 74.899 1.00 22.70 256 GLU B N 1
ATOM 3534 C CA . GLU B 1 277 ? 17.745 57.615 75.907 1.00 28.73 256 GLU B CA 1
ATOM 3535 C C . GLU B 1 277 ? 17.447 56.635 77.024 1.00 24.81 256 GLU B C 1
ATOM 3536 O O . GLU B 1 277 ? 17.175 55.452 76.778 1.00 24.80 256 GLU B O 1
ATOM 3542 N N . GLY B 1 278 ? 17.518 57.115 78.258 1.00 20.06 257 GLY B N 1
ATOM 3543 C CA . GLY B 1 278 ? 17.110 56.304 79.391 1.00 23.29 257 GLY B CA 1
ATOM 3544 C C . GLY B 1 278 ? 18.161 55.289 79.788 1.00 22.71 257 GLY B C 1
ATOM 3545 O O . GLY B 1 278 ? 17.866 54.352 80.533 1.00 20.62 257 GLY B O 1
ATOM 3546 N N . TRP B 1 279 ? 19.388 55.486 79.303 1.00 21.95 258 TRP B N 1
ATOM 3547 C CA . TRP B 1 279 ? 20.536 54.663 79.700 1.00 20.23 258 TRP B CA 1
ATOM 3548 C C . TRP B 1 279 ? 21.590 55.483 80.425 1.00 19.17 258 TRP B C 1
ATOM 3549 O O . TRP B 1 279 ? 21.766 56.676 80.150 1.00 17.37 258 TRP B O 1
ATOM 3560 N N . GLY B 1 280 ? 22.282 54.837 81.355 1.00 16.58 259 GLY B N 1
ATOM 3561 C CA . GLY B 1 280 ? 23.390 55.448 82.068 1.00 16.65 259 GLY B CA 1
ATOM 3562 C C . GLY B 1 280 ? 24.330 54.414 82.683 1.00 19.07 259 GLY B C 1
ATOM 3563 O O . GLY B 1 280 ? 23.988 53.229 82.822 1.00 16.18 259 GLY B O 1
ATOM 3564 N N . PRO B 1 281 ? 25.533 54.859 83.058 1.00 17.14 260 PRO B N 1
ATOM 3565 C CA . PRO B 1 281 ? 26.489 54.000 83.757 1.00 17.30 260 PRO B CA 1
ATOM 3566 C C . PRO B 1 281 ? 26.100 53.768 85.213 1.00 19.77 260 PRO B C 1
ATOM 3567 O O . PRO B 1 281 ? 25.400 54.596 85.821 1.00 19.91 260 PRO B O 1
ATOM 3571 N N . LEU B 1 282 ? 26.541 52.638 85.766 1.00 20.24 261 LEU B N 1
ATOM 3572 C CA . LEU B 1 282 ? 26.408 52.366 87.195 1.00 20.18 261 LEU B CA 1
ATOM 3573 C C . LEU B 1 282 ? 27.782 52.530 87.808 1.00 21.69 261 LEU B C 1
ATOM 3574 O O . LEU B 1 282 ? 28.756 52.004 87.263 1.00 20.62 261 LEU B O 1
ATOM 3579 N N . ASN B 1 283 ? 27.861 53.239 88.936 1.00 17.74 262 ASN B N 1
ATOM 3580 C CA . ASN B 1 283 ? 29.149 53.618 89.526 1.00 20.23 262 ASN B CA 1
ATOM 3581 C C . ASN B 1 283 ? 29.265 53.280 91.000 1.00 24.41 262 ASN B C 1
ATOM 3582 O O . ASN B 1 283 ? 28.296 52.821 91.622 1.00 21.43 262 ASN B O 1
#

Secondary structure (DSSP, 8-state):
-HHHHHHHHHHHHHHHHHHHHHHHHHHHTTTS-HHHHHHHHHHTGGG-SSSS----TT---EEEEE--EEEEETTB--HHHHHHHHHHHHHHHHHHHTT-GGGS-SS--SHHHHHHHHHHHT-TT-S-B--HHHHHHTT--SS--EEEEEEESTTSTT-EEEEEEES-SSS--EEEEEEETTTTEEEEEEEEEE-TTS-SS---SS---HHHHHHHSTT-EE--/--HHHHHHHHHHHHHHHHHHHHHHHHHH-TTS-HHHHHHHHHTTGGG-S-SS----TT---EEEEEE----EEEEEESSS--HHHHHHHHHHHHHHHHHHHHH-GGGS-SS--SHHHHHHHHHHHT-TT---B--HHHHHHTT--SS--EEEEEEESTTSTT-EEEEEEES-SSS--EEEEEEETTTTEEEEEEEEEE-TTS-SS---SS---HHHHHHHSTTEEE--

Sequence (452 aa):
RNIEKSKAVTCLSNRENIKTQIVIAMAEESSKDKNEVIKEVLENKDGKYFETEPKCKSGGIYSATFDKVYVTCTKHPDGIEMARDIHQSMKDLIASFAQDPSIIPGASKGNDDFRKYLLDNKYKNGWPTIPDEFKAKYGLSKDTLYIQPYAYNPTKSDATVVVFANNKTGGNWYTSLVYDYDEGRWYKGKNGISVAGRSWDVDTDSVKSVKTEIHSKEGWGPLNRNIEKSKAVTCLSNRENIKTQIVIAMAEESSKDKNEVIKEVLENKDGKYFETEPKCKSGGIYSATFDDSIAKVYVTCTKHPDGIEMARDIHQSMKDLIASFAQDPSIIPGASKGNDDFRKYLLDNKYKNGWPTIPDEFKAKYGLSKDTLYIQPYAYNPTKSDATVVVFANNKTGGNWYTSLVYDYDEGRWYKGKNGISVAGRSWDVDTDSVKSVKTEIHSKEGWGPLN

CATH classification: 3.30.1300.80 (+1 more: 3.30.1690.20)

B-factor: mean 28.29, std 10.38, range [12.7, 76.35]

Solvent-accessible surface area: 23226 Å² total; per-residue (Å²): 220,119,111,90,124,52,45,11,50,48,1,6,34,32,8,43,84,0,42,75,44,0,60,97,12,29,82,118,67,94,103,85,90,79,90,72,4,8,106,23,0,27,95,14,101,124,52,146,34,44,175,93,63,18,138,10,112,35,55,11,56,16,7,14,70,83,105,86,3,15,10,16,0,22,110,19,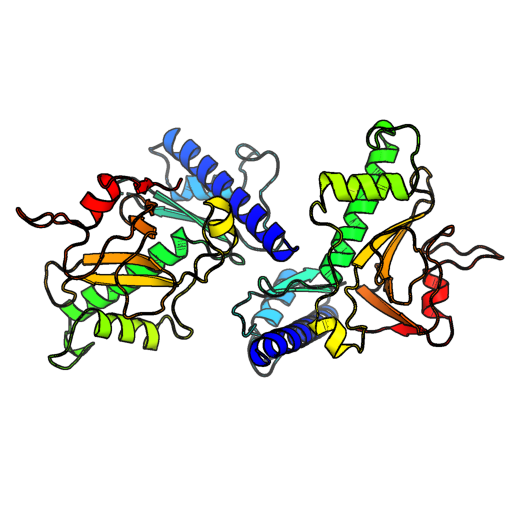25,14,2,18,30,10,0,36,37,0,14,80,13,0,91,95,7,18,60,44,21,82,160,68,74,88,49,1,98,58,108,66,57,28,16,88,36,0,9,120,56,8,52,74,81,105,24,150,127,33,10,28,49,4,19,105,19,6,14,75,87,36,60,26,52,204,71,66,12,52,0,1,0,23,1,44,46,13,56,126,128,70,19,18,5,5,0,0,2,15,67,99,80,34,69,56,47,143,4,40,10,0,2,0,44,84,48,1,97,0,8,71,3,187,92,34,8,26,0,28,61,33,10,15,72,92,64,75,152,104,73,91,1,0,51,44,44,0,83,84,66,162,64,26,22,78,32,50,165,51,28,7,83,40,8,8,50,42,0,22,48,22,8,58,82,3,76,68,46,0,71,79,12,14,81,126,99,85,122,53,83,52,107,87,4,11,127,25,0,60,95,8,99,138,49,138,25,13,160,97,81,28,147,9,138,3,49,13,118,29,52,15,80,53,45,126,110,109,56,16,10,15,11,34,6,81,31,5,57,19,2,41,46,25,0,72,41,0,16,60,13,0,82,93,9,16,57,44,9,79,161,73,67,73,55,12,103,50,107,85,60,28,15,95,45,0,9,121,70,8,45,74,85,104,20,152,158,34,12,30,51,4,18,73,19,16,15,75,88,41,64,34,68,197,67,65,21,54,0,1,0,23,1,41,48,9,41,121,126,72,16,17,4,4,0,0,2,16,73,103,79,31,71,54,45,146,4,42,7,0,2,0,38,36,41,5,76,2,6,69,9,162,70,33,4,25,0,29,62,35,10,15,70,90,69,73,152,104,70,102,1,0,49,42,40,2,84,84,46,123,56,30,24,60,23,131

Radius of gyration: 26.43 Å; Cα contacts (8 Å, |Δi|>4): 775; chains: 2; bounding box: 50×49×88 Å

Nearest PDB structures (foldseek):
  4ixj-assembly2_B  TM=1.004E+00  e=1.483E-44  Clostridioides difficile
  4ixj-assembly1_A  TM=9.795E-01  e=1.174E-39  Clostridioides difficile
  8vly-assembly1_A  TM=4.296E-01  e=6.407E+00  Homo sapiens
  4ixj-assembly1_A  TM=1.004E+00  e=1.662E-45  Clostridioides difficile
  4ixj-assembly2_B  TM=9.795E-01  e=1.301E-40  Clostridioides difficile